Protein AF-0000000083903491 (afdb_homodimer)

Organism: NCBI:txid48701

Secondary structure (DSSP, 8-state):
----------------------PEEEEEETTS-EEEE---SSEEEEEE-GGG-EEEEEEEETTEEEES-GGGTTTEEE-SSEEEESS--GGG-EEEEEEETTT--EEEEEEEEEPEEEEEEETTS-EEE--B----TT--PPPEEEETTEEPPSTTEEE-TTHHHH-B--EEESS--GGG-EEEEEEETTTTEEEEEEEEEEEEEPP--------------HHHHHHHHHHHHHHHHHHHHHHHHHHHHHHT-/----------------------PEEEEEETTS-EEEE---SSEEEEEE-GGG-EEEEEEEETTEEEES-GGGTTTEEE-SSEEEESS--GGG-EEEEEEETTT--EEEEEEEEEPEEEEEEETTS-EEE--B----TT--PPEEEEETTEEPPSTTEEE-TTHHHH-B--EEESS--GGG-EEEEEEETTTTEEEEEEEEEEEEEPP--------------HHHHHHHHHHHHHHHHHHHHHHHHHHHHHTT-

Nearest PDB structures (foldseek):
  8vse-assembly1_C  TM=4.431E-01  e=8.894E-12  Human adenovirus 19a
  7rth-assembly5_O  TM=3.997E-01  e=4.711E-07  Homo sapiens
  7rth-assembly1_A  TM=3.868E-01  e=8.302E-07  Homo sapiens
  3bp6-assembly1_B  TM=3.502E-01  e=1.190E-05  unclassified
  7ox4-assembly1_B  TM=3.483E-01  e=2.784E-05  Mus musculus

Structure (mmCIF, N/CA/C/O backbone):
data_AF-0000000083903491-model_v1
#
loop_
_entity.id
_entity.type
_entity.pdbx_description
1 polymer 'Ig-like domain-containing protein'
#
loop_
_atom_site.group_PDB
_atom_site.id
_atom_site.type_symbol
_atom_site.label_atom_id
_atom_site.label_alt_id
_atom_site.label_comp_id
_atom_site.label_asym_id
_atom_site.label_entity_id
_atom_site.label_seq_id
_atom_site.pdbx_PDB_ins_code
_atom_site.Cartn_x
_atom_site.Cartn_y
_atom_site.Cartn_z
_atom_site.occupancy
_atom_site.B_iso_or_equiv
_atom_site.auth_seq_id
_atom_site.auth_comp_id
_atom_site.auth_asym_id
_atom_site.auth_atom_id
_atom_site.pdbx_PDB_model_num
ATOM 1 N N . MET A 1 1 ? -17.844 -4.402 82.438 1 34.44 1 MET A N 1
ATOM 2 C CA . MET A 1 1 ? -17.391 -4.93 81.188 1 34.44 1 MET A CA 1
ATOM 3 C C . MET A 1 1 ? -17.578 -3.9 80.062 1 34.44 1 MET A C 1
ATOM 5 O O . MET A 1 1 ? -18.719 -3.582 79.688 1 34.44 1 MET A O 1
ATOM 9 N N . GLU A 1 2 ? -16.688 -2.914 80 1 43.22 2 GLU A N 1
ATOM 10 C CA . GLU A 1 2 ? -16.719 -1.762 79.125 1 43.22 2 GLU A CA 1
ATOM 11 C C . GLU A 1 2 ? -16.562 -2.189 77.688 1 43.22 2 GLU A C 1
ATOM 13 O O . GLU A 1 2 ? -15.773 -3.084 77.375 1 43.22 2 GLU A O 1
ATOM 18 N N . PRO A 1 3 ? -17.594 -1.935 76.812 1 47.09 3 PRO A N 1
ATOM 19 C CA . PRO A 1 3 ? -17.562 -2.295 75.375 1 47.09 3 PRO A CA 1
ATOM 20 C C . PRO A 1 3 ? -16.406 -1.651 74.625 1 47.09 3 PRO A C 1
ATOM 22 O O . PRO A 1 3 ? -16.078 -0.487 74.875 1 47.09 3 PRO A O 1
ATOM 25 N N . VAL A 1 4 ? -15.328 -2.408 74.312 1 47.47 4 VAL A N 1
ATOM 26 C CA . VAL A 1 4 ? -14.211 -2.055 73.438 1 47.47 4 VAL A CA 1
ATOM 27 C C . VAL A 1 4 ? -14.734 -1.629 72.062 1 47.47 4 VAL A C 1
ATOM 29 O O . VAL A 1 4 ? -15.406 -2.404 71.375 1 47.47 4 VAL A O 1
ATOM 32 N N . ARG A 1 5 ? -14.977 -0.307 71.812 1 41.97 5 ARG A N 1
ATOM 33 C CA . ARG A 1 5 ? -15.297 0.315 70.562 1 41.97 5 ARG A CA 1
ATOM 34 C C . ARG A 1 5 ? -14.211 0.028 69.5 1 41.97 5 ARG A C 1
ATOM 36 O O . ARG A 1 5 ? -13.062 0.42 69.688 1 41.97 5 ARG A O 1
ATOM 43 N N . SER A 1 6 ? -14.133 -1.204 69 1 42.25 6 SER A N 1
ATOM 44 C CA . SER A 1 6 ? -13.234 -1.449 67.875 1 42.25 6 SER A CA 1
ATOM 45 C C . SER A 1 6 ? -13.477 -0.455 66.688 1 42.25 6 SER A C 1
ATOM 47 O O . SER A 1 6 ? -14.578 -0.385 66.188 1 42.25 6 SER A O 1
ATOM 49 N N . GLY A 1 7 ? -12.914 0.759 66.75 1 38.91 7 GLY A N 1
ATOM 50 C CA . GLY A 1 7 ? -12.922 1.666 65.625 1 38.91 7 GLY A CA 1
ATOM 51 C C . GLY A 1 7 ? -12.406 1.028 64.312 1 38.91 7 GLY A C 1
ATOM 52 O O . GLY A 1 7 ? -11.328 0.441 64.312 1 38.91 7 GLY A O 1
ATOM 53 N N . CYS A 1 8 ? -13.266 0.485 63.438 1 37.66 8 CYS A N 1
ATOM 54 C CA . CYS A 1 8 ? -12.961 0.068 62.062 1 37.66 8 CYS A CA 1
ATOM 55 C C . CYS A 1 8 ? -12.227 1.167 61.312 1 37.66 8 CYS A C 1
ATOM 57 O O . CYS A 1 8 ? -12.758 2.268 61.156 1 37.66 8 CYS A O 1
ATOM 59 N N . PHE A 1 9 ? -10.875 1.273 61.469 1 42.84 9 PHE A N 1
ATOM 60 C CA . PHE A 1 9 ? -10.086 2.086 60.531 1 42.84 9 PHE A CA 1
ATOM 61 C C . PHE A 1 9 ? -10.391 1.71 59.094 1 42.84 9 PHE A C 1
ATOM 63 O O . PHE A 1 9 ? -10.039 0.617 58.625 1 42.84 9 PHE A O 1
ATOM 70 N N . CYS A 1 10 ? -11.484 2.193 58.469 1 37.06 10 CYS A N 1
ATOM 71 C CA . CYS A 1 10 ? -11.609 2.162 57 1 37.06 10 CYS A CA 1
ATOM 72 C C . CYS A 1 10 ? -10.406 2.82 56.344 1 37.06 10 CYS A C 1
ATOM 74 O O . CYS A 1 10 ? -10.203 4.027 56.469 1 37.06 10 CYS A O 1
ATOM 76 N N . ALA A 1 11 ? -9.297 2.125 56.156 1 41.25 11 ALA A N 1
ATOM 77 C CA . ALA A 1 11 ? -8.273 2.566 55.219 1 41.25 11 ALA A CA 1
ATOM 78 C C . ALA A 1 11 ? -8.891 2.912 53.875 1 41.25 11 ALA A C 1
ATOM 80 O O . ALA A 1 11 ? -9.484 2.053 53.219 1 41.25 11 ALA A O 1
ATOM 81 N N . PHE A 1 12 ? -9.273 4.164 53.625 1 43.59 12 PHE A N 1
ATOM 82 C CA . PHE A 1 12 ? -9.547 4.68 52.281 1 43.59 12 PHE A CA 1
ATOM 83 C C . PHE A 1 12 ? -8.422 4.312 51.344 1 43.59 12 PHE A C 1
ATOM 85 O O . PHE A 1 12 ? -7.293 4.793 51.469 1 43.59 12 PHE A O 1
ATOM 92 N N . ILE A 1 13 ? -8.391 3.135 50.75 1 42.91 13 ILE A N 1
ATOM 93 C CA . ILE A 1 13 ? -7.547 2.891 49.594 1 42.91 13 ILE A CA 1
ATOM 94 C C . ILE A 1 13 ? -7.809 3.957 48.531 1 42.91 13 ILE A C 1
ATOM 96 O O . ILE A 1 13 ? -8.906 4.031 47.969 1 42.91 13 ILE A O 1
ATOM 100 N N . LEU A 1 14 ? -7.156 5.09 48.531 1 41.16 14 LEU A N 1
ATOM 101 C CA . LEU A 1 14 ? -7.059 5.98 47.406 1 41.16 14 LEU A CA 1
ATOM 102 C C . LEU A 1 14 ? -6.695 5.207 46.125 1 41.16 14 LEU A C 1
ATOM 104 O O . LEU A 1 14 ? -5.574 4.711 46 1 41.16 14 LEU A O 1
ATOM 108 N N . PHE A 1 15 ? -7.629 4.559 45.5 1 42.28 15 PHE A N 1
ATOM 109 C CA . PHE A 1 15 ? -7.422 4.125 44.125 1 42.28 15 PHE A CA 1
ATOM 110 C C . PHE A 1 15 ? -6.93 5.281 43.25 1 42.28 15 PHE A C 1
ATOM 112 O O . PHE A 1 15 ? -7.684 6.215 42.969 1 42.28 15 PHE A O 1
ATOM 119 N N . LEU A 1 16 ? -5.676 5.641 43.344 1 42.69 16 LEU A N 1
ATOM 120 C CA . LEU A 1 16 ? -5.113 6.426 42.25 1 42.69 16 LEU A CA 1
ATOM 121 C C . LEU A 1 16 ? -5.574 5.883 40.906 1 42.69 16 LEU A C 1
ATOM 123 O O . LEU A 1 16 ? -5.121 4.82 40.469 1 42.69 16 LEU A O 1
ATOM 127 N N . ALA A 1 17 ? -6.758 6.09 40.531 1 40.75 17 ALA A N 1
ATOM 128 C CA . ALA A 1 17 ? -7.164 5.883 39.125 1 40.75 17 ALA A CA 1
ATOM 129 C C . ALA A 1 17 ? -6.145 6.48 38.156 1 40.75 17 ALA A C 1
ATOM 131 O O . ALA A 1 17 ? -6.137 7.691 37.938 1 40.75 17 ALA A O 1
ATOM 132 N N . VAL A 1 18 ? -4.938 5.992 38.125 1 44.56 18 VAL A N 1
ATOM 133 C CA . VAL A 1 18 ? -4.145 6.266 36.938 1 44.56 18 VAL A CA 1
ATOM 134 C C . VAL A 1 18 ? -5.02 6.109 35.688 1 44.56 18 VAL A C 1
ATOM 136 O O . VAL A 1 18 ? -5.453 5 35.375 1 44.56 18 VAL A O 1
ATOM 139 N N . ARG A 1 19 ? -5.883 7.004 35.406 1 44.03 19 ARG A N 1
ATOM 140 C CA . ARG A 1 19 ? -6.492 7.066 34.094 1 44.03 19 ARG A CA 1
ATOM 141 C C . ARG A 1 19 ? -5.457 6.82 33 1 44.03 19 ARG A C 1
ATOM 143 O O . ARG A 1 19 ? -4.652 7.699 32.688 1 44.03 19 ARG A O 1
ATOM 150 N N . LEU A 1 20 ? -4.93 5.715 32.906 1 47.94 20 LEU A N 1
ATOM 151 C CA . LEU A 1 20 ? -4.207 5.355 31.688 1 47.94 20 LEU A CA 1
ATOM 152 C C . LEU A 1 20 ? -4.992 5.758 30.438 1 47.94 20 LEU A C 1
ATOM 154 O O . LEU A 1 20 ? -6.004 5.137 30.109 1 47.94 20 LEU A O 1
ATOM 158 N N . ARG A 1 21 ? -5.082 7.117 30.266 1 56.31 21 ARG A N 1
ATOM 159 C CA . ARG A 1 21 ? -5.723 7.578 29.047 1 56.31 21 ARG A CA 1
ATOM 160 C C . ARG A 1 21 ? -5.191 6.824 27.828 1 56.31 21 ARG A C 1
ATOM 162 O O . ARG A 1 21 ? -3.979 6.688 27.656 1 56.31 21 ARG A O 1
ATOM 169 N N . ALA A 1 22 ? -5.902 5.93 27.281 1 69.75 22 ALA A N 1
ATOM 170 C CA . ALA A 1 22 ? -5.656 5.211 26.031 1 69.75 22 ALA A CA 1
ATOM 171 C C . ALA A 1 22 ? -5.133 6.148 24.953 1 69.75 22 ALA A C 1
ATOM 173 O O . ALA A 1 22 ? -5.508 7.324 24.906 1 69.75 22 ALA A O 1
ATOM 174 N N . ALA A 1 23 ? -4.008 5.855 24.266 1 77.19 23 ALA A N 1
ATOM 175 C CA . ALA A 1 23 ? -3.412 6.613 23.172 1 77.19 23 ALA A CA 1
ATOM 176 C C . ALA A 1 23 ? -4.434 6.887 22.078 1 77.19 23 ALA A C 1
ATOM 178 O O . ALA A 1 23 ? -5.262 6.027 21.766 1 77.19 23 ALA A O 1
ATOM 179 N N . ASP A 1 24 ? -4.617 8.25 21.812 1 87.75 24 ASP A N 1
ATOM 180 C CA . ASP A 1 24 ? -5.398 8.594 20.625 1 87.75 24 ASP A CA 1
ATOM 181 C C . ASP A 1 24 ? -4.707 8.125 19.344 1 87.75 24 ASP A C 1
ATOM 183 O O . ASP A 1 24 ? -3.484 8.219 19.234 1 87.75 24 ASP A O 1
ATOM 187 N N . CYS A 1 25 ? -5.473 7.43 18.531 1 90 25 CYS A N 1
ATOM 188 C CA . CYS A 1 25 ? -4.926 7.004 17.234 1 90 25 CYS A CA 1
ATOM 189 C C . CYS A 1 25 ? -5.305 7.984 16.141 1 90 25 CYS A C 1
ATOM 191 O O . CYS A 1 25 ? -6.434 8.477 16.094 1 90 25 CYS A O 1
ATOM 193 N N . ALA A 1 26 ? -4.305 8.344 15.422 1 92.56 26 ALA A N 1
ATOM 194 C CA . ALA A 1 26 ? -4.543 9.219 14.273 1 92.56 26 ALA A CA 1
ATOM 195 C C . ALA A 1 26 ? -3.922 8.641 13.008 1 92.56 26 ALA A C 1
ATOM 197 O O . ALA A 1 26 ? -2.885 7.98 13.062 1 92.56 26 ALA A O 1
ATOM 198 N N . LYS A 1 27 ? -4.621 8.891 11.898 1 93.25 27 LYS A N 1
ATOM 199 C CA . LYS A 1 27 ? -4.145 8.453 10.586 1 93.25 27 LYS A CA 1
ATOM 200 C C . LYS A 1 27 ? -4.016 9.633 9.625 1 93.25 27 LYS A C 1
ATOM 202 O O . LYS A 1 27 ? -4.887 10.508 9.586 1 93.25 27 LYS A O 1
ATOM 207 N N . VAL A 1 28 ? -2.9 9.633 8.953 1 96.56 28 VAL A N 1
ATOM 208 C CA . VAL A 1 28 ? -2.68 10.719 8.008 1 96.56 28 VAL A CA 1
ATOM 209 C C . VAL A 1 28 ? -2.016 10.18 6.738 1 96.56 28 VAL A C 1
ATOM 211 O O . VAL A 1 28 ? -1.212 9.25 6.801 1 96.56 28 VAL A O 1
ATOM 214 N N . ILE A 1 29 ? -2.416 10.688 5.586 1 97.5 29 ILE A N 1
ATOM 215 C CA . ILE A 1 29 ? -1.786 10.312 4.324 1 97.5 29 ILE A CA 1
ATOM 216 C C . ILE A 1 29 ? -0.447 11.031 4.184 1 97.5 29 ILE A C 1
ATOM 218 O O . ILE A 1 29 ? -0.341 12.227 4.48 1 97.5 29 ILE A O 1
ATOM 222 N N . VAL A 1 30 ? 0.548 10.289 3.793 1 97.75 30 VAL A N 1
ATOM 223 C CA . VAL A 1 30 ? 1.88 10.859 3.602 1 97.75 30 VAL A CA 1
ATOM 224 C C . VAL A 1 30 ? 1.786 12.125 2.75 1 97.75 30 VAL A C 1
ATOM 226 O O . VAL A 1 30 ? 1.054 12.156 1.758 1 97.75 30 VAL A O 1
ATOM 229 N N . GLY A 1 31 ? 2.549 13.148 3.143 1 96.81 31 GLY A N 1
ATOM 230 C CA . GLY A 1 31 ? 2.549 14.414 2.424 1 96.81 31 GLY A CA 1
ATOM 231 C C . GLY A 1 31 ? 1.502 15.391 2.93 1 96.81 31 GLY A C 1
ATOM 232 O O . GLY A 1 31 ? 1.604 16.594 2.693 1 96.81 31 GLY A O 1
ATOM 233 N N . ASP A 1 32 ? 0.424 14.914 3.539 1 97.5 32 ASP A N 1
ATOM 234 C CA . ASP A 1 32 ? -0.644 15.773 4.043 1 97.5 32 ASP A CA 1
ATOM 235 C C . ASP A 1 32 ? -0.276 16.375 5.402 1 97.5 32 ASP A C 1
ATOM 237 O O . ASP A 1 32 ? 0.573 15.828 6.113 1 97.5 32 ASP A O 1
ATOM 241 N N . PRO A 1 33 ? -0.851 17.484 5.719 1 97.81 33 PRO A N 1
ATOM 242 C CA . PRO A 1 33 ? -0.575 18.047 7.035 1 97.81 33 PRO A CA 1
ATOM 243 C C . PRO A 1 33 ? -1.211 17.25 8.172 1 97.81 33 PRO A C 1
ATOM 245 O O . PRO A 1 33 ? -2.229 16.594 7.965 1 97.81 33 PRO A O 1
ATOM 248 N N . PHE A 1 34 ? -0.596 17.312 9.312 1 97.69 34 PHE A N 1
ATOM 249 C CA . PHE A 1 34 ? -1.069 16.672 10.531 1 97.69 34 PHE A CA 1
ATOM 250 C C . PHE A 1 34 ? -0.917 17.609 11.727 1 97.69 34 PHE A C 1
ATOM 252 O O . PHE A 1 34 ? 0.124 18.25 11.898 1 97.69 34 PHE A O 1
ATOM 259 N N . LYS A 1 35 ? -1.953 17.641 12.531 1 97.19 35 LYS A N 1
ATOM 260 C CA . LYS A 1 35 ? -1.962 18.578 13.656 1 97.19 35 LYS A CA 1
ATOM 261 C C . LYS A 1 35 ? -2.025 17.844 14.992 1 97.19 35 LYS A C 1
ATOM 263 O O . LYS A 1 35 ? -2.781 16.875 15.133 1 97.19 35 LYS A O 1
ATOM 268 N N . ILE A 1 36 ? -1.243 18.281 15.898 1 96.56 36 ILE A N 1
ATOM 269 C CA . ILE A 1 36 ? -1.318 17.859 17.281 1 96.56 36 ILE A CA 1
ATOM 270 C C . ILE A 1 36 ? -1.755 19.031 18.172 1 96.56 36 ILE A C 1
ATOM 272 O O . ILE A 1 36 ? -1.02 20.016 18.312 1 96.56 36 ILE A O 1
ATOM 276 N N . PRO A 1 37 ? -2.885 18.938 18.734 1 95.19 37 PRO A N 1
ATOM 277 C CA . PRO A 1 37 ? -3.365 20.047 19.562 1 95.19 37 PRO A CA 1
ATOM 278 C C . PRO A 1 37 ? -2.523 20.25 20.812 1 95.19 37 PRO A C 1
ATOM 280 O O . PRO A 1 37 ? -2.068 19.281 21.422 1 95.19 37 PRO A O 1
ATOM 283 N N . ILE A 1 38 ? -2.338 21.516 21.078 1 93.69 38 ILE A N 1
ATOM 284 C CA . ILE A 1 38 ? -1.653 21.891 22.312 1 93.69 38 ILE A CA 1
ATOM 285 C C . ILE A 1 38 ? -2.67 22.047 23.438 1 93.69 38 ILE A C 1
ATOM 287 O O . ILE A 1 38 ? -3.541 22.922 23.391 1 93.69 38 ILE A O 1
ATOM 291 N N . SER A 1 39 ? -2.527 21.266 24.438 1 89.44 39 SER A N 1
ATOM 292 C CA . SER A 1 39 ? -3.531 21.266 25.5 1 89.44 39 SER A CA 1
ATOM 293 C C . SER A 1 39 ? -3.025 22 26.734 1 89.44 39 SER A C 1
ATOM 295 O O . SER A 1 39 ? -3.797 22.281 27.656 1 89.44 39 SER A O 1
ATOM 297 N N . CYS A 1 40 ? -1.764 22.344 26.781 1 88.19 40 CYS A N 1
ATOM 298 C CA . CYS A 1 40 ? -1.244 22.984 27.984 1 88.19 40 CYS A CA 1
ATOM 299 C C . CYS A 1 40 ? -0.006 23.812 27.672 1 88.19 40 CYS A C 1
ATOM 301 O O . CYS A 1 40 ? 0.566 23.703 26.594 1 88.19 40 CYS A O 1
ATOM 303 N N . GLU A 1 41 ? 0.355 24.688 28.656 1 84.81 41 GLU A N 1
ATOM 304 C CA . GLU A 1 41 ? 1.601 25.453 28.719 1 84.81 41 GLU A CA 1
ATOM 305 C C . GLU A 1 41 ? 1.977 25.75 30.172 1 84.81 41 GLU A C 1
ATOM 307 O O . GLU A 1 41 ? 1.123 26.141 30.969 1 84.81 41 GLU A O 1
ATOM 312 N N . PRO A 1 42 ? 3.197 25.594 30.562 1 94.44 42 PRO A N 1
ATOM 313 C CA . PRO A 1 42 ? 4.363 25.047 29.859 1 94.44 42 PRO A CA 1
ATOM 314 C C . PRO A 1 42 ? 4.254 23.547 29.625 1 94.44 42 PRO A C 1
ATOM 316 O O . PRO A 1 42 ? 3.537 22.859 30.359 1 94.44 42 PRO A O 1
ATOM 319 N N . GLY A 1 43 ? 4.961 23 28.516 1 95.69 43 GLY A N 1
ATOM 320 C CA . GLY A 1 43 ? 4.934 21.594 28.172 1 95.69 43 GLY A CA 1
ATOM 321 C C . GLY A 1 43 ? 5.953 21.203 27.125 1 95.69 43 GLY A C 1
ATOM 322 O O . GLY A 1 43 ? 6.777 22.031 26.719 1 95.69 43 GLY A O 1
ATOM 323 N N . ARG A 1 44 ? 5.926 19.891 26.859 1 96.88 44 ARG A N 1
ATOM 324 C CA . ARG A 1 44 ? 6.824 19.375 25.844 1 96.88 44 ARG A CA 1
ATOM 325 C C . ARG A 1 44 ? 6.152 18.266 25.031 1 96.88 44 ARG A C 1
ATOM 327 O O . ARG A 1 44 ? 5.359 17.5 25.562 1 96.88 44 ARG A O 1
ATOM 334 N N . LEU A 1 45 ? 6.422 18.297 23.719 1 97.38 45 LEU A N 1
ATOM 335 C CA . LEU A 1 45 ? 6.031 17.188 22.859 1 97.38 45 LEU A CA 1
ATOM 336 C C . LEU A 1 45 ? 7.219 16.266 22.594 1 97.38 45 LEU A C 1
ATOM 338 O O . LEU A 1 45 ? 8.227 16.703 22.031 1 97.38 45 LEU A O 1
ATOM 342 N N . LEU A 1 46 ? 7.027 15.055 22.969 1 97.06 46 LEU A N 1
ATOM 343 C CA . LEU A 1 46 ? 8.086 14.062 22.828 1 97.06 46 LEU A CA 1
ATOM 344 C C . LEU A 1 46 ? 7.68 12.961 21.859 1 97.06 46 LEU A C 1
ATOM 346 O O . LEU A 1 46 ? 6.52 12.539 21.844 1 97.06 46 LEU A O 1
ATOM 350 N N . ARG A 1 47 ? 8.609 12.508 21.109 1 96.44 47 ARG A N 1
ATOM 351 C CA . ARG A 1 47 ? 8.422 11.328 20.266 1 96.44 47 ARG A CA 1
ATOM 352 C C . ARG A 1 47 ? 9.156 10.125 20.859 1 96.44 47 ARG A C 1
ATOM 354 O O . ARG A 1 47 ? 10.328 10.227 21.219 1 96.44 47 ARG A O 1
ATOM 361 N N . ASP A 1 48 ? 8.453 9.062 20.891 1 94.38 48 ASP A N 1
ATOM 362 C CA . ASP A 1 48 ? 9.047 7.82 21.359 1 94.38 48 ASP A CA 1
ATOM 363 C C . ASP A 1 48 ? 9.836 7.133 20.25 1 94.38 48 ASP A C 1
ATOM 365 O O . ASP A 1 48 ? 9.266 6.785 19.203 1 94.38 48 ASP A O 1
ATOM 369 N N . LEU A 1 49 ? 11.125 6.895 20.469 1 89.25 49 LEU A N 1
ATOM 370 C CA . LEU A 1 49 ? 11.984 6.258 19.484 1 89.25 49 LEU A CA 1
ATOM 371 C C . LEU A 1 49 ? 12.305 4.82 19.875 1 89.25 49 LEU A C 1
ATOM 373 O O . LEU A 1 49 ? 13.281 4.242 19.406 1 89.25 49 LEU A O 1
ATOM 377 N N . GLY A 1 50 ? 11.484 4.332 20.828 1 88.25 50 GLY A N 1
ATOM 378 C CA . GLY A 1 50 ? 11.711 2.977 21.312 1 88.25 50 GLY A CA 1
ATOM 379 C C . GLY A 1 50 ? 13.023 2.818 22.062 1 88.25 50 GLY A C 1
ATOM 380 O O . GLY A 1 50 ? 13.289 3.553 23.016 1 88.25 50 GLY A O 1
ATOM 381 N N . ASP A 1 51 ? 13.922 1.938 21.453 1 85.56 51 ASP A N 1
ATOM 382 C CA . ASP A 1 51 ? 15.18 1.618 22.125 1 85.56 51 ASP A CA 1
ATOM 383 C C . ASP A 1 51 ? 16.125 2.818 22.109 1 85.56 51 ASP A C 1
ATOM 385 O O . ASP A 1 51 ? 17.047 2.895 22.922 1 85.56 51 ASP A O 1
ATOM 389 N N . ASP A 1 52 ? 15.891 3.742 21.203 1 85.31 52 ASP A N 1
ATOM 390 C CA . ASP A 1 52 ? 16.766 4.906 21.078 1 85.31 52 ASP A CA 1
ATOM 391 C C . ASP A 1 52 ? 16.312 6.035 22 1 85.31 52 ASP A C 1
ATOM 393 O O . ASP A 1 52 ? 16.797 7.16 21.891 1 85.31 52 ASP A O 1
ATOM 397 N N . GLY A 1 53 ? 15.312 5.723 22.781 1 89.75 53 GLY A N 1
ATOM 398 C CA . GLY A 1 53 ? 14.852 6.703 23.75 1 89.75 53 GLY A CA 1
ATOM 399 C C . GLY A 1 53 ? 13.766 7.613 23.219 1 89.75 53 GLY A C 1
ATOM 400 O O . GLY A 1 53 ? 12.836 7.148 22.562 1 89.75 53 GLY A O 1
ATOM 401 N N . THR A 1 54 ? 13.836 8.875 23.703 1 93.56 54 THR A N 1
ATOM 402 C CA . THR A 1 54 ? 12.828 9.859 23.312 1 93.56 54 THR A CA 1
ATOM 403 C C . THR A 1 54 ? 13.477 11.078 22.672 1 93.56 54 THR A C 1
ATOM 405 O O . THR A 1 54 ? 14.625 11.398 22.969 1 93.56 54 THR A O 1
ATOM 408 N N . ARG A 1 55 ? 12.766 11.664 21.75 1 95.12 55 ARG A N 1
ATOM 409 C CA . ARG A 1 55 ? 13.211 12.898 21.109 1 95.12 55 ARG A CA 1
ATOM 410 C C . ARG A 1 55 ? 12.195 14.023 21.328 1 95.12 55 ARG A C 1
ATOM 412 O O . ARG A 1 55 ? 11 13.828 21.125 1 95.12 55 ARG A O 1
ATOM 419 N N . GLU A 1 56 ? 12.711 15.164 21.672 1 97 56 GLU A N 1
ATOM 420 C CA . GLU A 1 56 ? 11.844 16.328 21.828 1 97 56 GLU A CA 1
ATOM 421 C C . GLU A 1 56 ? 11.57 16.984 20.484 1 97 56 GLU A C 1
ATOM 423 O O . GLU A 1 56 ? 12.5 17.344 19.766 1 97 56 GLU A O 1
ATOM 428 N N . ILE A 1 57 ? 10.352 17.125 20.219 1 97.69 57 ILE A N 1
ATOM 429 C CA . ILE A 1 57 ? 9.938 17.719 18.953 1 97.69 57 ILE A CA 1
ATOM 430 C C . ILE A 1 57 ? 9.688 19.219 19.156 1 97.69 57 ILE A C 1
ATOM 432 O O . ILE A 1 57 ? 10.078 20.031 18.312 1 97.69 57 ILE A O 1
ATOM 436 N N . ALA A 1 58 ? 9.047 19.531 20.234 1 97.56 58 ALA A N 1
ATOM 437 C CA . ALA A 1 58 ? 8.711 20.922 20.562 1 97.56 58 ALA A CA 1
ATOM 438 C C . ALA A 1 58 ? 8.609 21.141 22.062 1 97.56 58 ALA A C 1
ATOM 440 O O . ALA A 1 58 ? 8.383 20.188 22.812 1 97.56 58 ALA A O 1
ATOM 441 N N . THR A 1 59 ? 8.789 22.375 22.453 1 96.81 59 THR A N 1
ATOM 442 C CA . THR A 1 59 ? 8.695 22.75 23.859 1 96.81 59 THR A CA 1
ATOM 443 C C . THR A 1 59 ? 7.969 24.094 24.031 1 96.81 59 THR A C 1
ATOM 445 O O . THR A 1 59 ? 8.164 25 23.219 1 96.81 59 THR A O 1
ATOM 448 N N . GLY A 1 60 ? 7.086 24.109 24.922 1 95 60 GLY A N 1
ATOM 449 C CA . GLY A 1 60 ? 6.367 25.328 25.25 1 95 60 GLY A CA 1
ATOM 450 C C . GLY A 1 60 ? 6.75 25.891 26.609 1 95 60 GLY A C 1
ATOM 451 O O . GLY A 1 60 ? 6.59 25.234 27.625 1 95 60 GLY A O 1
ATOM 452 N N . GLN A 1 61 ? 7.266 27.078 26.594 1 92.19 61 GLN A N 1
ATOM 453 C CA . GLN A 1 61 ? 7.637 27.797 27.812 1 92.19 61 GLN A CA 1
ATOM 454 C C . GLN A 1 61 ? 7.383 29.297 27.656 1 92.19 61 GLN A C 1
ATOM 456 O O . GLN A 1 61 ? 7.547 29.859 26.578 1 92.19 61 GLN A O 1
ATOM 461 N N . SER A 1 62 ? 6.984 29.938 28.828 1 89.12 62 SER A N 1
ATOM 462 C CA . SER A 1 62 ? 6.816 31.391 28.922 1 89.12 62 SER A CA 1
ATOM 463 C C . SER A 1 62 ? 5.875 31.906 27.844 1 89.12 62 SER A C 1
ATOM 465 O O . SER A 1 62 ? 6.168 32.906 27.188 1 89.12 62 SER A O 1
ATOM 467 N N . GLY A 1 63 ? 4.832 31.172 27.516 1 83.56 63 GLY A N 1
ATOM 468 C CA . GLY A 1 63 ? 3.764 31.625 26.641 1 83.56 63 GLY A CA 1
ATOM 469 C C . GLY A 1 63 ? 4.055 31.359 25.172 1 83.56 63 GLY A C 1
ATOM 470 O O . GLY A 1 63 ? 3.279 31.75 24.297 1 83.56 63 GLY A O 1
ATOM 471 N N . GLN A 1 64 ? 5.16 30.703 24.891 1 91.31 64 GLN A N 1
ATOM 472 C CA . GLN A 1 64 ? 5.504 30.469 23.5 1 91.31 64 GLN A CA 1
ATOM 473 C C . GLN A 1 64 ? 6.004 29.047 23.281 1 91.31 64 GLN A C 1
ATOM 475 O O . GLN A 1 64 ? 6.84 28.547 24.031 1 91.31 64 GLN A O 1
ATOM 480 N N . TRP A 1 65 ? 5.398 28.375 22.297 1 94.69 65 TRP A N 1
ATOM 481 C CA . TRP A 1 65 ? 5.895 27.078 21.859 1 94.69 65 TRP A CA 1
ATOM 482 C C . TRP A 1 65 ? 6.93 27.234 20.75 1 94.69 65 TRP A C 1
ATOM 484 O O . TRP A 1 65 ? 6.801 28.094 19.891 1 94.69 65 TRP A O 1
ATOM 494 N N . LYS A 1 66 ? 7.965 26.359 20.812 1 95.25 66 LYS A N 1
ATOM 495 C CA . LYS A 1 66 ? 9.008 26.375 19.797 1 95.25 66 LYS A CA 1
ATOM 496 C C . LYS A 1 66 ? 9.391 24.969 19.375 1 95.25 66 LYS A C 1
ATOM 498 O O . LYS A 1 66 ? 9.406 24.047 20.203 1 95.25 66 LYS A O 1
ATOM 503 N N . VAL A 1 67 ? 9.711 24.812 18.109 1 97.06 67 VAL A N 1
ATOM 504 C CA . VAL A 1 67 ? 10.234 23.547 17.609 1 97.06 67 VAL A CA 1
ATOM 505 C C . VAL A 1 67 ? 11.664 23.344 18.094 1 97.06 67 VAL A C 1
ATOM 507 O O . VAL A 1 67 ? 12.492 24.25 18.016 1 97.06 67 VAL A O 1
ATOM 510 N N . SER A 1 68 ? 11.961 22.203 18.578 1 96.31 68 SER A N 1
ATOM 511 C CA . SER A 1 68 ? 13.203 21.969 19.297 1 96.31 68 SER A CA 1
ATOM 512 C C . SER A 1 68 ? 14.398 21.906 18.359 1 96.31 68 SER A C 1
ATOM 514 O O . SER A 1 68 ? 15.43 22.547 18.609 1 96.31 68 SER A O 1
ATOM 516 N N . ARG A 1 69 ? 14.266 21.156 17.297 1 94.75 69 ARG A N 1
ATOM 517 C CA . ARG A 1 69 ? 15.391 21.016 16.375 1 94.75 69 ARG A CA 1
ATOM 518 C C . ARG A 1 69 ? 15.266 21.969 15.195 1 94.75 69 ARG A C 1
ATOM 520 O O . ARG A 1 69 ? 14.195 22.094 14.602 1 94.75 69 ARG A O 1
ATOM 527 N N . GLU A 1 70 ? 16.344 22.531 14.82 1 93.81 70 GLU A N 1
ATOM 528 C CA . GLU A 1 70 ? 16.359 23.5 13.727 1 93.81 70 GLU A CA 1
ATOM 529 C C . GLU A 1 70 ? 16 22.828 12.398 1 93.81 70 GLU A C 1
ATOM 531 O O . GLU A 1 70 ? 15.305 23.422 11.57 1 93.81 70 GLU A O 1
ATOM 536 N N . GLU A 1 71 ? 16.438 21.625 12.172 1 90.38 71 GLU A N 1
ATOM 537 C CA . GLU A 1 71 ? 16.219 20.922 10.906 1 90.38 71 GLU A CA 1
ATOM 538 C C . GLU A 1 71 ? 14.742 20.625 10.68 1 90.38 71 GLU A C 1
ATOM 540 O O . GLU A 1 71 ? 14.328 20.359 9.547 1 90.38 71 GLU A O 1
ATOM 545 N N . ASP A 1 72 ? 13.977 20.719 11.766 1 93.5 72 ASP A N 1
ATOM 546 C CA . ASP A 1 72 ? 12.555 20.406 11.672 1 93.5 72 ASP A CA 1
ATOM 547 C C . ASP A 1 72 ? 11.727 21.656 11.445 1 93.5 72 ASP A C 1
ATOM 549 O O . ASP A 1 72 ? 10.531 21.578 11.125 1 93.5 72 ASP A O 1
ATOM 553 N N . ARG A 1 73 ? 12.266 22.812 11.547 1 94.69 73 ARG A N 1
ATOM 554 C CA . ARG A 1 73 ? 11.516 24.062 11.586 1 94.69 73 ARG A CA 1
ATOM 555 C C . ARG A 1 73 ? 10.914 24.375 10.219 1 94.69 73 ARG A C 1
ATOM 557 O O . ARG A 1 73 ? 9.977 25.172 10.125 1 94.69 73 ARG A O 1
ATOM 564 N N . ASP A 1 74 ? 11.492 23.812 9.188 1 93.62 74 ASP A N 1
ATOM 565 C CA . ASP A 1 74 ? 10.922 24.047 7.863 1 93.62 74 ASP A CA 1
ATOM 566 C C . ASP A 1 74 ? 9.641 23.25 7.664 1 93.62 74 ASP A C 1
ATOM 568 O O . ASP A 1 74 ? 8.766 23.641 6.887 1 93.62 74 ASP A O 1
ATOM 572 N N . ARG A 1 75 ? 9.484 22.172 8.344 1 95.25 75 ARG A N 1
ATOM 573 C CA . ARG A 1 75 ? 8.375 21.266 8.102 1 95.25 75 ARG A CA 1
ATOM 574 C C . ARG A 1 75 ? 7.371 21.297 9.25 1 95.25 75 ARG A C 1
ATOM 576 O O . ARG A 1 75 ? 6.188 21.016 9.062 1 95.25 75 ARG A O 1
ATOM 583 N N . ILE A 1 76 ? 7.902 21.625 10.453 1 97.12 76 ILE A N 1
ATOM 584 C CA . ILE A 1 76 ? 7.02 21.688 11.609 1 97.12 76 ILE A CA 1
ATOM 585 C C . ILE A 1 76 ? 6.801 23.141 12.023 1 97.12 76 ILE A C 1
ATOM 587 O O . ILE A 1 76 ? 7.762 23.891 12.227 1 97.12 76 ILE A O 1
ATOM 591 N N . LYS A 1 77 ? 5.516 23.453 12.086 1 97.19 77 LYS A N 1
ATOM 592 C CA . LYS A 1 77 ? 5.121 24.812 12.469 1 97.19 77 LYS A CA 1
ATOM 593 C C . LYS A 1 77 ? 4.18 24.781 13.672 1 97.19 77 LYS A C 1
ATOM 595 O O . LYS A 1 77 ? 3.521 23.781 13.93 1 97.19 77 LYS A O 1
ATOM 600 N N . ILE A 1 78 ? 4.258 25.875 14.398 1 95.69 78 ILE A N 1
ATOM 601 C CA . ILE A 1 78 ? 3.373 26 15.555 1 95.69 78 ILE A CA 1
ATOM 602 C C . ILE A 1 78 ? 2.422 27.172 15.352 1 95.69 78 ILE A C 1
ATOM 604 O O . ILE A 1 78 ? 2.857 28.281 15.047 1 95.69 78 ILE A O 1
ATOM 608 N N . ASP A 1 79 ? 1.268 26.719 15.438 1 89.75 79 ASP A N 1
ATOM 609 C CA . ASP A 1 79 ? 0.325 27.828 15.523 1 89.75 79 ASP A CA 1
ATOM 610 C C . ASP A 1 79 ? -0.179 28 16.953 1 89.75 79 ASP A C 1
ATOM 612 O O . ASP A 1 79 ? 0.367 27.422 17.891 1 89.75 79 ASP A O 1
ATOM 616 N N . SER A 1 80 ? -1.018 29 17.422 1 84.19 80 SER A N 1
ATOM 617 C CA . SER A 1 80 ? -1.443 29.312 18.781 1 84.19 80 SER A CA 1
ATOM 618 C C . SER A 1 80 ? -2.047 28.094 19.469 1 84.19 80 SER A C 1
ATOM 620 O O . SER A 1 80 ? -1.952 27.953 20.688 1 84.19 80 SER A O 1
ATOM 622 N N . SER A 1 81 ? -2.506 27.078 18.672 1 92.94 81 SER A N 1
ATOM 623 C CA . SER A 1 81 ? -3.23 26.016 19.328 1 92.94 81 SER A CA 1
ATOM 624 C C . SER A 1 81 ? -2.746 24.641 18.859 1 92.94 81 SER A C 1
ATOM 626 O O . SER A 1 81 ? -3.135 23.609 19.422 1 92.94 81 SER A O 1
ATOM 628 N N . ASN A 1 82 ? -1.833 24.594 17.828 1 96.38 82 ASN A N 1
ATOM 629 C CA . ASN A 1 82 ? -1.436 23.312 17.281 1 96.38 82 ASN A CA 1
ATOM 630 C C . ASN A 1 82 ? 0.048 23.281 16.922 1 96.38 82 ASN A C 1
ATOM 632 O O . ASN A 1 82 ? 0.612 24.312 16.531 1 96.38 82 ASN A O 1
ATOM 636 N N . ILE A 1 83 ? 0.589 22.109 17.109 1 97.38 83 ILE A N 1
ATOM 637 C CA . ILE A 1 83 ? 1.832 21.781 16.422 1 97.38 83 ILE A CA 1
ATOM 638 C C . ILE A 1 83 ? 1.519 21.109 15.078 1 97.38 83 ILE A C 1
ATOM 640 O O . ILE A 1 83 ? 0.905 20.047 15.039 1 97.38 83 ILE A O 1
ATOM 644 N N . VAL A 1 84 ? 1.952 21.719 14.047 1 98.06 84 VAL A N 1
ATOM 645 C CA . VAL A 1 84 ? 1.501 21.297 12.727 1 98.06 84 VAL A CA 1
ATOM 646 C C . VAL A 1 84 ? 2.678 20.734 11.93 1 98.06 84 VAL A C 1
ATOM 648 O O . VAL A 1 84 ? 3.652 21.438 11.664 1 98.06 84 VAL A O 1
ATOM 651 N N . PHE A 1 85 ? 2.598 19.406 11.617 1 97.88 85 PHE A N 1
ATOM 652 C CA . PHE A 1 85 ? 3.455 18.859 10.57 1 97.88 85 PHE A CA 1
ATOM 653 C C . PHE A 1 85 ? 2.938 19.266 9.195 1 97.88 85 PHE A C 1
ATOM 655 O O . PHE A 1 85 ? 1.954 18.703 8.711 1 97.88 85 PHE A O 1
ATOM 662 N N . THR A 1 86 ? 3.52 20.172 8.562 1 97.44 86 THR A N 1
ATOM 663 C CA . THR A 1 86 ? 2.984 20.766 7.344 1 97.44 86 THR A CA 1
ATOM 664 C C . THR A 1 86 ? 3.018 19.766 6.195 1 97.44 86 THR A C 1
ATOM 666 O O . THR A 1 86 ? 2.189 19.828 5.285 1 97.44 86 THR A O 1
ATOM 669 N N . HIS A 1 87 ? 3.967 18.859 6.215 1 95.88 87 HIS A N 1
ATOM 670 C CA . HIS A 1 87 ? 4.152 17.766 5.27 1 95.88 87 HIS A CA 1
ATOM 671 C C . HIS A 1 87 ? 4.652 16.5 5.973 1 95.88 87 HIS A C 1
ATOM 673 O O . HIS A 1 87 ? 5.852 16.359 6.223 1 95.88 87 HIS A O 1
ATOM 679 N N . THR A 1 88 ? 3.717 15.711 6.176 1 96.75 88 THR A N 1
ATOM 680 C CA . THR A 1 88 ? 4.043 14.531 6.973 1 96.75 88 THR A CA 1
ATOM 681 C C . THR A 1 88 ? 4.953 13.586 6.195 1 96.75 88 THR A C 1
ATOM 683 O O . THR A 1 88 ? 4.688 13.273 5.035 1 96.75 88 THR A O 1
ATOM 686 N N . LEU A 1 89 ? 6.047 13.227 6.828 1 95.44 89 LEU A N 1
ATOM 687 C CA . LEU A 1 89 ? 6.934 12.211 6.273 1 95.44 89 LEU A CA 1
ATOM 688 C C . LEU A 1 89 ? 6.473 10.812 6.66 1 95.44 89 LEU A C 1
ATOM 690 O O . LEU A 1 89 ? 5.84 10.625 7.703 1 95.44 89 LEU A O 1
ATOM 694 N N . TYR A 1 90 ? 6.789 9.875 5.773 1 95.94 90 TYR A N 1
ATOM 695 C CA . TYR A 1 90 ? 6.418 8.5 6.09 1 95.94 90 TYR A CA 1
ATOM 696 C C . TYR A 1 90 ? 7.035 8.055 7.41 1 95.94 90 TYR A C 1
ATOM 698 O O . TYR A 1 90 ? 6.426 7.293 8.156 1 95.94 90 TYR A O 1
ATOM 706 N N . THR A 1 91 ? 8.211 8.602 7.785 1 92.81 91 THR A N 1
ATOM 707 C CA . THR A 1 91 ? 8.953 8.219 8.984 1 92.81 91 THR A CA 1
ATOM 708 C C . THR A 1 91 ? 8.422 8.961 10.203 1 92.81 91 THR A C 1
ATOM 710 O O . THR A 1 91 ? 8.883 8.734 11.328 1 92.81 91 THR A O 1
ATOM 713 N N . ASP A 1 92 ? 7.469 9.852 9.969 1 94.81 92 ASP A N 1
ATOM 714 C CA . ASP A 1 92 ? 6.902 10.578 11.102 1 94.81 92 ASP A CA 1
ATOM 715 C C . ASP A 1 92 ? 6.012 9.672 11.945 1 94.81 92 ASP A C 1
ATOM 717 O O . ASP A 1 92 ? 5.66 10.023 13.078 1 94.81 92 ASP A O 1
ATOM 721 N N . GLY A 1 93 ? 5.621 8.539 11.445 1 95.25 93 GLY A N 1
ATOM 722 C CA . GLY A 1 93 ? 4.762 7.641 12.195 1 95.25 93 GLY A CA 1
ATOM 723 C C . GLY A 1 93 ? 5.379 7.172 13.5 1 95.25 93 GLY A C 1
ATOM 724 O O . GLY A 1 93 ? 6.582 6.918 13.57 1 95.25 93 GLY A O 1
ATOM 725 N N . GLY A 1 94 ? 4.465 7.078 14.477 1 94.44 94 GLY A N 1
ATOM 726 C CA . GLY A 1 94 ? 4.941 6.641 15.781 1 94.44 94 GLY A CA 1
ATOM 727 C C . GLY A 1 94 ? 4.133 7.211 16.938 1 94.44 94 GLY A C 1
ATOM 728 O O . GLY A 1 94 ? 3.025 7.715 16.734 1 94.44 94 GLY A O 1
ATOM 729 N N . ILE A 1 95 ? 4.754 7.121 18.109 1 95.94 95 ILE A N 1
ATOM 730 C CA . ILE A 1 95 ? 4.062 7.539 19.312 1 95.94 95 ILE A CA 1
ATOM 731 C C . ILE A 1 95 ? 4.594 8.898 19.766 1 95.94 95 ILE A C 1
ATOM 733 O O . ILE A 1 95 ? 5.805 9.094 19.891 1 95.94 95 ILE A O 1
ATOM 737 N N . TYR A 1 96 ? 3.662 9.805 19.984 1 96.88 96 TYR A N 1
ATOM 738 C CA . TYR A 1 96 ? 3.965 11.133 20.516 1 96.88 96 TYR A CA 1
ATOM 739 C C . TYR A 1 96 ? 3.297 11.352 21.859 1 96.88 96 TYR A C 1
ATOM 741 O O . TYR A 1 96 ? 2.172 10.898 22.078 1 96.88 96 TYR A O 1
ATOM 749 N N . GLU A 1 97 ? 4.02 12.039 22.688 1 96.38 97 GLU A N 1
ATOM 750 C CA . GLU A 1 97 ? 3.484 12.32 24.016 1 96.38 97 GLU A CA 1
ATOM 751 C C . GLU A 1 97 ? 3.613 13.805 24.359 1 96.38 97 GLU A C 1
ATOM 753 O O . GLU A 1 97 ? 4.719 14.352 24.359 1 96.38 97 GLU A O 1
ATOM 758 N N . LEU A 1 98 ? 2.516 14.406 24.578 1 95.94 98 LEU A N 1
ATOM 759 C CA . LEU A 1 98 ? 2.51 15.766 25.094 1 95.94 98 LEU A CA 1
ATOM 760 C C . LEU A 1 98 ? 2.453 15.773 26.625 1 95.94 98 LEU A C 1
ATOM 762 O O . LEU A 1 98 ? 1.486 15.281 27.203 1 95.94 98 LEU A O 1
ATOM 766 N N . THR A 1 99 ? 3.451 16.312 27.188 1 94.75 99 THR A N 1
ATOM 767 C CA . THR A 1 99 ? 3.557 16.344 28.641 1 94.75 99 THR A CA 1
ATOM 768 C C . THR A 1 99 ? 3.395 17.781 29.156 1 94.75 99 THR A C 1
ATOM 770 O O . THR A 1 99 ? 4.109 18.688 28.734 1 94.75 99 THR A O 1
ATOM 773 N N . CYS A 1 100 ? 2.525 17.922 30.109 1 93.94 100 CYS A N 1
ATOM 774 C CA . CYS A 1 100 ? 2.297 19.219 30.734 1 93.94 100 CYS A CA 1
ATOM 775 C C . CYS A 1 100 ? 3.121 19.359 32 1 93.94 100 CYS A C 1
ATOM 777 O O . CYS A 1 100 ? 2.979 18.562 32.938 1 93.94 100 CYS A O 1
ATOM 779 N N . SER A 1 101 ? 3.863 20.391 32.094 1 91.75 101 SER A N 1
ATOM 780 C CA . SER A 1 101 ? 4.797 20.547 33.219 1 91.75 101 SER A CA 1
ATOM 781 C C . SER A 1 101 ? 4.066 20.875 34.5 1 91.75 101 SER A C 1
ATOM 783 O O . SER A 1 101 ? 4.457 20.422 35.594 1 91.75 101 SER A O 1
ATOM 785 N N . THR A 1 102 ? 3.027 21.688 34.469 1 90.94 102 THR A N 1
ATOM 786 C CA . THR A 1 102 ? 2.334 22.156 35.656 1 90.94 102 THR A CA 1
ATOM 787 C C . THR A 1 102 ? 1.413 21.078 36.219 1 90.94 102 THR A C 1
ATOM 789 O O . THR A 1 102 ? 1.452 20.781 37.406 1 90.94 102 THR A O 1
ATOM 792 N N . SER A 1 103 ? 0.592 20.5 35.406 1 89.06 103 SER A N 1
ATOM 793 C CA . SER A 1 103 ? -0.405 19.531 35.844 1 89.06 103 SER A CA 1
ATOM 794 C C . SER A 1 103 ? 0.188 18.125 35.938 1 89.06 103 SER A C 1
ATOM 796 O O . SER A 1 103 ? -0.338 17.266 36.656 1 89.06 103 SER A O 1
ATOM 798 N N . GLY A 1 104 ? 1.239 17.891 35.188 1 89.75 104 GLY A N 1
ATOM 799 C CA . GLY A 1 104 ? 1.8 16.547 35.094 1 89.75 104 GLY A CA 1
ATOM 800 C C . GLY A 1 104 ? 1.01 15.625 34.188 1 89.75 104 GLY A C 1
ATOM 801 O O . GLY A 1 104 ? 1.33 14.438 34.094 1 89.75 104 GLY A O 1
ATOM 802 N N . THR A 1 105 ? 0.021 16.172 33.562 1 90.62 105 THR A N 1
ATOM 803 C CA . THR A 1 105 ? -0.82 15.383 32.688 1 90.62 105 THR A CA 1
ATOM 804 C C . THR A 1 105 ? -0.07 15.023 31.406 1 90.62 105 THR A C 1
ATOM 806 O O . THR A 1 105 ? 0.749 15.812 30.922 1 90.62 105 THR A O 1
ATOM 809 N N . LYS A 1 106 ? -0.343 13.773 30.906 1 93.06 106 LYS A N 1
ATOM 810 C CA . LYS A 1 106 ? 0.253 13.273 29.672 1 93.06 106 LYS A CA 1
ATOM 811 C C . LYS A 1 106 ? -0.822 12.875 28.672 1 93.06 106 LYS A C 1
ATOM 813 O O . LYS A 1 106 ? -1.833 12.273 29.031 1 93.06 106 LYS A O 1
ATOM 818 N N . GLU A 1 107 ? -0.64 13.383 27.469 1 93.69 107 GLU A N 1
ATOM 819 C CA . GLU A 1 107 ? -1.486 12.961 26.359 1 93.69 107 GLU A CA 1
ATOM 820 C C . GLU A 1 107 ? -0.671 12.25 25.281 1 93.69 107 GLU A C 1
ATOM 822 O O . GLU A 1 107 ? 0.33 12.781 24.797 1 93.69 107 GLU A O 1
ATOM 827 N N . THR A 1 108 ? -1.09 11.008 24.922 1 95.56 108 THR A N 1
ATOM 828 C CA . THR A 1 108 ? -0.353 10.195 23.953 1 95.56 108 THR A CA 1
ATOM 829 C C . THR A 1 108 ? -1.128 10.07 22.656 1 95.56 108 THR A C 1
ATOM 831 O O . THR A 1 108 ? -2.346 9.875 22.656 1 95.56 108 THR A O 1
ATOM 834 N N . ILE A 1 109 ? -0.431 10.211 21.547 1 95.56 109 ILE A N 1
ATOM 835 C CA . ILE A 1 109 ? -0.996 10.047 20.219 1 95.56 109 ILE A CA 1
ATOM 836 C C . ILE A 1 109 ? -0.174 9.023 19.438 1 95.56 109 ILE A C 1
ATOM 838 O O . ILE A 1 109 ? 1.055 9.117 19.391 1 95.56 109 ILE A O 1
ATOM 842 N N . GLN A 1 110 ? -0.809 8.016 18.953 1 95.25 110 GLN A N 1
ATOM 843 C CA . GLN A 1 110 ? -0.197 7.098 18 1 95.25 110 GLN A CA 1
ATOM 844 C C . GLN A 1 110 ? -0.53 7.492 16.562 1 95.25 110 GLN A C 1
ATOM 846 O O . GLN A 1 110 ? -1.684 7.398 16.125 1 95.25 110 GLN A O 1
ATOM 851 N N . LEU A 1 111 ? 0.447 7.902 15.867 1 96.06 111 LEU A N 1
ATOM 852 C CA . LEU A 1 111 ? 0.253 8.375 14.5 1 96.06 111 LEU A CA 1
ATOM 853 C C . LEU A 1 111 ? 0.626 7.297 13.492 1 96.06 111 LEU A C 1
ATOM 855 O O . LEU A 1 111 ? 1.747 6.781 13.516 1 96.06 111 LEU A O 1
ATOM 859 N N . GLU A 1 112 ? -0.277 6.945 12.641 1 95.31 112 GLU A N 1
ATOM 860 C CA . GLU A 1 112 ? -0.014 6.086 11.492 1 95.31 112 GLU A CA 1
ATOM 861 C C . GLU A 1 112 ? 0.002 6.887 10.195 1 95.31 112 GLU A C 1
ATOM 863 O O . GLU A 1 112 ? -0.993 7.523 9.836 1 95.31 112 GLU A O 1
ATOM 868 N N . VAL A 1 113 ? 1.153 6.867 9.586 1 96.69 113 VAL A N 1
ATOM 869 C CA . VAL A 1 113 ? 1.241 7.512 8.281 1 96.69 113 VAL A CA 1
ATOM 870 C C . VAL A 1 113 ? 1.017 6.477 7.18 1 96.69 113 VAL A C 1
ATOM 872 O O . VAL A 1 113 ? 1.704 5.453 7.129 1 96.69 113 VAL A O 1
ATOM 875 N N . VAL A 1 114 ? 0.074 6.734 6.301 1 96.69 114 VAL A N 1
ATOM 876 C CA . VAL A 1 114 ? -0.284 5.75 5.285 1 96.69 114 VAL A CA 1
ATOM 877 C C . VAL A 1 114 ? -0.059 6.344 3.895 1 96.69 114 VAL A C 1
ATOM 879 O O . VAL A 1 114 ? 0.102 7.555 3.746 1 96.69 114 VAL A O 1
ATOM 882 N N . VAL A 1 115 ? 0.068 5.469 2.916 1 97.19 115 VAL A N 1
ATOM 883 C CA . VAL A 1 115 ? 0.2 5.855 1.515 1 97.19 115 VAL A CA 1
ATOM 884 C C . VAL A 1 115 ? -1.14 5.684 0.802 1 97.19 115 VAL A C 1
ATOM 886 O O . VAL A 1 115 ? -1.814 4.664 0.974 1 97.19 115 VAL A O 1
ATOM 889 N N . ALA A 1 116 ? -1.508 6.684 0.075 1 97.19 116 ALA A N 1
ATOM 890 C CA . ALA A 1 116 ? -2.77 6.613 -0.656 1 97.19 116 ALA A CA 1
ATOM 891 C C . ALA A 1 116 ? -2.529 6.352 -2.141 1 97.19 116 ALA A C 1
ATOM 893 O O . ALA A 1 116 ? -1.605 6.914 -2.734 1 97.19 116 ALA A O 1
ATOM 894 N N . SER A 1 117 ? -3.309 5.434 -2.676 1 96.38 117 SER A N 1
ATOM 895 C CA . SER A 1 117 ? -3.375 5.344 -4.129 1 96.38 117 SER A CA 1
ATOM 896 C C . SER A 1 117 ? -4.285 6.422 -4.711 1 96.38 117 SER A C 1
ATOM 898 O O . SER A 1 117 ? -5.219 6.879 -4.043 1 96.38 117 SER A O 1
ATOM 900 N N . GLU A 1 118 ? -3.898 6.875 -5.898 1 95.38 118 GLU A N 1
ATOM 901 C CA . GLU A 1 118 ? -4.715 7.895 -6.551 1 95.38 118 GLU A CA 1
ATOM 902 C C . GLU A 1 118 ? -5.555 7.289 -7.672 1 95.38 118 GLU A C 1
ATOM 904 O O . GLU A 1 118 ? -5.07 6.457 -8.438 1 95.38 118 GLU A O 1
ATOM 909 N N . LYS A 1 119 ? -6.859 7.711 -7.648 1 96 119 LYS A N 1
ATOM 910 C CA . LYS A 1 119 ? -7.77 7.285 -8.711 1 96 119 LYS A CA 1
ATOM 911 C C . LYS A 1 119 ? -8.562 8.469 -9.258 1 96 119 LYS A C 1
ATOM 913 O O . LYS A 1 119 ? -8.961 9.359 -8.508 1 96 119 LYS A O 1
ATOM 918 N N . SER A 1 120 ? -8.672 8.492 -10.5 1 95 120 SER A N 1
ATOM 919 C CA . SER A 1 120 ? -9.508 9.492 -11.156 1 95 120 SER A CA 1
ATOM 920 C C . SER A 1 120 ? -10.594 8.836 -12.008 1 95 120 SER A C 1
ATOM 922 O O . SER A 1 120 ? -10.367 7.805 -12.633 1 95 120 SER A O 1
ATOM 924 N N . VAL A 1 121 ? -11.797 9.484 -11.953 1 96.69 121 VAL A N 1
ATOM 925 C CA . VAL A 1 121 ? -12.914 8.953 -12.727 1 96.69 121 VAL A CA 1
ATOM 926 C C . VAL A 1 121 ? -13.797 10.094 -13.219 1 96.69 121 VAL A C 1
ATOM 928 O O . VAL A 1 121 ? -13.828 11.164 -12.609 1 96.69 121 VAL A O 1
ATOM 931 N N . THR A 1 122 ? -14.344 9.867 -14.367 1 96.75 122 THR A N 1
ATOM 932 C CA . THR A 1 122 ? -15.281 10.852 -14.891 1 96.75 122 THR A CA 1
ATOM 933 C C . THR A 1 122 ? -16.672 10.648 -14.297 1 96.75 122 THR A C 1
ATOM 935 O O . THR A 1 122 ? -17.094 9.516 -14.07 1 96.75 122 THR A O 1
ATOM 938 N N . GLN A 1 123 ? -17.328 11.734 -14.109 1 96.62 123 GLN A N 1
ATOM 939 C CA . GLN A 1 123 ? -18.688 11.688 -13.57 1 96.62 123 GLN A CA 1
ATOM 940 C C . GLN A 1 123 ? -19.562 10.711 -14.359 1 96.62 123 GLN A C 1
ATOM 942 O O . GLN A 1 123 ? -19.547 10.719 -15.594 1 96.62 123 GLN A O 1
ATOM 947 N N . GLY A 1 124 ? -20.281 9.938 -13.562 1 94.94 124 GLY A N 1
ATOM 948 C CA . GLY A 1 124 ? -21.203 9.008 -14.188 1 94.94 124 GLY A CA 1
ATOM 949 C C . GLY A 1 124 ? -20.609 7.629 -14.398 1 94.94 124 GLY A C 1
ATOM 950 O O . GLY A 1 124 ? -21.328 6.652 -14.586 1 94.94 124 GLY A O 1
ATOM 951 N N . ASP A 1 125 ? -19.344 7.48 -14.398 1 96.62 125 ASP A N 1
ATOM 952 C CA . ASP A 1 125 ? -18.672 6.211 -14.664 1 96.62 125 ASP A CA 1
ATOM 953 C C . ASP A 1 125 ? -18.5 5.406 -13.375 1 96.62 125 ASP A C 1
ATOM 955 O O . ASP A 1 125 ? -18.594 5.957 -12.273 1 96.62 125 ASP A O 1
ATOM 959 N N . LYS A 1 126 ? -18.344 4.152 -13.594 1 96.56 126 LYS A N 1
ATOM 960 C CA . LYS A 1 126 ? -18.078 3.24 -12.484 1 96.56 126 LYS A CA 1
ATOM 961 C C . LYS A 1 126 ? -16.594 3.287 -12.086 1 96.56 126 LYS A C 1
ATOM 963 O O . LYS A 1 126 ? -15.719 3.389 -12.938 1 96.56 126 LYS A O 1
ATOM 968 N N . VAL A 1 127 ? -16.375 3.264 -10.773 1 95.81 127 VAL A N 1
ATOM 969 C CA . VAL A 1 127 ? -14.992 3.234 -10.305 1 95.81 127 VAL A CA 1
ATOM 970 C C . VAL A 1 127 ? -14.859 2.256 -9.141 1 95.81 127 VAL A C 1
ATOM 972 O O . VAL A 1 127 ? -15.773 2.137 -8.32 1 95.81 127 VAL A O 1
ATOM 975 N N . THR A 1 128 ? -13.758 1.543 -9.125 1 95.75 128 THR A N 1
ATOM 976 C CA . THR A 1 128 ? -13.469 0.623 -8.031 1 95.75 128 THR A CA 1
ATOM 977 C C . THR A 1 128 ? -12.219 1.063 -7.266 1 95.75 128 THR A C 1
ATOM 979 O O . THR A 1 128 ? -11.164 1.292 -7.867 1 95.75 128 THR A O 1
ATOM 982 N N . LEU A 1 129 ? -12.32 1.241 -5.973 1 95.75 129 LEU A N 1
ATOM 983 C CA . LEU A 1 129 ? -11.219 1.576 -5.082 1 95.75 129 LEU A CA 1
ATOM 984 C C . LEU A 1 129 ? -10.641 0.322 -4.434 1 95.75 129 LEU A C 1
ATOM 986 O O . LEU A 1 129 ? -11.32 -0.343 -3.648 1 95.75 129 LEU A O 1
ATOM 990 N N . PRO A 1 130 ? -9.438 0.023 -4.734 1 96.06 130 PRO A N 1
ATOM 991 C CA . PRO A 1 130 ? -8.883 -1.247 -4.258 1 96.06 130 PRO A CA 1
ATOM 992 C C . PRO A 1 130 ? -8.547 -1.228 -2.77 1 96.06 130 PRO A C 1
ATOM 994 O O . PRO A 1 130 ? -8.109 -0.202 -2.244 1 96.06 130 PRO A O 1
ATOM 997 N N . CYS A 1 131 ? -8.742 -2.34 -2.115 1 95.19 131 CYS A N 1
ATOM 998 C CA . CYS A 1 131 ? -8.352 -2.582 -0.731 1 95.19 131 CYS A CA 1
ATOM 999 C C . CYS A 1 131 ? -8.297 -4.074 -0.433 1 95.19 131 CYS A C 1
ATOM 1001 O O . CYS A 1 131 ? -9.281 -4.789 -0.646 1 95.19 131 CYS A O 1
ATOM 1003 N N . TYR A 1 132 ? -7.129 -4.496 0.145 1 94.31 132 TYR A N 1
ATOM 1004 C CA . TYR A 1 132 ? -6.922 -5.926 0.351 1 94.31 132 TYR A CA 1
ATOM 1005 C C . TYR A 1 132 ? -6.449 -6.207 1.772 1 94.31 132 TYR A C 1
ATOM 1007 O O . TYR A 1 132 ? -5.773 -5.379 2.385 1 94.31 132 TYR A O 1
ATOM 1015 N N . PHE A 1 133 ? -6.844 -7.391 2.268 1 91.25 133 PHE A N 1
ATOM 1016 C CA . PHE A 1 133 ? -6.414 -7.891 3.568 1 91.25 133 PHE A CA 1
ATOM 1017 C C . PHE A 1 133 ? -5.996 -9.352 3.475 1 91.25 133 PHE A C 1
ATOM 1019 O O . PHE A 1 133 ? -6.625 -10.141 2.766 1 91.25 133 PHE A O 1
ATOM 1026 N N . LYS A 1 134 ? -4.93 -9.609 4.152 1 86.38 134 LYS A N 1
ATOM 1027 C CA . LYS A 1 134 ? -4.645 -11.031 4.348 1 86.38 134 LYS A CA 1
ATOM 1028 C C . LYS A 1 134 ? -5.586 -11.641 5.379 1 86.38 134 LYS A C 1
ATOM 1030 O O . LYS A 1 134 ? -5.418 -11.43 6.582 1 86.38 134 LYS A O 1
ATOM 1035 N N . THR A 1 135 ? -6.668 -12.227 4.934 1 81.38 135 THR A N 1
ATOM 1036 C CA . THR A 1 135 ? -7.688 -12.766 5.828 1 81.38 135 THR A CA 1
ATOM 1037 C C . THR A 1 135 ? -7.32 -14.172 6.277 1 81.38 135 THR A C 1
ATOM 1039 O O . THR A 1 135 ? -6.898 -15 5.465 1 81.38 135 THR A O 1
ATOM 1042 N N . ILE A 1 136 ? -6.59 -14.211 7.309 1 61.72 136 ILE A N 1
ATOM 1043 C CA . ILE A 1 136 ? -6.293 -15.539 7.832 1 61.72 136 ILE A CA 1
ATOM 1044 C C . ILE A 1 136 ? -7.555 -16.141 8.445 1 61.72 136 ILE A C 1
ATOM 1046 O O . ILE A 1 136 ? -8.227 -15.508 9.258 1 61.72 136 ILE A O 1
ATOM 1050 N N . ARG A 1 137 ? -7.836 -17.328 8.227 1 57.03 137 ARG A N 1
ATOM 1051 C CA . ARG A 1 137 ? -8.82 -18.203 8.844 1 57.03 137 ARG A CA 1
ATOM 1052 C C . ARG A 1 137 ? -10.227 -17.641 8.719 1 57.03 137 ARG A C 1
ATOM 1054 O O . ARG A 1 137 ? -11.086 -17.875 9.57 1 57.03 137 ARG A O 1
ATOM 1061 N N . GLY A 1 138 ? -10.336 -16.781 7.715 1 57.66 138 GLY A N 1
ATOM 1062 C CA . GLY A 1 138 ? -11.727 -16.406 7.527 1 57.66 138 GLY A CA 1
ATOM 1063 C C . GLY A 1 138 ? -12.281 -15.594 8.688 1 57.66 138 GLY A C 1
ATOM 1064 O O . GLY A 1 138 ? -13.461 -15.703 9.023 1 57.66 138 GLY A O 1
ATOM 1065 N N . THR A 1 139 ? -11.359 -14.992 9.414 1 57 139 THR A N 1
ATOM 1066 C CA . THR A 1 139 ? -12.047 -14.328 10.516 1 57 139 THR A CA 1
ATOM 1067 C C . THR A 1 139 ? -13.039 -13.297 10 1 57 139 THR A C 1
ATOM 1069 O O . THR A 1 139 ? -12.781 -12.625 8.992 1 57 139 THR A O 1
ATOM 1072 N N . GLY A 1 140 ? -14.219 -13.773 9.797 1 62.03 140 GLY A N 1
ATOM 1073 C CA . GLY A 1 140 ? -15.477 -13.062 9.602 1 62.03 140 GLY A CA 1
ATOM 1074 C C . GLY A 1 140 ? -15.43 -11.625 10.07 1 62.03 140 GLY A C 1
ATOM 1075 O O . GLY A 1 140 ? -16.453 -11.047 10.438 1 62.03 140 GLY A O 1
ATOM 1076 N N . LEU A 1 141 ? -14.203 -11.078 10.156 1 68.69 141 LEU A N 1
ATOM 1077 C CA . LEU A 1 141 ? -14.281 -9.727 10.711 1 68.69 141 LEU A CA 1
ATOM 1078 C C . LEU A 1 141 ? -14.781 -8.734 9.664 1 68.69 141 LEU A C 1
ATOM 1080 O O . LEU A 1 141 ? -14.422 -8.836 8.484 1 68.69 141 LEU A O 1
ATOM 1084 N N . PRO A 1 142 ? -15.602 -7.898 10.156 1 76.25 142 PRO A N 1
ATOM 1085 C CA . PRO A 1 142 ? -16.203 -6.945 9.219 1 76.25 142 PRO A CA 1
ATOM 1086 C C . PRO A 1 142 ? -15.195 -5.938 8.672 1 76.25 142 PRO A C 1
ATOM 1088 O O . PRO A 1 142 ? -14.266 -5.547 9.375 1 76.25 142 PRO A O 1
ATOM 1091 N N . GLY A 1 143 ? -15.172 -5.77 7.418 1 81.69 143 GLY A N 1
ATOM 1092 C CA . GLY A 1 143 ? -14.461 -4.688 6.758 1 81.69 143 GLY A CA 1
ATOM 1093 C C . GLY A 1 143 ? -15.352 -3.502 6.426 1 81.69 143 GLY A C 1
ATOM 1094 O O . GLY A 1 143 ? -16.547 -3.666 6.176 1 81.69 143 GLY A O 1
ATOM 1095 N N . TRP A 1 144 ? -14.797 -2.246 6.598 1 85.69 144 TRP A N 1
ATOM 1096 C CA . TRP A 1 144 ? -15.617 -1.091 6.234 1 85.69 144 TRP A CA 1
ATOM 1097 C C . TRP A 1 144 ? -14.75 0.03 5.672 1 85.69 144 TRP A C 1
ATOM 1099 O O . TRP A 1 144 ? -13.516 -0.031 5.742 1 85.69 144 TRP A O 1
ATOM 1109 N N . TRP A 1 145 ? -15.438 0.918 5.07 1 90 145 TRP A N 1
ATOM 1110 C CA . TRP A 1 145 ? -14.82 2.09 4.461 1 90 145 TRP A CA 1
ATOM 1111 C C . TRP A 1 145 ? -15.25 3.367 5.176 1 90 145 TRP A C 1
ATOM 1113 O O . TRP A 1 145 ? -16.375 3.459 5.676 1 90 145 TRP A O 1
ATOM 1123 N N . GLU A 1 146 ? -14.289 4.281 5.195 1 89.81 146 GLU A N 1
ATOM 1124 C CA . GLU A 1 146 ? -14.562 5.637 5.668 1 89.81 146 GLU A CA 1
ATOM 1125 C C . GLU A 1 146 ? -14.125 6.676 4.633 1 89.81 146 GLU A C 1
ATOM 1127 O O . GLU A 1 146 ? -13.078 6.527 4 1 89.81 146 GLU A O 1
ATOM 1132 N N . ARG A 1 147 ? -15 7.621 4.539 1 89.31 147 ARG A N 1
ATOM 1133 C CA . ARG A 1 147 ? -14.641 8.773 3.721 1 89.31 147 ARG A CA 1
ATOM 1134 C C . ARG A 1 147 ? -14.562 10.039 4.566 1 89.31 147 ARG A C 1
ATOM 1136 O O . ARG A 1 147 ? -15.523 10.406 5.238 1 89.31 147 ARG A O 1
ATOM 1143 N N . ASN A 1 148 ? -13.469 10.641 4.406 1 77.31 148 ASN A N 1
ATOM 1144 C CA . ASN A 1 148 ? -13.258 11.898 5.129 1 77.31 148 ASN A CA 1
ATOM 1145 C C . ASN A 1 148 ? -13.68 11.773 6.59 1 77.31 148 ASN A C 1
ATOM 1147 O O . ASN A 1 148 ? -14.383 12.641 7.113 1 77.31 148 ASN A O 1
ATOM 1151 N N . GLY A 1 149 ? -13.406 10.602 7.145 1 69 149 GLY A N 1
ATOM 1152 C CA . GLY A 1 149 ? -13.656 10.398 8.562 1 69 149 GLY A CA 1
ATOM 1153 C C . GLY A 1 149 ? -15.047 9.859 8.852 1 69 149 GLY A C 1
ATOM 1154 O O . GLY A 1 149 ? -15.375 9.547 10 1 69 149 GLY A O 1
ATOM 1155 N N . ASN A 1 150 ? -15.844 9.758 7.77 1 72.31 150 ASN A N 1
ATOM 1156 C CA . ASN A 1 150 ? -17.203 9.258 7.938 1 72.31 150 ASN A CA 1
ATOM 1157 C C . ASN A 1 150 ? -17.406 7.914 7.238 1 72.31 150 ASN A C 1
ATOM 1159 O O . ASN A 1 150 ? -16.812 7.66 6.195 1 72.31 150 ASN A O 1
ATOM 1163 N N . GLU A 1 151 ? -18.219 7.176 7.949 1 70.12 151 GLU A N 1
ATOM 1164 C CA . GLU A 1 151 ? -18.531 5.902 7.305 1 70.12 151 GLU A CA 1
ATOM 1165 C C . GLU A 1 151 ? -19.266 6.117 5.988 1 70.12 151 GLU A C 1
ATOM 1167 O O . GLU A 1 151 ? -20.109 7.016 5.883 1 70.12 151 GLU A O 1
ATOM 1172 N N . THR A 1 152 ? -18.875 5.527 4.91 1 67.12 152 THR A N 1
ATOM 1173 C CA . THR A 1 152 ? -19.453 5.734 3.59 1 67.12 152 THR A CA 1
ATOM 1174 C C . THR A 1 152 ? -20.828 5.066 3.486 1 67.12 152 THR A C 1
ATOM 1176 O O . THR A 1 152 ? -20.984 3.895 3.842 1 67.12 152 THR A O 1
ATOM 1179 N N . PRO A 1 153 ? -21.906 5.93 3.17 1 62.62 153 PRO A N 1
ATOM 1180 C CA . PRO A 1 153 ? -23.25 5.359 3.051 1 62.62 153 PRO A CA 1
ATOM 1181 C C . PRO A 1 153 ? -23.359 4.344 1.913 1 62.62 153 PRO A C 1
ATOM 1183 O O . PRO A 1 153 ? -22.547 4.367 0.982 1 62.62 153 PRO A O 1
ATOM 1186 N N . ALA A 1 154 ? -24.234 3.312 1.926 1 61.94 154 ALA A N 1
ATOM 1187 C CA . ALA A 1 154 ? -24.438 2.008 1.297 1 61.94 154 ALA A CA 1
ATOM 1188 C C . ALA A 1 154 ? -25.156 2.148 -0.04 1 61.94 154 ALA A C 1
ATOM 1190 O O . ALA A 1 154 ? -24.922 1.364 -0.963 1 61.94 154 ALA A O 1
ATOM 1191 N N . ASP A 1 155 ? -25.828 3.213 -0.401 1 67.5 155 ASP A N 1
ATOM 1192 C CA . ASP A 1 155 ? -26.719 2.896 -1.519 1 67.5 155 ASP A CA 1
ATOM 1193 C C . ASP A 1 155 ? -25.922 2.676 -2.803 1 67.5 155 ASP A C 1
ATOM 1195 O O . ASP A 1 155 ? -26.203 1.741 -3.559 1 67.5 155 ASP A O 1
ATOM 1199 N N . ARG A 1 156 ? -24.844 3.523 -3.15 1 80.94 156 ARG A N 1
ATOM 1200 C CA . ARG A 1 156 ? -24.109 3.371 -4.41 1 80.94 156 ARG A CA 1
ATOM 1201 C C . ARG A 1 156 ? -22.75 2.729 -4.188 1 80.94 156 ARG A C 1
ATOM 1203 O O . ARG A 1 156 ? -21.984 2.549 -5.133 1 80.94 156 ARG A O 1
ATOM 1210 N N . LEU A 1 157 ? -22.672 2.408 -3.031 1 81.44 157 LEU A N 1
ATOM 1211 C CA . LEU A 1 157 ? -21.375 1.838 -2.684 1 81.44 157 LEU A CA 1
ATOM 1212 C C . LEU A 1 157 ? -21.5 0.353 -2.361 1 81.44 157 LEU A C 1
ATOM 1214 O O . LEU A 1 157 ? -22.344 -0.041 -1.551 1 81.44 157 LEU A O 1
ATOM 1218 N N . THR A 1 158 ? -20.812 -0.418 -3.195 1 87 158 THR A N 1
ATOM 1219 C CA . THR A 1 158 ? -20.859 -1.859 -2.973 1 87 158 THR A CA 1
ATOM 1220 C C . THR A 1 158 ? -19.469 -2.406 -2.672 1 87 158 THR A C 1
ATOM 1222 O O . THR A 1 158 ? -18.484 -1.973 -3.273 1 87 158 THR A O 1
ATOM 1225 N N . VAL A 1 159 ? -19.391 -3.246 -1.694 1 86.62 159 VAL A N 1
ATOM 1226 C CA . VAL A 1 159 ? -18.156 -3.928 -1.349 1 86.62 159 VAL A CA 1
ATOM 1227 C C . VAL A 1 159 ? -18.25 -5.402 -1.74 1 86.62 159 VAL A C 1
ATOM 1229 O O . VAL A 1 159 ? -19.328 -5.988 -1.725 1 86.62 159 VAL A O 1
ATOM 1232 N N . SER A 1 160 ? -17.094 -5.918 -2.141 1 78.69 160 SER A N 1
ATOM 1233 C CA . SER A 1 160 ? -17.062 -7.328 -2.518 1 78.69 160 SER A CA 1
ATOM 1234 C C . SER A 1 160 ? -17.531 -8.219 -1.374 1 78.69 160 SER A C 1
ATOM 1236 O O . SER A 1 160 ? -17.156 -8.008 -0.219 1 78.69 160 SER A O 1
ATOM 1238 N N . THR A 1 161 ? -18.453 -9.219 -1.612 1 79.88 161 THR A N 1
ATOM 1239 C CA . THR A 1 161 ? -19.047 -10.078 -0.595 1 79.88 161 THR A CA 1
ATOM 1240 C C . THR A 1 161 ? -18.125 -11.242 -0.264 1 79.88 161 THR A C 1
ATOM 1242 O O . THR A 1 161 ? -18.266 -11.875 0.783 1 79.88 161 THR A O 1
ATOM 1245 N N . ASP A 1 162 ? -17.219 -11.531 -1.095 1 83.44 162 ASP A N 1
ATOM 1246 C CA . ASP A 1 162 ? -16.359 -12.695 -0.867 1 83.44 162 ASP A CA 1
ATOM 1247 C C . ASP A 1 162 ? -14.977 -12.266 -0.382 1 83.44 162 ASP A C 1
ATOM 1249 O O . ASP A 1 162 ? -13.992 -12.977 -0.604 1 83.44 162 ASP A O 1
ATOM 1253 N N . TRP A 1 163 ? -14.883 -11.18 0.324 1 86.62 163 TRP A N 1
ATOM 1254 C CA . TRP A 1 163 ? -13.578 -10.617 0.654 1 86.62 163 TRP A CA 1
ATOM 1255 C C . TRP A 1 163 ? -12.875 -11.469 1.709 1 86.62 163 TRP A C 1
ATOM 1257 O O . TRP A 1 163 ? -11.648 -11.461 1.802 1 86.62 163 TRP A O 1
ATOM 1267 N N . ILE A 1 164 ? -13.633 -12.281 2.426 1 83.88 164 ILE A N 1
ATOM 1268 C CA . ILE A 1 164 ? -13.023 -13.109 3.461 1 83.88 164 ILE A CA 1
ATOM 1269 C C . ILE A 1 164 ? -12.172 -14.203 2.816 1 83.88 164 ILE A C 1
ATOM 1271 O O . ILE A 1 164 ? -11.109 -14.562 3.336 1 83.88 164 ILE A O 1
ATOM 1275 N N . THR A 1 165 ? -12.648 -14.648 1.658 1 85.06 165 THR A N 1
ATOM 1276 C CA . THR A 1 165 ? -11.93 -15.711 0.963 1 85.06 165 THR A CA 1
ATOM 1277 C C . THR A 1 165 ? -10.852 -15.133 0.047 1 85.06 165 THR A C 1
ATOM 1279 O O . THR A 1 165 ? -9.758 -15.68 -0.049 1 85.06 165 THR A O 1
ATOM 1282 N N . THR A 1 166 ? -11.07 -14.031 -0.535 1 90.62 166 THR A N 1
ATOM 1283 C CA . THR A 1 166 ? -10.188 -13.516 -1.576 1 90.62 166 THR A CA 1
ATOM 1284 C C . THR A 1 166 ? -9.234 -12.469 -1.008 1 90.62 166 THR A C 1
ATOM 1286 O O . THR A 1 166 ? -8.188 -12.188 -1.594 1 90.62 166 THR A O 1
ATOM 1289 N N . GLY A 1 167 ? -9.648 -11.812 0.071 1 91.38 167 GLY A N 1
ATOM 1290 C CA . GLY A 1 167 ? -8.914 -10.695 0.635 1 91.38 167 GLY A CA 1
ATOM 1291 C C . GLY A 1 167 ? -9.234 -9.375 -0.037 1 91.38 167 GLY A C 1
ATOM 1292 O O . GLY A 1 167 ? -8.633 -8.344 0.286 1 91.38 167 GLY A O 1
ATOM 1293 N N . ASP A 1 168 ? -10.188 -9.406 -0.981 1 93.44 168 ASP A N 1
ATOM 1294 C CA . ASP A 1 168 ? -10.516 -8.227 -1.771 1 93.44 168 ASP A CA 1
ATOM 1295 C C . ASP A 1 168 ? -11.703 -7.477 -1.18 1 93.44 168 ASP A C 1
ATOM 1297 O O . ASP A 1 168 ? -12.859 -7.836 -1.438 1 93.44 168 ASP A O 1
ATOM 1301 N N . LEU A 1 169 ? -11.492 -6.422 -0.468 1 92 169 LEU A N 1
ATOM 1302 C CA . LEU A 1 169 ? -12.531 -5.594 0.138 1 92 169 LEU A CA 1
ATOM 1303 C C . LEU A 1 169 ? -12.719 -4.301 -0.647 1 92 169 LEU A C 1
ATOM 1305 O O . LEU A 1 169 ? -13.07 -3.266 -0.072 1 92 169 LEU A O 1
ATOM 1309 N N . SER A 1 170 ? -12.5 -4.301 -1.884 1 94 170 SER A N 1
ATOM 1310 C CA . SER A 1 170 ? -12.562 -3.104 -2.713 1 94 170 SER A CA 1
ATOM 1311 C C . SER A 1 170 ? -13.969 -2.516 -2.73 1 94 170 SER A C 1
ATOM 1313 O O . SER A 1 170 ? -14.953 -3.244 -2.6 1 94 170 SER A O 1
ATOM 1315 N N . LEU A 1 171 ? -14.023 -1.242 -2.857 1 93.62 171 LEU A N 1
ATOM 1316 C CA . LEU A 1 171 ? -15.266 -0.486 -2.906 1 93.62 171 LEU A CA 1
ATOM 1317 C C . LEU A 1 171 ? -15.586 -0.044 -4.332 1 93.62 171 LEU A C 1
ATOM 1319 O O . LEU A 1 171 ? -14.75 0.59 -4.984 1 93.62 171 LEU A O 1
ATOM 1323 N N . THR A 1 172 ? -16.781 -0.383 -4.754 1 94.5 172 THR A N 1
ATOM 1324 C CA . THR A 1 172 ? -17.219 0.032 -6.086 1 94.5 172 THR A CA 1
ATOM 1325 C C . THR A 1 172 ? -18.281 1.112 -5.996 1 94.5 172 THR A C 1
ATOM 1327 O O . THR A 1 172 ? -19.266 0.963 -5.262 1 94.5 172 THR A O 1
ATOM 1330 N N . ILE A 1 173 ? -18 2.141 -6.715 1 93.5 173 ILE A N 1
ATOM 1331 C CA . ILE A 1 173 ? -18.969 3.23 -6.812 1 93.5 173 ILE A CA 1
ATOM 1332 C C . ILE A 1 173 ? -19.578 3.26 -8.211 1 93.5 173 ILE A C 1
ATOM 1334 O O . ILE A 1 173 ? -18.859 3.453 -9.203 1 93.5 173 ILE A O 1
ATOM 1338 N N . ASP A 1 174 ? -20.828 3.084 -8.172 1 93.56 174 ASP A N 1
ATOM 1339 C CA . ASP A 1 174 ? -21.531 3.195 -9.445 1 93.56 174 ASP A CA 1
ATOM 1340 C C . ASP A 1 174 ? -22 4.629 -9.688 1 93.56 174 ASP A C 1
ATOM 1342 O O . ASP A 1 174 ? -22.562 5.27 -8.789 1 93.56 174 ASP A O 1
ATOM 1346 N N . GLY A 1 175 ? -21.688 5.098 -10.875 1 92.75 175 GLY A N 1
ATOM 1347 C CA . GLY A 1 175 ? -22.109 6.457 -11.164 1 92.75 175 GLY A CA 1
ATOM 1348 C C . GLY A 1 175 ? -21.453 7.496 -10.281 1 92.75 175 GLY A C 1
ATOM 1349 O O . GLY A 1 175 ? -22.125 8.227 -9.555 1 92.75 175 GLY A O 1
ATOM 1350 N N . ALA A 1 176 ? -20.203 7.57 -10.414 1 93.81 176 ALA A N 1
ATOM 1351 C CA . ALA A 1 176 ? -19.406 8.484 -9.594 1 93.81 176 ALA A CA 1
ATOM 1352 C C . ALA A 1 176 ? -19.891 9.922 -9.742 1 93.81 176 ALA A C 1
ATOM 1354 O O . ALA A 1 176 ? -20.234 10.352 -10.844 1 93.81 176 ALA A O 1
ATOM 1355 N N . GLN A 1 177 ? -20.047 10.641 -8.625 1 93.06 177 GLN A N 1
ATOM 1356 C CA . GLN A 1 177 ? -20.422 12.047 -8.57 1 93.06 177 GLN A CA 1
ATOM 1357 C C . GLN A 1 177 ? -19.297 12.891 -7.98 1 93.06 177 GLN A C 1
ATOM 1359 O O . GLN A 1 177 ? -18.484 12.391 -7.203 1 93.06 177 GLN A O 1
ATOM 1364 N N . PRO A 1 178 ? -19.25 14.195 -8.391 1 94.25 178 PRO A N 1
ATOM 1365 C CA . PRO A 1 178 ? -18.203 15.07 -7.84 1 94.25 178 PRO A CA 1
ATOM 1366 C C . PRO A 1 178 ? -18.156 15.047 -6.316 1 94.25 178 PRO A C 1
ATOM 1368 O O . PRO A 1 178 ? -17.094 15.18 -5.723 1 94.25 178 PRO A O 1
ATOM 1371 N N . GLU A 1 179 ? -19.312 14.797 -5.695 1 91.56 179 GLU A N 1
ATOM 1372 C CA . GLU A 1 179 ? -19.391 14.758 -4.234 1 91.56 179 GLU A CA 1
ATOM 1373 C C . GLU A 1 179 ? -18.672 13.531 -3.678 1 91.56 179 GLU A C 1
ATOM 1375 O O . GLU A 1 179 ? -18.375 13.477 -2.482 1 91.56 179 GLU A O 1
ATOM 1380 N N . ASP A 1 180 ? -18.422 12.562 -4.555 1 92.25 180 ASP A N 1
ATOM 1381 C CA . ASP A 1 180 ? -17.75 11.344 -4.117 1 92.25 180 ASP A CA 1
ATOM 1382 C C . ASP A 1 180 ? -16.25 11.578 -3.973 1 92.25 180 ASP A C 1
ATOM 1384 O O . ASP A 1 180 ? -15.531 10.75 -3.4 1 92.25 180 ASP A O 1
ATOM 1388 N N . SER A 1 181 ? -15.734 12.703 -4.449 1 94.5 181 SER A N 1
ATOM 1389 C CA . SER A 1 181 ? -14.312 12.984 -4.312 1 94.5 181 SER A CA 1
ATOM 1390 C C . SER A 1 181 ? -13.898 13.047 -2.844 1 94.5 181 SER A C 1
ATOM 1392 O O . SER A 1 181 ? -14.672 13.492 -1.994 1 94.5 181 SER A O 1
ATOM 1394 N N . GLY A 1 182 ? -12.734 12.57 -2.65 1 94.69 182 GLY A N 1
ATOM 1395 C CA . GLY A 1 182 ? -12.227 12.609 -1.288 1 94.69 182 GLY A CA 1
ATOM 1396 C C . GLY A 1 182 ? -11.266 11.477 -0.974 1 94.69 182 GLY A C 1
ATOM 1397 O O . GLY A 1 182 ? -10.805 10.773 -1.878 1 94.69 182 GLY A O 1
ATOM 1398 N N . ASP A 1 183 ? -10.898 11.43 0.267 1 95.62 183 ASP A N 1
ATOM 1399 C CA . ASP A 1 183 ? -10 10.391 0.756 1 95.62 183 ASP A CA 1
ATOM 1400 C C . ASP A 1 183 ? -10.789 9.242 1.39 1 95.62 183 ASP A C 1
ATOM 1402 O O . ASP A 1 183 ? -11.555 9.453 2.334 1 95.62 183 ASP A O 1
ATOM 1406 N N . TYR A 1 184 ? -10.578 8.086 0.853 1 94.62 184 TYR A N 1
ATOM 1407 C CA . TYR A 1 184 ? -11.242 6.883 1.342 1 94.62 184 TYR A CA 1
ATOM 1408 C C . TYR A 1 184 ? -10.266 5.98 2.092 1 94.62 184 TYR A C 1
ATOM 1410 O O . TYR A 1 184 ? -9.188 5.668 1.585 1 94.62 184 TYR A O 1
ATOM 1418 N N . PHE A 1 185 ? -10.68 5.562 3.314 1 94.5 185 PHE A N 1
ATOM 1419 C CA . PHE A 1 185 ? -9.883 4.652 4.125 1 94.5 185 PHE A CA 1
ATOM 1420 C C . PHE A 1 185 ? -10.625 3.338 4.352 1 94.5 185 PHE A C 1
ATOM 1422 O O . PHE A 1 185 ? -11.844 3.33 4.527 1 94.5 185 PHE A O 1
ATOM 1429 N N . CYS A 1 186 ? -9.898 2.244 4.309 1 92.31 186 CYS A N 1
ATOM 1430 C CA . CYS A 1 186 ? -10.539 0.962 4.574 1 92.31 186 CYS A CA 1
ATOM 1431 C C . CYS A 1 186 ? -9.906 0.272 5.777 1 92.31 186 CYS A C 1
ATOM 1433 O O . CYS A 1 186 ? -8.695 0.36 5.98 1 92.31 186 CYS A O 1
ATOM 1435 N N . TYR A 1 187 ? -10.781 -0.433 6.535 1 88.94 187 TYR A N 1
ATOM 1436 C CA . TYR A 1 187 ? -10.375 -1.005 7.812 1 88.94 187 TYR A CA 1
ATOM 1437 C C . TYR A 1 187 ? -10.992 -2.383 8.016 1 88.94 187 TYR A C 1
ATOM 1439 O O . TYR A 1 187 ? -12.023 -2.699 7.426 1 88.94 187 TYR A O 1
ATOM 1447 N N . THR A 1 188 ? -10.195 -3.111 8.781 1 85.12 188 THR A N 1
ATOM 1448 C CA . THR A 1 188 ? -10.797 -4.293 9.391 1 85.12 188 THR A CA 1
ATOM 1449 C C . THR A 1 188 ? -10.516 -4.336 10.891 1 85.12 188 THR A C 1
ATOM 1451 O O . THR A 1 188 ? -9.875 -3.432 11.43 1 85.12 188 THR A O 1
ATOM 1454 N N . GLN A 1 189 ? -11.023 -5.367 11.57 1 76.38 189 GLN A N 1
ATOM 1455 C CA . GLN A 1 189 ? -10.781 -5.602 12.992 1 76.38 189 GLN A CA 1
ATOM 1456 C C . GLN A 1 189 ? -11.039 -4.34 13.812 1 76.38 189 GLN A C 1
ATOM 1458 O O . GLN A 1 189 ? -10.172 -3.893 14.562 1 76.38 189 GLN A O 1
ATOM 1463 N N . ASP A 1 190 ? -12.211 -3.865 13.695 1 66.25 190 ASP A N 1
ATOM 1464 C CA . ASP A 1 190 ? -12.695 -2.717 14.453 1 66.25 190 ASP A CA 1
ATOM 1465 C C . ASP A 1 190 ? -11.836 -1.481 14.195 1 66.25 190 ASP A C 1
ATOM 1467 O O . ASP A 1 190 ? -11.523 -0.73 15.117 1 66.25 190 ASP A O 1
ATOM 1471 N N . GLY A 1 191 ? -11.305 -1.483 12.992 1 65.56 191 GLY A N 1
ATOM 1472 C CA . GLY A 1 191 ? -10.602 -0.274 12.586 1 65.56 191 GLY A CA 1
ATOM 1473 C C . GLY A 1 191 ? -9.125 -0.301 12.914 1 65.56 191 GLY A C 1
ATOM 1474 O O . GLY A 1 191 ? -8.398 0.647 12.602 1 65.56 191 GLY A O 1
ATOM 1475 N N . LYS A 1 192 ? -8.625 -1.359 13.359 1 75.38 192 LYS A N 1
ATOM 1476 C CA . LYS A 1 192 ? -7.25 -1.414 13.852 1 75.38 192 LYS A CA 1
ATOM 1477 C C . LYS A 1 192 ? -6.281 -1.784 12.734 1 75.38 192 LYS A C 1
ATOM 1479 O O . LYS A 1 192 ? -5.09 -1.477 12.805 1 75.38 192 LYS A O 1
ATOM 1484 N N . ARG A 1 193 ? -6.926 -2.309 11.758 1 86.25 193 ARG A N 1
ATOM 1485 C CA . ARG A 1 193 ? -6.031 -2.748 10.695 1 86.25 193 ARG A CA 1
ATOM 1486 C C . ARG A 1 193 ? -6.383 -2.076 9.367 1 86.25 193 ARG A C 1
ATOM 1488 O O . ARG A 1 193 ? -7.512 -2.186 8.891 1 86.25 193 ARG A O 1
ATOM 1495 N N . SER A 1 194 ? -5.359 -1.373 8.898 1 91.81 194 SER A N 1
ATOM 1496 C CA . SER A 1 194 ? -5.523 -0.752 7.586 1 91.81 194 SER A CA 1
ATOM 1497 C C . SER A 1 194 ? -5.332 -1.768 6.465 1 91.81 194 SER A C 1
ATOM 1499 O O . SER A 1 194 ? -4.551 -2.711 6.605 1 91.81 194 SER A O 1
ATOM 1501 N N . GLY A 1 195 ? -6.035 -1.531 5.426 1 93.31 195 GLY A N 1
ATOM 1502 C CA . GLY A 1 195 ? -5.859 -2.375 4.258 1 93.31 195 GLY A CA 1
ATOM 1503 C C . GLY A 1 195 ? -4.668 -1.98 3.408 1 93.31 195 GLY A C 1
ATOM 1504 O O . GLY A 1 195 ? -3.85 -1.155 3.824 1 93.31 195 GLY A O 1
ATOM 1505 N N . ASN A 1 196 ? -4.559 -2.686 2.254 1 95.19 196 ASN A N 1
ATOM 1506 C CA . ASN A 1 196 ? -3.537 -2.387 1.257 1 95.19 196 ASN A CA 1
ATOM 1507 C C . ASN A 1 196 ? -4.152 -2.121 -0.115 1 95.19 196 ASN A C 1
ATOM 1509 O O . ASN A 1 196 ? -4.676 -3.037 -0.751 1 95.19 196 ASN A O 1
ATOM 1513 N N . PRO A 1 197 ? -4.07 -0.962 -0.588 1 97 197 PRO A N 1
ATOM 1514 C CA . PRO A 1 197 ? -3.588 0.241 0.093 1 97 197 PRO A CA 1
ATOM 1515 C C . PRO A 1 197 ? -4.488 0.664 1.253 1 97 197 PRO A C 1
ATOM 1517 O O . PRO A 1 197 ? -5.668 0.307 1.284 1 97 197 PRO A O 1
ATOM 1520 N N . ALA A 1 198 ? -3.908 1.396 2.131 1 96.12 198 ALA A N 1
ATOM 1521 C CA . ALA A 1 198 ? -4.645 1.853 3.307 1 96.12 198 ALA A CA 1
ATOM 1522 C C . ALA A 1 198 ? -5.648 2.941 2.938 1 96.12 198 ALA A C 1
ATOM 1524 O O . ALA A 1 198 ? -6.664 3.111 3.613 1 96.12 198 ALA A O 1
ATOM 1525 N N . ALA A 1 199 ? -5.344 3.67 1.88 1 96.62 199 ALA A N 1
ATOM 1526 C CA . ALA A 1 199 ? -6.18 4.797 1.471 1 96.62 199 ALA A CA 1
ATOM 1527 C C . ALA A 1 199 ? -6.203 4.941 -0.048 1 96.62 199 ALA A C 1
ATOM 1529 O O . ALA A 1 199 ? -5.25 4.555 -0.729 1 96.62 199 ALA A O 1
ATOM 1530 N N . VAL A 1 200 ? -7.309 5.441 -0.527 1 97 200 VAL A N 1
ATOM 1531 C CA . VAL A 1 200 ? -7.441 5.816 -1.931 1 97 200 VAL A CA 1
ATOM 1532 C C . VAL A 1 200 ? -7.98 7.242 -2.035 1 97 200 VAL A C 1
ATOM 1534 O O . VAL A 1 200 ? -9.008 7.57 -1.435 1 97 200 VAL A O 1
ATOM 1537 N N . ARG A 1 201 ? -7.262 8.109 -2.672 1 97.19 201 ARG A N 1
ATOM 1538 C CA . ARG A 1 201 ? -7.734 9.453 -2.969 1 97.19 201 ARG A CA 1
ATOM 1539 C C . ARG A 1 201 ? -8.438 9.5 -4.32 1 97.19 201 ARG A C 1
ATOM 1541 O O . ARG A 1 201 ? -7.809 9.328 -5.363 1 97.19 201 ARG A O 1
ATOM 1548 N N . LEU A 1 202 ? -9.766 9.75 -4.273 1 96.81 202 LEU A N 1
ATOM 1549 C CA . LEU A 1 202 ? -10.594 9.719 -5.477 1 96.81 202 LEU A CA 1
ATOM 1550 C C 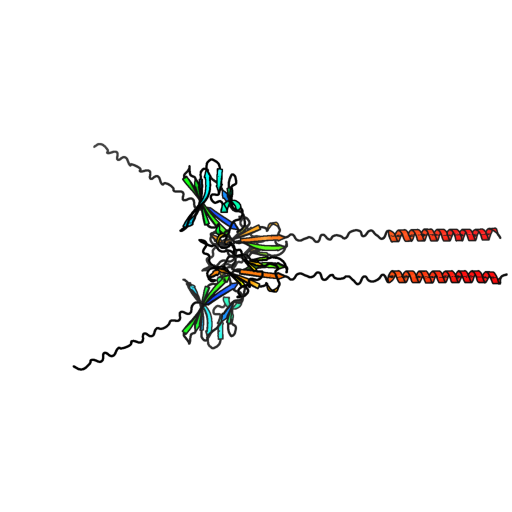. LEU A 1 202 ? -10.891 11.133 -5.969 1 96.81 202 LEU A C 1
ATOM 1552 O O . LEU A 1 202 ? -11.289 12 -5.188 1 96.81 202 LEU A O 1
ATOM 1556 N N . THR A 1 203 ? -10.609 11.359 -7.219 1 97.06 203 THR A N 1
ATOM 1557 C CA . THR A 1 203 ? -11 12.602 -7.883 1 97.06 203 THR A CA 1
ATOM 1558 C C . THR A 1 203 ? -12.031 12.328 -8.977 1 97.06 203 THR A C 1
ATOM 1560 O O . THR A 1 203 ? -11.789 11.539 -9.891 1 97.06 203 THR A O 1
ATOM 1563 N N . VAL A 1 204 ? -13.172 12.969 -8.836 1 96.81 204 VAL A N 1
ATOM 1564 C CA . VAL A 1 204 ? -14.211 12.82 -9.844 1 96.81 204 VAL A CA 1
ATOM 1565 C C . VAL A 1 204 ? -14.281 14.078 -10.703 1 96.81 204 VAL A C 1
ATOM 1567 O O . VAL A 1 204 ? -14.555 15.172 -10.188 1 96.81 204 VAL A O 1
ATOM 1570 N N . THR A 1 205 ? -14.016 13.898 -11.938 1 96.12 205 THR A N 1
ATOM 1571 C CA . THR A 1 205 ? -14.062 15.031 -12.852 1 96.12 205 THR A CA 1
ATOM 1572 C C . THR A 1 205 ? -15.453 15.164 -13.477 1 96.12 205 THR A C 1
ATOM 1574 O O . THR A 1 205 ? -16.047 14.164 -13.883 1 96.12 205 THR A O 1
ATOM 1577 N N . GLU A 1 206 ? -15.945 16.375 -13.57 1 94.81 206 GLU A N 1
ATOM 1578 C CA . GLU A 1 206 ? -17.266 16.625 -14.148 1 94.81 206 GLU A CA 1
ATOM 1579 C C . GLU A 1 206 ? -17.266 16.375 -15.656 1 94.81 206 GLU A C 1
ATOM 1581 O O . GLU A 1 206 ? -16.281 16.688 -16.344 1 94.81 206 GLU A O 1
ATOM 1586 N N . LYS A 1 207 ? -18.328 15.742 -16.047 1 88.31 207 LYS A N 1
ATOM 1587 C CA . LYS A 1 207 ? -18.453 15.539 -17.484 1 88.31 207 LYS A CA 1
ATOM 1588 C C . LYS A 1 207 ? -18.656 16.859 -18.219 1 88.31 207 LYS A C 1
ATOM 1590 O O . LYS A 1 207 ? -19.469 17.688 -17.797 1 88.31 207 LYS A O 1
ATOM 1595 N N . LYS A 1 208 ? -17.734 17.312 -19.109 1 74.62 208 LYS A N 1
ATOM 1596 C CA . LYS A 1 208 ? -17.906 18.531 -19.891 1 74.62 208 LYS A CA 1
ATOM 1597 C C . LYS A 1 208 ? -19.141 18.453 -20.781 1 74.62 208 LYS A C 1
ATOM 1599 O O . LYS A 1 208 ? -19.359 17.438 -21.453 1 74.62 208 LYS A O 1
ATOM 1604 N N . SER A 1 209 ? -20.172 18.828 -20.266 1 63.16 209 SER A N 1
ATOM 1605 C CA . SER A 1 209 ? -21.297 18.969 -21.188 1 63.16 209 SER A CA 1
ATOM 1606 C C . SER A 1 209 ? -20.844 19.562 -22.516 1 63.16 209 SER A C 1
ATOM 1608 O O . SER A 1 209 ? -20.047 20.5 -22.547 1 63.16 209 SER A O 1
ATOM 1610 N N . HIS A 1 210 ? -20.578 18.766 -23.453 1 51.16 210 HIS A N 1
ATOM 1611 C CA . HIS A 1 210 ? -20.531 19.469 -24.719 1 51.16 210 HIS A CA 1
ATOM 1612 C C . HIS A 1 210 ? -21.438 20.688 -24.719 1 51.16 210 HIS A C 1
ATOM 1614 O O . HIS A 1 210 ? -22.672 20.547 -24.641 1 51.16 210 HIS A O 1
ATOM 1620 N N . GLN A 1 211 ? -21.156 21.672 -24.062 1 43.22 211 GLN A N 1
ATOM 1621 C CA . GLN A 1 211 ? -21.938 22.812 -24.562 1 43.22 211 GLN A CA 1
ATOM 1622 C C . GLN A 1 211 ? -22.031 22.797 -26.078 1 43.22 211 GLN A C 1
ATOM 1624 O O . GLN A 1 211 ? -21 22.812 -26.766 1 43.22 211 GLN A O 1
ATOM 1629 N N . ILE A 1 212 ? -22.938 22.094 -26.734 1 40.88 212 ILE A N 1
ATOM 1630 C CA . ILE A 1 212 ? -23.297 22.469 -28.094 1 40.88 212 ILE A CA 1
ATOM 1631 C C . ILE A 1 212 ? -22.984 23.953 -28.312 1 40.88 212 ILE A C 1
ATOM 1633 O O . ILE A 1 212 ? -23.641 24.812 -27.719 1 40.88 212 ILE A O 1
ATOM 1637 N N . ILE A 1 213 ? -21.719 24.297 -28.297 1 39.78 213 ILE A N 1
ATOM 1638 C CA . ILE A 1 213 ? -21.594 25.562 -28.984 1 39.78 213 ILE A CA 1
ATOM 1639 C C . ILE A 1 213 ? -22.609 25.625 -30.141 1 39.78 213 ILE A C 1
ATOM 1641 O O . ILE A 1 213 ? -22.5 24.875 -31.109 1 39.78 213 ILE A O 1
ATOM 1645 N N . SER A 1 214 ? -23.844 25.641 -29.844 1 38.16 214 SER A N 1
ATOM 1646 C CA . SER A 1 214 ? -24.703 26.141 -30.922 1 38.16 214 SER A CA 1
ATOM 1647 C C . SER A 1 214 ? -23.984 27.188 -31.766 1 38.16 214 SER A C 1
ATOM 1649 O O . SER A 1 214 ? -23.641 28.266 -31.281 1 38.16 214 SER A O 1
ATOM 1651 N N . SER A 1 215 ? -22.953 26.688 -32.5 1 43.03 215 SER A N 1
ATOM 1652 C CA . SER A 1 215 ? -22.594 27.562 -33.625 1 43.03 215 SER A CA 1
ATOM 1653 C C . SER A 1 215 ? -23.781 28.391 -34.062 1 43.03 215 SER A C 1
ATOM 1655 O O . SER A 1 215 ? -24.703 27.875 -34.719 1 43.03 215 SER A O 1
ATOM 1657 N N . THR A 1 216 ? -24.328 29.141 -33.219 1 39.91 216 THR A N 1
ATOM 1658 C CA . THR A 1 216 ? -25.328 30.125 -33.625 1 39.91 216 THR A CA 1
ATOM 1659 C C . THR A 1 216 ? -25.047 30.594 -35.031 1 39.91 216 THR A C 1
ATOM 1661 O O . THR A 1 216 ? -23.953 30.406 -35.562 1 39.91 216 THR A O 1
ATOM 1664 N N . ALA A 1 217 ? -25.609 31.969 -35.406 1 38 217 ALA A N 1
ATOM 1665 C CA . ALA A 1 217 ? -26.219 32.656 -36.562 1 38 217 ALA A CA 1
ATOM 1666 C C . ALA A 1 217 ? -25.141 33.062 -37.562 1 38 217 ALA A C 1
ATOM 1668 O O . ALA A 1 217 ? -24.266 33.875 -37.281 1 38 217 ALA A O 1
ATOM 1669 N N . ALA A 1 218 ? -24.625 32.094 -38.25 1 40.38 218 ALA A N 1
ATOM 1670 C CA . ALA A 1 218 ? -23.906 32.625 -39.406 1 40.38 218 ALA A CA 1
ATOM 1671 C C . ALA A 1 218 ? -24.609 33.844 -39.969 1 40.38 218 ALA A C 1
ATOM 1673 O O . ALA A 1 218 ? -25.828 33.844 -40.156 1 40.38 218 ALA A O 1
ATOM 1674 N N . PRO A 1 219 ? -24.031 35 -39.781 1 44.16 219 PRO A N 1
ATOM 1675 C CA . PRO A 1 219 ? -24.656 36.156 -40.406 1 44.16 219 PRO A CA 1
ATOM 1676 C C . PRO A 1 219 ? -25.109 35.875 -41.844 1 44.16 219 PRO A C 1
ATOM 1678 O O . PRO A 1 219 ? -24.375 35.25 -42.625 1 44.16 219 PRO A O 1
ATOM 1681 N N . GLY A 1 220 ? -26.469 35.438 -42.031 1 41 220 GLY A N 1
ATOM 1682 C CA . GLY A 1 220 ? -27.125 35.312 -43.312 1 41 220 GLY A CA 1
ATOM 1683 C C . GLY A 1 220 ? -26.578 36.25 -44.375 1 41 220 GLY A C 1
ATOM 1684 O O . GLY A 1 220 ? -25.953 37.281 -44.031 1 41 220 GLY A O 1
ATOM 1685 N N . ASN A 1 221 ? -26.359 35.688 -45.469 1 45.53 221 ASN A N 1
ATOM 1686 C CA . ASN A 1 221 ? -25.859 36.219 -46.75 1 45.53 221 ASN A CA 1
ATOM 1687 C C . ASN A 1 221 ? -26.531 37.562 -47.094 1 45.53 221 ASN A C 1
ATOM 1689 O O . ASN A 1 221 ? -27.562 37.562 -47.781 1 45.53 221 ASN A O 1
ATOM 1693 N N . ILE A 1 222 ? -26.469 38.562 -46.188 1 50.97 222 ILE A N 1
ATOM 1694 C CA . ILE A 1 222 ? -26.922 39.906 -46.531 1 50.97 222 ILE A CA 1
ATOM 1695 C C . ILE A 1 222 ? -26.281 40.344 -47.844 1 50.97 222 ILE A C 1
ATOM 1697 O O . ILE A 1 222 ? -26.906 41.062 -48.625 1 50.97 222 ILE A O 1
ATOM 1701 N N . PHE A 1 223 ? -25.156 39.688 -48.156 1 54.94 223 PHE A N 1
ATOM 1702 C CA . PHE A 1 223 ? -24.469 40.125 -49.375 1 54.94 223 PHE A CA 1
ATOM 1703 C C . PHE A 1 223 ? -25.25 39.719 -50.625 1 54.94 223 PHE A C 1
ATOM 1705 O O . PHE A 1 223 ? -25.297 40.469 -51.594 1 54.94 223 PHE A O 1
ATOM 1712 N N . THR A 1 224 ? -25.969 38.594 -50.531 1 57.75 224 THR A N 1
ATOM 1713 C CA . THR A 1 224 ? -26.719 38.156 -51.688 1 57.75 224 THR A CA 1
ATOM 1714 C C . THR A 1 224 ? -27.938 39.031 -51.906 1 57.75 224 THR A C 1
ATOM 1716 O O . THR A 1 224 ? -28.312 39.281 -53.062 1 57.75 224 THR A O 1
ATOM 1719 N N . TRP A 1 225 ? -28.406 39.719 -50.844 1 61.03 225 TRP A N 1
ATOM 1720 C CA . TRP A 1 225 ? -29.594 40.562 -50.969 1 61.03 225 TRP A CA 1
ATOM 1721 C C . TRP A 1 225 ? -29.219 41.938 -51.531 1 61.03 225 TRP A C 1
ATOM 1723 O O . TRP A 1 225 ? -29.969 42.531 -52.281 1 61.03 225 TRP A O 1
ATOM 1733 N N . VAL A 1 226 ? -28.031 42.406 -51.312 1 67.25 226 VAL A N 1
ATOM 1734 C CA . VAL A 1 226 ? -27.578 43.719 -51.812 1 67.25 226 VAL A CA 1
ATOM 1735 C C . VAL A 1 226 ? -27.312 43.594 -53.312 1 67.25 226 VAL A C 1
ATOM 1737 O O . VAL A 1 226 ? -27.703 44.469 -54.094 1 67.25 226 VAL A O 1
ATOM 1740 N N . LEU A 1 227 ? -26.891 42.438 -53.812 1 65.56 227 LEU A N 1
ATOM 1741 C CA . LEU A 1 227 ? -26.62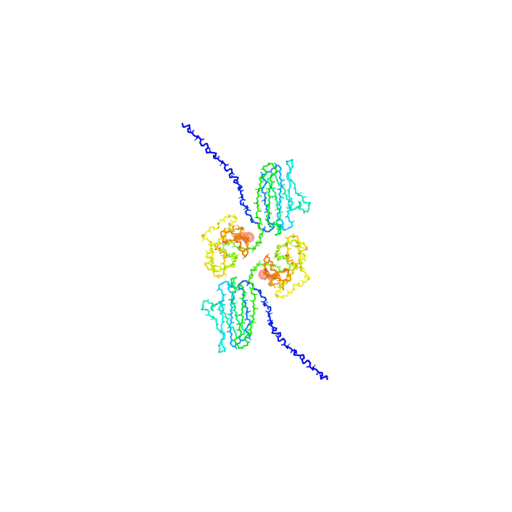5 42.25 -55.25 1 65.56 227 LEU A CA 1
ATOM 1742 C C . LEU A 1 227 ? -27.938 42.125 -56.031 1 65.56 227 LEU A C 1
ATOM 1744 O O . LEU A 1 227 ? -28.062 42.688 -57.125 1 65.56 227 LEU A O 1
ATOM 1748 N N . ALA A 1 228 ? -28.969 41.594 -55.438 1 72.5 228 ALA A N 1
ATOM 1749 C CA . ALA A 1 228 ? -30.281 41.5 -56.062 1 72.5 228 ALA A CA 1
ATOM 1750 C C . ALA A 1 228 ? -30.953 42.875 -56.156 1 72.5 228 ALA A C 1
ATOM 1752 O O . ALA A 1 228 ? -31.594 43.188 -57.188 1 72.5 228 ALA A O 1
ATOM 1753 N N . ALA A 1 229 ? -30.672 43.719 -55.219 1 75.5 229 ALA A N 1
ATOM 1754 C CA . ALA A 1 229 ? -31.234 45.062 -55.25 1 75.5 229 ALA A CA 1
ATOM 1755 C C . ALA A 1 229 ? -30.547 45.938 -56.281 1 75.5 229 ALA A C 1
ATOM 1757 O O . ALA A 1 229 ? -31.219 46.688 -57.031 1 75.5 229 ALA A O 1
ATOM 1758 N N . ILE A 1 230 ? -29.266 45.75 -56.531 1 75 230 ILE A N 1
ATOM 1759 C CA . ILE A 1 230 ? -28.531 46.5 -57.531 1 75 230 ILE A CA 1
ATOM 1760 C C . ILE A 1 230 ? -28.938 46.062 -58.938 1 75 230 ILE A C 1
ATOM 1762 O O . ILE A 1 230 ? -29.156 46.906 -59.812 1 75 230 ILE A O 1
ATOM 1766 N N . LEU A 1 231 ? -29.266 44.75 -59.094 1 73.94 231 LEU A N 1
ATOM 1767 C CA . LEU A 1 231 ? -29.719 44.25 -60.375 1 73.94 231 LEU A CA 1
ATOM 1768 C C . LEU A 1 231 ? -31.109 44.719 -60.719 1 73.94 231 LEU A C 1
ATOM 1770 O O . LEU A 1 231 ? -31.406 45.094 -61.844 1 73.94 231 LEU A O 1
ATOM 1774 N N . LEU A 1 232 ? -31.938 44.969 -59.656 1 74.88 232 LEU A N 1
ATOM 1775 C CA . LEU A 1 232 ? -33.281 45.469 -59.875 1 74.88 232 LEU A CA 1
ATOM 1776 C C . LEU A 1 232 ? -33.25 46.938 -60.281 1 74.88 232 LEU A C 1
ATOM 1778 O O . LEU A 1 232 ? -33.969 47.375 -61.188 1 74.88 232 LEU A O 1
ATOM 1782 N N . VAL A 1 233 ? -32.344 47.719 -59.719 1 76.81 233 VAL A N 1
ATOM 1783 C CA . VAL A 1 233 ? -32.219 49.125 -60.031 1 76.81 233 VAL A CA 1
ATOM 1784 C C . VAL A 1 233 ? -31.688 49.281 -61.469 1 76.81 233 VAL A C 1
ATOM 1786 O O . VAL A 1 233 ? -32.156 50.125 -62.219 1 76.81 233 VAL A O 1
ATOM 1789 N N . LEU A 1 234 ? -30.891 48.375 -61.938 1 75.5 234 LEU A N 1
ATOM 1790 C CA . LEU A 1 234 ? -30.328 48.406 -63.281 1 75.5 234 LEU A CA 1
ATOM 1791 C C . LEU A 1 234 ? -31.375 48.031 -64.312 1 75.5 234 LEU A C 1
ATOM 1793 O O . LEU A 1 234 ? -31.469 48.656 -65.375 1 75.5 234 LEU A O 1
ATOM 1797 N N . ILE A 1 235 ? -32.25 47.094 -63.969 1 75.88 235 ILE A N 1
ATOM 1798 C CA . ILE A 1 235 ? -33.312 46.688 -64.875 1 75.88 235 ILE A CA 1
ATOM 1799 C C . ILE A 1 235 ? -34.344 47.844 -65 1 75.88 235 ILE A C 1
ATOM 1801 O O . ILE A 1 235 ? -34.781 48.125 -66.125 1 75.88 235 ILE A O 1
ATOM 1805 N N . VAL A 1 236 ? -34.625 48.562 -63.906 1 76.56 236 VAL A N 1
ATOM 1806 C CA . VAL A 1 236 ? -35.594 49.625 -63.969 1 76.56 236 VAL A CA 1
ATOM 1807 C C . VAL A 1 236 ? -35.031 50.812 -64.75 1 76.56 236 VAL A C 1
ATOM 1809 O O . VAL A 1 236 ? -35.719 51.406 -65.562 1 76.56 236 VAL A O 1
ATOM 1812 N N . ALA A 1 237 ? -33.719 51 -64.688 1 77.38 237 ALA A N 1
ATOM 1813 C CA . ALA A 1 237 ? -33.062 52.062 -65.438 1 77.38 237 ALA A CA 1
ATOM 1814 C C . ALA A 1 237 ? -33.062 51.75 -66.938 1 77.38 237 ALA A C 1
ATOM 1816 O O . ALA A 1 237 ? -33.344 52.594 -67.812 1 77.38 237 ALA A O 1
ATOM 1817 N N . LEU A 1 238 ? -32.938 50.469 -67.25 1 75.88 238 LEU A N 1
ATOM 1818 C CA . LEU A 1 238 ? -32.906 50.031 -68.688 1 75.88 238 LEU A CA 1
ATOM 1819 C C . LEU A 1 238 ? -34.312 50.094 -69.25 1 75.88 238 LEU A C 1
ATOM 1821 O O . LEU A 1 238 ? -34.5 50.531 -70.438 1 75.88 238 LEU A O 1
ATOM 1825 N N . LEU A 1 239 ? -35.312 49.812 -68.438 1 74.94 239 LEU A N 1
ATOM 1826 C CA . LEU A 1 239 ? -36.688 49.906 -68.938 1 74.94 239 LEU A CA 1
ATOM 1827 C C . LEU A 1 239 ? -37.094 51.375 -69.125 1 74.94 239 LEU A C 1
ATOM 1829 O O . LEU A 1 239 ? -37.781 51.688 -70.125 1 74.94 239 LEU A O 1
ATOM 1833 N N . TYR A 1 240 ? -36.594 52.281 -68.25 1 74 240 TYR A N 1
ATOM 1834 C CA . TYR A 1 240 ? -36.844 53.719 -68.438 1 74 240 TYR A CA 1
ATOM 1835 C C . TYR A 1 240 ? -36.219 54.25 -69.688 1 74 240 TYR A C 1
ATOM 1837 O O . TYR A 1 240 ? -36.875 55 -70.438 1 74 240 TYR A O 1
ATOM 1845 N N . LEU A 1 241 ? -35.062 53.844 -70.062 1 72.94 241 LEU A N 1
ATOM 1846 C CA . LEU A 1 241 ? -34.406 54.312 -71.25 1 72.94 241 LEU A CA 1
ATOM 1847 C C . LEU A 1 241 ? -35.062 53.75 -72.5 1 72.94 241 LEU A C 1
ATOM 1849 O O . LEU A 1 241 ? -35.188 54.469 -73.5 1 72.94 241 LEU A O 1
ATOM 1853 N N . TRP A 1 242 ? -35.656 52.531 -72.375 1 70.69 242 TRP A N 1
ATOM 1854 C CA . TRP A 1 242 ? -36.406 51.938 -73.438 1 70.69 242 TRP A CA 1
ATOM 1855 C C . TRP A 1 242 ? -37.719 52.656 -73.688 1 70.69 242 TRP A C 1
ATOM 1857 O O . TRP A 1 242 ? -38.094 52.906 -74.875 1 70.69 242 TRP A O 1
ATOM 1867 N N . CYS A 1 243 ? -38.312 53.031 -72.625 1 69.5 243 CYS A N 1
ATOM 1868 C CA . CYS A 1 243 ? -39.562 53.75 -72.75 1 69.5 243 CYS A CA 1
ATOM 1869 C C . CYS A 1 243 ? -39.344 55.156 -73.312 1 69.5 243 CYS A C 1
ATOM 1871 O O . CYS A 1 243 ? -40.125 55.625 -74.125 1 69.5 243 CYS A O 1
ATOM 1873 N N . CYS A 1 244 ? -38.25 55.875 -72.875 1 64.5 244 CYS A N 1
ATOM 1874 C CA . CYS A 1 244 ? -37.969 57.188 -73.438 1 64.5 244 CYS A CA 1
ATOM 1875 C C . CYS A 1 244 ? -37.625 57.125 -74.938 1 64.5 244 CYS A C 1
ATOM 1877 O O . CYS A 1 244 ? -38 58.031 -75.688 1 64.5 244 CYS A O 1
ATOM 1879 N N . LYS A 1 245 ? -37.062 56.031 -75.375 1 68.81 245 LYS A N 1
ATOM 1880 C CA . LYS A 1 245 ? -36.719 55.906 -76.75 1 68.81 245 LYS A CA 1
ATOM 1881 C C . LYS A 1 245 ? -37.938 55.625 -77.625 1 68.81 245 LYS A C 1
ATOM 1883 O O . LYS A 1 245 ? -38.094 56.156 -78.75 1 68.81 245 LYS A O 1
ATOM 1888 N N . LEU A 1 246 ? -39 54.938 -77.125 1 63.88 246 LEU A N 1
ATOM 1889 C CA . LEU A 1 246 ? -40.219 54.688 -77.812 1 63.88 246 LEU A CA 1
ATOM 1890 C C . LEU A 1 246 ? -41.062 55.938 -77.938 1 63.88 246 LEU A C 1
ATOM 1892 O O . LEU A 1 246 ? -41.75 56.156 -78.938 1 63.88 246 LEU A O 1
ATOM 1896 N N . ARG A 1 247 ? -41 56.812 -76.938 1 60.5 247 ARG A N 1
ATOM 1897 C CA . ARG A 1 247 ? -41.781 58.062 -77 1 60.5 247 ARG A CA 1
ATOM 1898 C C . ARG A 1 247 ? -41.219 59.031 -78 1 60.5 247 ARG A C 1
ATOM 1900 O O . ARG A 1 247 ? -41.938 59.75 -78.688 1 60.5 247 ARG A O 1
ATOM 1907 N N . ASN A 1 248 ? -39.969 59.094 -78.125 1 63.31 248 ASN A N 1
ATOM 1908 C CA . ASN A 1 248 ? -39.375 60.031 -79.062 1 63.31 248 ASN A CA 1
ATOM 1909 C C . ASN A 1 248 ? -39.625 59.625 -80.5 1 63.31 248 ASN A C 1
ATOM 1911 O O . ASN A 1 248 ? -39.75 60.469 -81.438 1 63.31 248 ASN A O 1
ATOM 1915 N N . ASP A 1 249 ? -39.875 58.375 -80.75 1 62.38 249 ASP A N 1
ATOM 1916 C CA . ASP A 1 249 ? -40.188 57.938 -82.125 1 62.38 249 ASP A CA 1
ATOM 1917 C C . ASP A 1 249 ? -41.656 58.219 -82.5 1 62.38 249 ASP A C 1
ATOM 1919 O O . ASP A 1 249 ? -42 58.25 -83.625 1 62.38 249 ASP A O 1
ATOM 1923 N N . ARG A 1 250 ? -42.469 58.281 -81.438 1 55.5 250 ARG A N 1
ATOM 1924 C CA . ARG A 1 250 ? -43.875 58.562 -81.812 1 55.5 250 ARG A CA 1
ATOM 1925 C C . ARG A 1 250 ? -44.062 60.062 -82.062 1 55.5 250 ARG A C 1
ATOM 1927 O O . ARG A 1 250 ? -45.062 60.438 -82.688 1 55.5 250 ARG A O 1
ATOM 1934 N N . VAL A 1 251 ? -43.312 61 -81.562 1 53.5 251 VAL A N 1
ATOM 1935 C CA . VAL A 1 251 ? -43.562 62.406 -81.875 1 53.5 251 VAL A CA 1
ATOM 1936 C C . VAL A 1 251 ? -43.094 62.719 -83.312 1 53.5 251 VAL A C 1
ATOM 1938 O O . VAL A 1 251 ? -43.5 63.75 -83.875 1 53.5 251 VAL A O 1
ATOM 1941 N N . LYS A 1 252 ? -42.219 62 -83.875 1 51.31 252 LYS A N 1
ATOM 1942 C CA . LYS A 1 252 ? -41.875 62.406 -85.188 1 51.31 252 LYS A CA 1
ATOM 1943 C C . LYS A 1 252 ? -42.812 61.781 -86.25 1 51.31 252 LYS A C 1
ATOM 1945 O O . LYS A 1 252 ? -42.656 62 -87.438 1 51.31 252 LYS A O 1
ATOM 1950 N N . LEU A 1 253 ? -43.781 61.031 -85.938 1 42.12 253 LEU A N 1
ATOM 1951 C CA . LEU A 1 253 ? -44.781 60.781 -87 1 42.12 253 LEU A CA 1
ATOM 1952 C C . LEU A 1 253 ? -45.938 61.75 -86.875 1 42.12 253 LEU A C 1
ATOM 1954 O O . LEU A 1 253 ? -46.438 62 -85.75 1 42.12 253 LEU A O 1
ATOM 1958 N N . MET B 1 1 ? 57.188 -57.938 22.234 1 33.81 1 MET B N 1
ATOM 1959 C CA . MET B 1 1 ? 56.438 -56.719 22.328 1 33.81 1 MET B CA 1
ATOM 1960 C C . MET B 1 1 ? 55.812 -56.344 21 1 33.81 1 MET B C 1
ATOM 1962 O O . MET B 1 1 ? 56.5 -55.938 20.062 1 33.81 1 MET B O 1
ATOM 1966 N N . GLU B 1 2 ? 54.812 -57.156 20.609 1 42.94 2 GLU B N 1
ATOM 1967 C CA . GLU B 1 2 ? 54.125 -57.062 19.312 1 42.94 2 GLU B CA 1
ATOM 1968 C C . GLU B 1 2 ? 53.375 -55.75 19.188 1 42.94 2 GLU B C 1
ATOM 1970 O O . GLU B 1 2 ? 52.781 -55.25 20.156 1 42.94 2 GLU B O 1
ATOM 1975 N N . PRO B 1 3 ? 53.688 -54.906 18.156 1 46.41 3 PRO B N 1
ATOM 1976 C CA . PRO B 1 3 ? 53.031 -53.625 17.906 1 46.41 3 PRO B CA 1
ATOM 1977 C C . PRO B 1 3 ? 51.531 -53.75 17.656 1 46.41 3 PRO B C 1
ATOM 1979 O O . PRO B 1 3 ? 51.094 -54.656 16.969 1 46.41 3 PRO B O 1
ATOM 1982 N N . VAL B 1 4 ? 50.656 -53.438 18.641 1 47.47 4 VAL B N 1
ATOM 1983 C CA . VAL B 1 4 ? 49.188 -53.312 18.562 1 47.47 4 VAL B CA 1
ATOM 1984 C C . VAL B 1 4 ? 48.812 -52.281 17.484 1 47.47 4 VAL B C 1
ATOM 1986 O O . VAL B 1 4 ? 49.188 -51.094 17.578 1 47.47 4 VAL B O 1
ATOM 1989 N N . ARG B 1 5 ? 48.656 -52.719 16.203 1 41.47 5 ARG B N 1
ATOM 1990 C CA . ARG B 1 5 ? 48.125 -51.906 15.117 1 41.47 5 ARG B CA 1
ATOM 1991 C C . ARG B 1 5 ? 46.75 -51.312 15.477 1 41.47 5 ARG B C 1
ATOM 1993 O O . ARG B 1 5 ? 45.812 -52.094 15.766 1 41.47 5 ARG B O 1
ATOM 2000 N N . SER B 1 6 ? 46.688 -50.25 16.266 1 42.28 6 SER B N 1
ATOM 2001 C CA . SER B 1 6 ? 45.438 -49.5 16.484 1 42.28 6 SER B CA 1
ATOM 2002 C C . SER B 1 6 ? 44.75 -49.156 15.164 1 42.28 6 SER B C 1
ATOM 2004 O O . SER B 1 6 ? 45.344 -48.438 14.352 1 42.28 6 SER B O 1
ATOM 2006 N N . GLY B 1 7 ? 44 -50.031 14.531 1 38.88 7 GLY B N 1
ATOM 2007 C CA . GLY B 1 7 ? 43.188 -49.688 13.383 1 38.88 7 GLY B CA 1
ATOM 2008 C C . GLY B 1 7 ? 42.25 -48.5 13.664 1 38.88 7 GLY B C 1
ATOM 2009 O O . GLY B 1 7 ? 41.531 -48.5 14.656 1 38.88 7 GLY B O 1
ATOM 2010 N N . CYS B 1 8 ? 42.625 -47.25 13.32 1 37.56 8 CYS B N 1
ATOM 2011 C CA . CYS B 1 8 ? 41.781 -46.062 13.297 1 37.56 8 CYS B CA 1
ATOM 2012 C C . CYS B 1 8 ? 40.5 -46.312 12.516 1 37.56 8 CYS B C 1
ATOM 2014 O O . CYS B 1 8 ? 40.562 -46.594 11.32 1 37.56 8 CYS B O 1
ATOM 2016 N N . PHE B 1 9 ? 39.469 -46.906 13.133 1 43.25 9 PHE B N 1
ATOM 2017 C CA . PHE B 1 9 ? 38.125 -46.875 12.539 1 43.25 9 PHE B CA 1
ATOM 2018 C C . PHE B 1 9 ? 37.719 -45.469 12.188 1 43.25 9 PHE B C 1
ATOM 2020 O O . PHE B 1 9 ? 37.469 -44.625 13.07 1 43.25 9 PHE B O 1
ATOM 2027 N N . CYS B 1 10 ? 38.125 -44.906 11.023 1 37.25 10 CYS B N 1
ATOM 2028 C CA . CYS B 1 10 ? 37.469 -43.688 10.484 1 37.25 10 CYS B CA 1
ATOM 2029 C C . CYS B 1 10 ? 35.969 -43.906 10.328 1 37.25 10 CYS B C 1
ATOM 2031 O O . CYS B 1 10 ? 35.531 -44.719 9.516 1 37.25 10 CYS B O 1
ATOM 2033 N N . ALA B 1 11 ? 35.188 -43.781 11.367 1 41.88 11 ALA B N 1
ATOM 2034 C CA . ALA B 1 11 ? 33.75 -43.594 11.211 1 41.88 11 ALA B CA 1
ATOM 2035 C C . ALA B 1 11 ? 33.438 -42.531 10.156 1 41.88 11 ALA B C 1
ATOM 2037 O O . ALA B 1 11 ? 33.844 -41.375 10.297 1 41.88 11 ALA B O 1
ATOM 2038 N N . PHE B 1 12 ? 33.25 -42.906 8.891 1 44.59 12 PHE B N 1
ATOM 2039 C CA . PHE B 1 12 ? 32.625 -42.031 7.887 1 44.59 12 PHE B CA 1
ATOM 2040 C C . PHE B 1 12 ? 31.328 -41.438 8.414 1 44.59 12 PHE B C 1
ATOM 2042 O O . PHE B 1 12 ? 30.359 -42.125 8.648 1 44.59 12 PHE B O 1
ATOM 2049 N N . ILE B 1 13 ? 31.359 -40.344 9.148 1 43.38 13 ILE B N 1
ATOM 2050 C CA . ILE B 1 13 ? 30.156 -39.531 9.367 1 43.38 13 ILE B CA 1
ATOM 2051 C C . ILE B 1 13 ? 29.531 -39.188 8.023 1 43.38 13 ILE B C 1
ATOM 2053 O O . ILE B 1 13 ? 30.125 -38.438 7.23 1 43.38 13 ILE B O 1
ATOM 2057 N N . LEU B 1 14 ? 28.672 -39.969 7.445 1 42.12 14 LEU B N 1
ATOM 2058 C CA . LEU B 1 14 ? 27.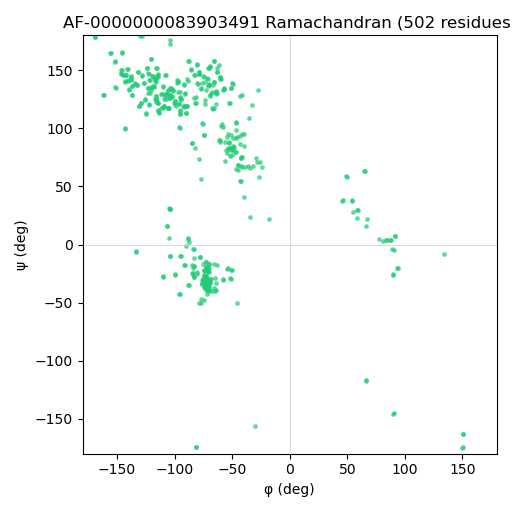75 -39.562 6.391 1 42.12 14 LEU B CA 1
ATOM 2059 C C . LEU B 1 14 ? 27.062 -38.25 6.762 1 42.12 14 LEU B C 1
ATOM 2061 O O . LEU B 1 14 ? 26.219 -38.219 7.664 1 42.12 14 LEU B O 1
ATOM 2065 N N . PHE B 1 15 ? 27.703 -37.125 6.59 1 43.69 15 PHE B N 1
ATOM 2066 C CA . PHE B 1 15 ? 26.984 -35.875 6.582 1 43.69 15 PHE B CA 1
ATOM 2067 C C . PHE B 1 15 ? 25.812 -35.906 5.602 1 43.69 15 PHE B C 1
ATOM 2069 O O . PHE B 1 15 ? 26.016 -35.906 4.387 1 43.69 15 PHE B O 1
ATOM 2076 N N . LEU B 1 16 ? 24.719 -36.562 5.961 1 43.09 16 LEU B N 1
ATOM 2077 C CA . LEU B 1 16 ? 23.5 -36.25 5.246 1 43.09 16 LEU B CA 1
ATOM 2078 C C . LEU B 1 16 ? 23.359 -34.719 5.031 1 43.09 16 LEU B C 1
ATOM 2080 O O . LEU B 1 16 ? 23.078 -34 5.973 1 43.09 16 LEU B O 1
ATOM 2084 N N . ALA B 1 17 ? 24.078 -34.188 4.145 1 41.75 17 ALA B N 1
ATOM 2085 C CA . ALA B 1 17 ? 23.797 -32.812 3.672 1 41.75 17 ALA B CA 1
ATOM 2086 C C . ALA B 1 17 ? 22.297 -32.656 3.383 1 41.75 17 ALA B C 1
ATOM 2088 O O . ALA B 1 17 ? 21.812 -33.062 2.326 1 41.75 17 ALA B O 1
ATOM 2089 N N . VAL B 1 18 ? 21.453 -32.75 4.363 1 45.19 18 VAL B N 1
ATOM 2090 C CA . VAL B 1 18 ? 20.125 -32.156 4.145 1 45.19 18 VAL B CA 1
ATOM 2091 C C . VAL B 1 18 ? 20.281 -30.812 3.418 1 45.19 18 VAL B C 1
ATOM 2093 O O . VAL B 1 18 ? 20.828 -29.859 3.973 1 45.19 18 VAL B O 1
ATOM 2096 N N . ARG B 1 19 ? 20.562 -30.828 2.158 1 44.59 19 ARG B N 1
ATOM 2097 C CA . ARG B 1 19 ? 20.406 -29.609 1.37 1 44.59 19 ARG B CA 1
ATOM 2098 C C . ARG B 1 19 ? 19.109 -28.891 1.737 1 44.59 19 ARG B C 1
ATOM 2100 O O . ARG B 1 19 ? 18.016 -29.312 1.317 1 44.59 19 ARG B O 1
ATOM 2107 N N . LEU B 1 20 ? 18.984 -28.391 2.854 1 48.84 20 LEU B N 1
ATOM 2108 C CA . LEU B 1 20 ? 17.922 -27.438 3.115 1 48.84 20 LEU B CA 1
ATOM 2109 C C . LEU B 1 20 ? 17.828 -26.406 1.992 1 48.84 20 LEU B C 1
ATOM 2111 O O . LEU B 1 20 ? 18.688 -25.516 1.879 1 48.84 20 LEU B O 1
ATOM 2115 N N . ARG B 1 21 ? 17.391 -26.938 0.795 1 56.94 21 ARG B N 1
ATOM 2116 C CA . ARG B 1 21 ? 17.156 -25.984 -0.287 1 56.94 21 ARG B CA 1
ATOM 2117 C C . ARG B 1 21 ? 16.359 -24.781 0.201 1 56.94 21 ARG B C 1
ATOM 2119 O O . ARG B 1 21 ? 15.336 -24.938 0.863 1 56.94 21 ARG B O 1
ATOM 2126 N N . ALA B 1 22 ? 16.938 -23.688 0.368 1 70.75 22 ALA B N 1
ATOM 2127 C CA . ALA B 1 22 ? 16.344 -22.391 0.675 1 70.75 22 ALA B CA 1
ATOM 2128 C C . ALA B 1 22 ? 15.102 -22.141 -0.174 1 70.75 22 ALA B C 1
ATOM 2130 O O . ALA B 1 22 ? 15.031 -22.578 -1.324 1 70.75 22 ALA B O 1
ATOM 2131 N N . ALA B 1 23 ? 13.945 -21.797 0.4 1 77.31 23 ALA B N 1
ATOM 2132 C CA . ALA B 1 23 ? 12.688 -21.469 -0.265 1 77.31 23 ALA B CA 1
ATOM 2133 C C . ALA B 1 23 ? 12.891 -20.406 -1.335 1 77.31 23 ALA B C 1
ATOM 2135 O O . ALA B 1 23 ? 13.664 -19.469 -1.141 1 77.31 23 ALA B O 1
ATOM 2136 N N . ASP B 1 24 ? 12.492 -20.812 -2.609 1 87.88 24 ASP B N 1
ATOM 2137 C CA . ASP B 1 24 ? 12.438 -19.781 -3.643 1 87.88 24 ASP B CA 1
ATOM 2138 C C . ASP B 1 24 ? 11.383 -18.734 -3.309 1 87.88 24 ASP B C 1
ATOM 2140 O O . ASP B 1 24 ? 10.297 -19.062 -2.816 1 87.88 24 ASP B O 1
ATOM 2144 N N . CYS B 1 25 ? 11.797 -17.484 -3.4 1 90 25 CYS B N 1
ATOM 2145 C CA . CYS B 1 25 ? 10.836 -16.406 -3.182 1 90 25 CYS B CA 1
ATOM 2146 C C . CYS B 1 25 ? 10.297 -15.883 -4.508 1 90 25 CYS B C 1
ATOM 2148 O O . CYS B 1 25 ? 11.039 -15.758 -5.48 1 90 25 CYS B O 1
ATOM 2150 N N . ALA B 1 26 ? 9.016 -15.789 -4.531 1 92.62 26 ALA B N 1
ATOM 2151 C CA . ALA B 1 26 ? 8.367 -15.227 -5.715 1 92.62 26 ALA B CA 1
ATOM 2152 C C . ALA B 1 26 ? 7.406 -14.102 -5.332 1 92.62 26 ALA B C 1
ATOM 2154 O O . ALA B 1 26 ? 6.805 -14.133 -4.258 1 92.62 26 ALA B O 1
ATOM 2155 N N . LYS B 1 27 ? 7.344 -13.109 -6.227 1 93.5 27 LYS B N 1
ATOM 2156 C CA . LYS B 1 27 ? 6.438 -11.984 -6.047 1 93.5 27 LYS B CA 1
ATOM 2157 C C . LYS B 1 27 ? 5.492 -11.836 -7.234 1 93.5 27 LYS B C 1
ATOM 2159 O O . LYS B 1 27 ? 5.914 -11.961 -8.383 1 93.5 27 LYS B O 1
ATOM 2164 N N . VAL B 1 28 ? 4.246 -11.633 -6.891 1 96.56 28 VAL B N 1
ATOM 2165 C CA . VAL B 1 28 ? 3.26 -11.484 -7.957 1 96.56 28 VAL B CA 1
ATOM 2166 C C . VAL B 1 28 ? 2.256 -10.391 -7.582 1 96.56 28 VAL B C 1
ATOM 2168 O O . VAL B 1 28 ? 1.927 -10.219 -6.406 1 96.56 28 VAL B O 1
ATOM 2171 N N . ILE B 1 29 ? 1.846 -9.594 -8.547 1 97.5 29 ILE B N 1
ATOM 2172 C CA . ILE B 1 29 ? 0.82 -8.586 -8.32 1 97.5 29 ILE B CA 1
ATOM 2173 C C . ILE B 1 29 ? -0.557 -9.242 -8.281 1 97.5 29 ILE B C 1
ATOM 2175 O O . ILE B 1 29 ? -0.861 -10.109 -9.102 1 97.5 29 ILE B O 1
ATOM 2179 N N . VAL B 1 30 ? -1.334 -8.859 -7.305 1 97.75 30 VAL B N 1
ATOM 2180 C CA . VAL B 1 30 ? -2.682 -9.406 -7.164 1 97.75 30 VAL B CA 1
ATOM 2181 C C . VAL B 1 30 ? -3.42 -9.312 -8.5 1 97.75 30 VAL B C 1
ATOM 2183 O O . VAL B 1 30 ? -3.328 -8.305 -9.195 1 97.75 30 VAL B O 1
ATOM 2186 N N . GLY B 1 31 ? -4.16 -10.383 -8.82 1 96.81 31 GLY B N 1
ATOM 2187 C CA . GLY B 1 31 ? -4.906 -10.43 -10.07 1 96.81 31 GLY B CA 1
ATOM 2188 C C . GLY B 1 31 ? -4.105 -11.008 -11.227 1 96.81 31 GLY B C 1
ATOM 2189 O O . GLY B 1 31 ? -4.672 -11.445 -12.227 1 96.81 31 GLY B O 1
ATOM 2190 N N . ASP B 1 32 ? -2.783 -10.922 -11.195 1 97.56 32 ASP B N 1
ATOM 2191 C CA . ASP B 1 32 ? -1.928 -11.43 -12.266 1 97.56 32 ASP B CA 1
ATOM 2192 C C . ASP B 1 32 ? -1.729 -12.938 -12.141 1 97.56 32 ASP B C 1
ATOM 2194 O O . ASP B 1 32 ? -1.895 -13.5 -11.055 1 97.56 32 ASP B O 1
ATOM 2198 N N . PRO B 1 33 ? -1.454 -13.578 -13.227 1 97.81 33 PRO B N 1
ATOM 2199 C CA . PRO B 1 33 ? -1.193 -15.016 -13.141 1 97.81 33 PRO B CA 1
ATOM 2200 C C . PRO B 1 33 ? 0.136 -15.336 -12.461 1 97.81 33 PRO B C 1
ATOM 2202 O O . PRO B 1 33 ? 1.062 -14.523 -12.492 1 97.81 33 PRO B O 1
ATOM 2205 N N . PHE B 1 34 ? 0.197 -16.469 -11.852 1 97.69 34 PHE B N 1
ATOM 2206 C CA . PHE B 1 34 ? 1.388 -17 -11.195 1 97.69 34 PHE B CA 1
ATOM 2207 C C . PHE B 1 34 ? 1.569 -18.484 -11.508 1 97.69 34 PHE B C 1
ATOM 2209 O O . PHE B 1 34 ? 0.609 -19.25 -11.461 1 97.69 34 PHE B O 1
ATOM 2216 N N . LYS B 1 35 ? 2.805 -18.828 -11.789 1 97.19 35 LYS B N 1
ATOM 2217 C CA . LYS B 1 35 ? 3.082 -20.203 -12.203 1 97.19 35 LYS B CA 1
ATOM 2218 C C . LYS B 1 35 ? 4.031 -20.891 -11.227 1 97.19 35 LYS B C 1
ATOM 2220 O O . LYS B 1 35 ? 5.016 -20.297 -10.789 1 97.19 35 LYS B O 1
ATOM 2225 N N . ILE B 1 36 ? 3.703 -22.094 -10.914 1 96.56 36 ILE B N 1
ATOM 2226 C CA . ILE B 1 36 ? 4.59 -22.984 -10.172 1 96.56 36 ILE B CA 1
ATOM 2227 C C . ILE B 1 36 ? 5.023 -24.141 -11.062 1 96.56 36 ILE B C 1
ATOM 2229 O O . ILE B 1 36 ? 4.203 -24.984 -11.445 1 96.56 36 ILE B O 1
ATOM 2233 N N . PRO B 1 37 ? 6.273 -24.203 -11.383 1 95.25 37 PRO B N 1
ATOM 2234 C CA . PRO B 1 37 ? 6.738 -25.281 -12.258 1 95.25 37 PRO B CA 1
ATOM 2235 C C . PRO B 1 37 ? 6.617 -26.656 -11.617 1 95.25 37 PRO B C 1
ATOM 2237 O O . PRO B 1 37 ? 6.852 -26.812 -10.414 1 95.25 37 PRO B O 1
ATOM 2240 N N . ILE B 1 38 ? 6.199 -27.578 -12.469 1 93.75 38 ILE B N 1
ATOM 2241 C CA . ILE B 1 38 ? 6.145 -28.969 -12.047 1 93.75 38 ILE B CA 1
ATOM 2242 C C . ILE B 1 38 ? 7.484 -29.641 -12.328 1 93.75 38 ILE B C 1
ATOM 2244 O O . ILE B 1 38 ? 7.898 -29.766 -13.484 1 93.75 38 ILE B O 1
ATOM 2248 N N . SER B 1 39 ? 8.117 -30.109 -11.312 1 89.75 39 SER B N 1
ATOM 2249 C CA . SER B 1 39 ? 9.453 -30.656 -11.484 1 89.75 39 SER B CA 1
ATOM 2250 C C . SER B 1 39 ? 9.438 -32.188 -11.445 1 89.75 39 SER B C 1
ATOM 2252 O O . SER B 1 39 ? 10.438 -32.812 -11.781 1 89.75 39 SER B O 1
ATOM 2254 N N . CYS B 1 40 ? 8.328 -32.781 -11.07 1 88.31 40 CYS B N 1
ATOM 2255 C CA . CYS B 1 40 ? 8.312 -34.219 -10.961 1 88.31 40 CYS B CA 1
ATOM 2256 C C . CYS B 1 40 ? 6.898 -34.781 -11.109 1 88.31 40 CYS B C 1
ATOM 2258 O O . CYS B 1 40 ? 5.93 -34 -11.062 1 88.31 40 CYS B O 1
ATOM 2260 N N . GLU B 1 41 ? 6.816 -36.094 -11.344 1 84.88 41 GLU B N 1
ATOM 2261 C CA . GLU B 1 41 ? 5.609 -36.938 -11.312 1 84.88 41 GLU B CA 1
ATOM 2262 C C . GLU B 1 41 ? 5.938 -38.375 -10.93 1 84.88 41 GLU B C 1
ATOM 2264 O O . GLU B 1 41 ? 6.902 -38.938 -11.438 1 84.88 41 GLU B O 1
ATOM 2269 N N . PRO B 1 42 ? 5.215 -39 -10.07 1 94.44 42 PRO B N 1
ATOM 2270 C CA . PRO B 1 42 ? 4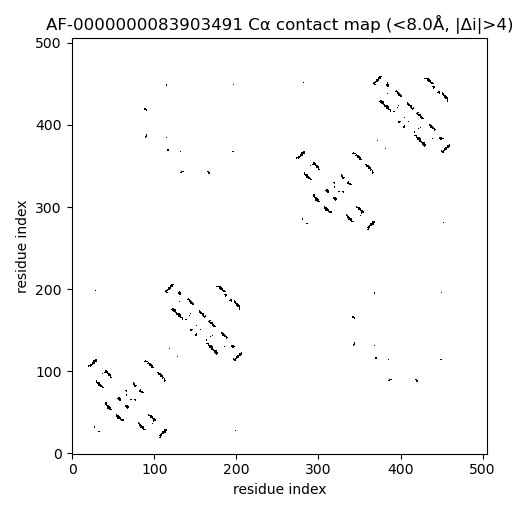.09 -38.531 -9.258 1 94.44 42 PRO B CA 1
ATOM 2271 C C . PRO B 1 42 ? 4.523 -37.531 -8.172 1 94.44 42 PRO B C 1
ATOM 2273 O O . PRO B 1 42 ? 5.684 -37.562 -7.75 1 94.44 42 PRO B O 1
ATOM 2276 N N . GLY B 1 43 ? 3.553 -36.594 -7.746 1 95.75 43 GLY B N 1
ATOM 2277 C CA . GLY B 1 43 ? 3.844 -35.594 -6.723 1 95.75 43 GLY B CA 1
ATOM 2278 C C . GLY B 1 43 ? 2.609 -34.875 -6.227 1 95.75 43 GLY B C 1
ATOM 2279 O O . GLY B 1 43 ? 1.486 -35.219 -6.605 1 95.75 43 GLY B O 1
ATOM 2280 N N . ARG B 1 44 ? 2.916 -33.969 -5.25 1 96.94 44 ARG B N 1
ATOM 2281 C CA . ARG B 1 44 ? 1.834 -33.188 -4.695 1 96.94 44 ARG B CA 1
ATOM 2282 C C . ARG B 1 44 ? 2.311 -31.75 -4.391 1 96.94 44 ARG B C 1
ATOM 2284 O O . ARG B 1 44 ? 3.459 -31.547 -3.992 1 96.94 44 ARG B O 1
ATOM 2291 N N . LEU B 1 45 ? 1.428 -30.797 -4.684 1 97.38 45 LEU B N 1
ATOM 2292 C CA . LEU B 1 45 ? 1.651 -29.422 -4.25 1 97.38 45 LEU B CA 1
ATOM 2293 C C . LEU B 1 45 ? 0.835 -29.109 -3.002 1 97.38 45 LEU B C 1
ATOM 2295 O O . LEU B 1 45 ? -0.395 -29.188 -3.02 1 97.38 45 LEU B O 1
ATOM 2299 N N . LEU B 1 46 ? 1.555 -28.734 -1.987 1 97.12 46 LEU B N 1
ATOM 2300 C CA . LEU B 1 46 ? 0.931 -28.453 -0.699 1 97.12 46 LEU B CA 1
ATOM 2301 C C . LEU B 1 46 ? 1.114 -27 -0.317 1 97.12 46 LEU B C 1
ATOM 2303 O O . LEU B 1 46 ? 2.17 -26.406 -0.567 1 97.12 46 LEU B O 1
ATOM 2307 N N . ARG B 1 47 ? 0.12 -26.453 0.279 1 96.44 47 ARG B N 1
ATOM 2308 C CA . ARG B 1 47 ? 0.218 -25.125 0.882 1 96.44 47 ARG B CA 1
ATOM 2309 C C . ARG B 1 47 ? 0.284 -25.219 2.402 1 96.44 47 ARG B C 1
ATOM 2311 O O . ARG B 1 47 ? -0.512 -25.938 3.021 1 96.44 47 ARG B O 1
ATOM 2318 N N . ASP B 1 48 ? 1.211 -24.516 2.918 1 94.56 48 ASP B N 1
ATOM 2319 C CA . ASP B 1 48 ? 1.346 -24.453 4.371 1 94.56 48 ASP B CA 1
ATOM 2320 C C . ASP B 1 48 ? 0.368 -23.453 4.973 1 94.56 48 ASP B C 1
ATOM 2322 O O . ASP B 1 48 ? 0.421 -22.266 4.656 1 94.56 48 ASP B O 1
ATOM 2326 N N . LEU B 1 49 ? -0.502 -23.891 5.875 1 89.31 49 LEU B N 1
ATOM 2327 C CA . LEU B 1 49 ? -1.496 -23.031 6.508 1 89.31 49 LEU B CA 1
ATOM 2328 C C . LEU B 1 49 ? -1.111 -22.734 7.953 1 89.31 49 LEU B C 1
ATOM 2330 O O . LEU B 1 49 ? -1.964 -22.359 8.758 1 89.31 49 LEU B O 1
ATOM 2334 N N . GLY B 1 50 ? 0.169 -23.016 8.242 1 88.31 50 GLY B N 1
ATOM 2335 C CA . GLY B 1 50 ? 0.643 -22.797 9.602 1 88.31 50 GLY B CA 1
ATOM 2336 C C . GLY B 1 50 ? 0.001 -23.719 10.617 1 88.31 50 GLY B C 1
ATOM 2337 O O . GLY B 1 50 ? 0.02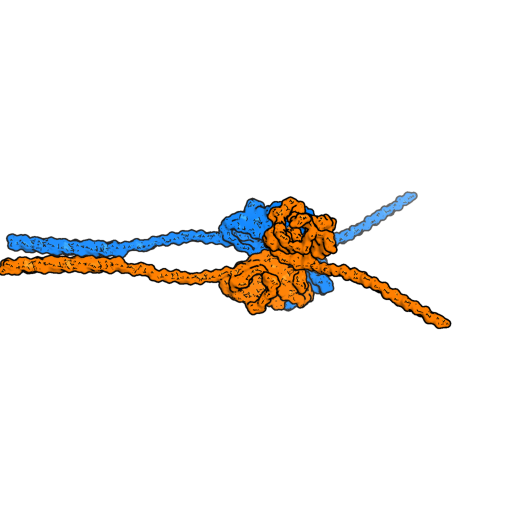8 -24.938 10.453 1 88.31 50 GLY B O 1
ATOM 2338 N N . ASP B 1 51 ? -0.758 -23.062 11.594 1 85.69 51 ASP B N 1
ATOM 2339 C CA . ASP B 1 51 ? -1.353 -23.828 12.688 1 85.69 51 ASP B CA 1
ATOM 2340 C C . ASP B 1 51 ? -2.492 -24.703 12.188 1 85.69 51 ASP B C 1
ATOM 2342 O O . ASP B 1 51 ? -2.859 -25.688 12.836 1 85.69 51 ASP B O 1
ATOM 2346 N N . ASP B 1 52 ? -3.031 -24.359 11.031 1 85.5 52 ASP B N 1
ATOM 2347 C CA . ASP B 1 52 ? -4.16 -25.109 10.492 1 85.5 52 ASP B CA 1
ATOM 2348 C C . ASP B 1 52 ? -3.68 -26.281 9.633 1 85.5 52 ASP B C 1
ATOM 2350 O O . ASP B 1 52 ? -4.477 -26.906 8.938 1 85.5 52 ASP B O 1
ATOM 2354 N N . GLY B 1 53 ? -2.381 -26.453 9.633 1 89.81 53 GLY B N 1
ATOM 2355 C CA . GLY B 1 53 ? -1.827 -27.594 8.914 1 89.81 53 GLY B CA 1
ATOM 2356 C C . GLY B 1 53 ? -1.498 -27.281 7.469 1 89.81 53 GLY B C 1
ATOM 2357 O O . GLY B 1 53 ? -0.924 -26.234 7.168 1 89.81 53 GLY B O 1
ATOM 2358 N N . THR B 1 54 ? -1.69 -28.328 6.633 1 93.69 54 THR B N 1
ATOM 2359 C CA . THR B 1 54 ? -1.368 -28.203 5.219 1 93.69 54 THR B CA 1
ATOM 2360 C C . THR B 1 54 ? -2.592 -28.5 4.355 1 93.69 54 THR B C 1
ATOM 2362 O O . THR B 1 54 ? -3.477 -29.25 4.762 1 93.69 54 THR B O 1
ATOM 2365 N N . ARG B 1 55 ? -2.658 -27.828 3.252 1 95.19 55 ARG B N 1
ATOM 2366 C CA . ARG B 1 55 ? -3.713 -28.062 2.271 1 95.19 55 ARG B CA 1
ATOM 2367 C C . ARG B 1 55 ? -3.129 -28.484 0.929 1 95.19 55 ARG B C 1
ATOM 2369 O O . ARG B 1 55 ? -2.203 -27.859 0.421 1 95.19 55 ARG B O 1
ATOM 2376 N N . GLU B 1 56 ? -3.703 -29.516 0.371 1 97 56 GLU B N 1
ATOM 2377 C CA . GLU B 1 56 ? -3.279 -29.953 -0.955 1 97 56 GLU B CA 1
ATOM 2378 C C . GLU B 1 56 ? -3.938 -29.109 -2.049 1 97 56 GLU B C 1
ATOM 2380 O O . GLU B 1 56 ? -5.164 -29 -2.096 1 97 56 GLU B O 1
ATOM 2385 N N . ILE B 1 57 ? -3.133 -28.609 -2.865 1 97.75 57 ILE B N 1
ATOM 2386 C CA . ILE B 1 57 ? -3.607 -27.75 -3.947 1 97.75 57 ILE B CA 1
ATOM 2387 C C . ILE B 1 57 ? -3.766 -28.578 -5.223 1 97.75 57 ILE B C 1
ATOM 2389 O O . ILE B 1 57 ? -4.754 -28.422 -5.945 1 97.75 57 ILE B O 1
ATOM 2393 N N . ALA B 1 58 ? -2.809 -29.406 -5.457 1 97.56 58 ALA B N 1
ATOM 2394 C CA . ALA B 1 58 ? -2.805 -30.266 -6.648 1 97.56 58 ALA B CA 1
ATOM 2395 C C . ALA B 1 58 ? -2.035 -31.547 -6.398 1 97.56 58 ALA B C 1
ATOM 2397 O O . ALA B 1 58 ? -1.188 -31.609 -5.504 1 97.56 58 ALA B O 1
ATOM 2398 N N . THR B 1 59 ? -2.357 -32.562 -7.211 1 96.81 59 THR B N 1
ATOM 2399 C CA . THR B 1 59 ? -1.697 -33.875 -7.121 1 96.81 59 THR B CA 1
ATOM 2400 C C . THR B 1 59 ? -1.435 -34.438 -8.508 1 96.81 59 THR B C 1
ATOM 2402 O O . THR B 1 59 ? -2.271 -34.312 -9.406 1 96.81 59 THR B O 1
ATOM 2405 N N . GLY B 1 60 ? -0.268 -34.906 -8.672 1 95.06 60 GLY B N 1
ATOM 2406 C CA . GLY B 1 60 ? 0.111 -35.531 -9.914 1 95.06 60 GLY B CA 1
ATOM 2407 C C . GLY B 1 60 ? 0.298 -37.031 -9.773 1 95.06 60 GLY B C 1
ATOM 2408 O O . GLY B 1 60 ? 1.144 -37.5 -9 1 95.06 60 GLY B O 1
ATOM 2409 N N . GLN B 1 61 ? -0.491 -37.812 -10.469 1 92.25 61 GLN B N 1
ATOM 2410 C CA . GLN B 1 61 ? -0.405 -39.25 -10.492 1 92.25 61 GLN B CA 1
ATOM 2411 C C . GLN B 1 61 ? -0.737 -39.812 -11.875 1 92.25 61 GLN B C 1
ATOM 2413 O O . GLN B 1 61 ? -1.593 -39.25 -12.578 1 92.25 61 GLN B O 1
ATOM 2418 N N . SER B 1 62 ? -0.04 -40.938 -12.219 1 89.25 62 SER B N 1
ATOM 2419 C CA . SER B 1 62 ? -0.301 -41.688 -13.445 1 89.25 62 SER B CA 1
ATOM 2420 C C . SER B 1 62 ? -0.243 -40.781 -14.672 1 89.25 62 SER B C 1
ATOM 2422 O O . SER B 1 62 ? -1.118 -40.844 -15.539 1 89.25 62 SER B O 1
ATOM 2424 N N . GLY B 1 63 ? 0.668 -39.844 -14.711 1 83.81 63 GLY B N 1
ATOM 2425 C CA . GLY B 1 63 ? 0.954 -39.031 -15.883 1 83.81 63 GLY B CA 1
ATOM 2426 C C . GLY B 1 63 ? 0.069 -37.781 -15.977 1 83.81 63 GLY B C 1
ATOM 2427 O O . GLY B 1 63 ? 0.138 -37.062 -16.953 1 83.81 63 GLY B O 1
ATOM 2428 N N . GLN B 1 64 ? -0.762 -37.562 -14.984 1 91.25 64 GLN B N 1
ATOM 2429 C CA . GLN B 1 64 ? -1.669 -36.438 -15.07 1 91.25 64 GLN B CA 1
ATOM 2430 C C . GLN B 1 64 ? -1.741 -35.688 -13.734 1 91.25 64 GLN B C 1
ATOM 2432 O O . GLN B 1 64 ? -1.88 -36.312 -12.68 1 91.25 64 GLN B O 1
ATOM 2437 N N . TRP B 1 65 ? -1.544 -34.375 -13.797 1 94.75 65 TRP B N 1
ATOM 2438 C CA . TRP B 1 65 ? -1.763 -33.5 -12.641 1 94.75 65 TRP B CA 1
ATOM 2439 C C . TRP B 1 65 ? -3.205 -33.031 -12.586 1 94.75 65 TRP B C 1
ATOM 2441 O O . TRP B 1 65 ? -3.801 -32.719 -13.625 1 94.75 65 TRP B O 1
ATOM 2451 N N . LYS B 1 66 ? -3.742 -32.969 -11.359 1 95.19 66 LYS B N 1
ATOM 2452 C CA . LYS B 1 66 ? -5.102 -32.469 -11.164 1 95.19 66 LYS B CA 1
ATOM 2453 C C . LYS B 1 66 ? -5.188 -31.547 -9.945 1 95.19 66 LYS B C 1
ATOM 2455 O O . LYS B 1 66 ? -4.5 -31.766 -8.945 1 95.19 66 LYS B O 1
ATOM 2460 N N . VAL B 1 67 ? -6.016 -30.547 -10.07 1 97.06 67 VAL B N 1
ATOM 2461 C CA . VAL B 1 67 ? -6.309 -29.672 -8.938 1 97.06 67 VAL B CA 1
ATOM 2462 C C . VAL B 1 67 ? -7.152 -30.422 -7.914 1 97.06 67 VAL B C 1
ATOM 2464 O O . VAL B 1 67 ? -8.141 -31.078 -8.273 1 97.06 67 VAL B O 1
ATOM 2467 N N . SER B 1 68 ? -6.801 -30.266 -6.664 1 96.31 68 SER B N 1
ATOM 2468 C CA . SER B 1 68 ? -7.383 -31.125 -5.637 1 96.31 68 SER B CA 1
ATOM 2469 C C . SER B 1 68 ? -8.805 -30.703 -5.293 1 96.31 68 SER B C 1
ATOM 2471 O O . SER B 1 68 ? -9.703 -31.531 -5.188 1 96.31 68 SER B O 1
ATOM 2473 N N . ARG B 1 69 ? -9.008 -29.453 -5.098 1 94.38 69 ARG B N 1
ATOM 2474 C CA . ARG B 1 69 ? -10.336 -28.984 -4.703 1 94.38 69 ARG B CA 1
ATOM 2475 C C . ARG B 1 69 ? -11.109 -28.469 -5.91 1 94.38 69 ARG B C 1
ATOM 2477 O O . ARG B 1 69 ? -10.578 -27.703 -6.723 1 94.38 69 ARG B O 1
ATOM 2484 N N . GLU B 1 70 ? -12.312 -28.781 -5.953 1 93.88 70 GLU B N 1
ATOM 2485 C CA . GLU B 1 70 ? -13.18 -28.391 -7.062 1 93.88 70 GLU B CA 1
ATOM 2486 C C . GLU B 1 70 ? -13.344 -26.875 -7.113 1 93.88 70 GLU B C 1
ATOM 2488 O O . GLU B 1 70 ? -13.383 -26.281 -8.195 1 93.88 70 GLU B O 1
ATOM 2493 N N . GLU B 1 71 ? -13.477 -26.234 -6.016 1 90.44 71 GLU B N 1
ATOM 2494 C CA . GLU B 1 71 ? -13.719 -24.797 -5.941 1 90.44 71 GLU B CA 1
ATOM 2495 C C . GLU B 1 71 ? -12.547 -24 -6.516 1 90.44 71 GLU B C 1
ATOM 2497 O O . GLU B 1 71 ? -12.695 -22.828 -6.855 1 90.44 71 GLU B O 1
ATOM 2502 N N . ASP B 1 72 ? -11.422 -24.688 -6.621 1 93.62 72 ASP B N 1
ATOM 2503 C CA . ASP B 1 72 ? -10.219 -24.016 -7.094 1 93.62 72 ASP B CA 1
ATOM 2504 C C . ASP B 1 72 ? -10.039 -24.203 -8.602 1 93.62 72 ASP B C 1
ATOM 2506 O O . ASP B 1 72 ? -9.211 -23.531 -9.219 1 93.62 72 ASP B O 1
ATOM 2510 N N . ARG B 1 73 ? -10.781 -25.016 -9.211 1 94.75 73 ARG B N 1
ATOM 2511 C CA . ARG B 1 73 ? -10.539 -25.438 -10.586 1 94.75 73 ARG B CA 1
ATOM 2512 C C . ARG B 1 73 ? -10.828 -24.312 -11.562 1 94.75 73 ARG B C 1
ATOM 2514 O O . ARG B 1 73 ? -10.344 -24.328 -12.695 1 94.75 73 ARG B O 1
ATOM 2521 N N . ASP B 1 74 ? -11.633 -23.375 -11.141 1 93.75 74 ASP B N 1
ATOM 2522 C CA . ASP B 1 74 ? -11.914 -22.234 -12.016 1 93.75 74 ASP B CA 1
ATOM 2523 C C . ASP B 1 74 ? -10.727 -21.281 -12.07 1 93.75 74 ASP B C 1
ATOM 2525 O O . ASP B 1 74 ? -10.523 -20.578 -13.062 1 93.75 74 ASP B O 1
ATOM 2529 N N . ARG B 1 75 ? -9.938 -21.25 -11.055 1 95.31 75 ARG B N 1
ATOM 2530 C CA . ARG B 1 75 ? -8.883 -20.25 -10.945 1 95.31 75 ARG B CA 1
ATOM 2531 C C . ARG B 1 75 ? -7.504 -20.891 -11.117 1 95.31 75 ARG B C 1
ATOM 2533 O O . ARG B 1 75 ? -6.551 -20.219 -11.523 1 95.31 75 ARG B O 1
ATOM 2540 N N . ILE B 1 76 ? -7.449 -22.203 -10.758 1 97.12 76 ILE B N 1
ATOM 2541 C CA . ILE B 1 76 ? -6.168 -22.891 -10.883 1 97.12 76 ILE B CA 1
ATOM 2542 C C . ILE B 1 76 ? -6.23 -23.891 -12.039 1 97.12 76 ILE B C 1
ATOM 2544 O O . ILE B 1 76 ? -7.137 -24.719 -12.102 1 97.12 76 ILE B O 1
ATOM 2548 N N . LYS B 1 77 ? -5.258 -23.688 -12.914 1 97.19 77 LYS B N 1
ATOM 2549 C CA . LYS B 1 77 ? -5.16 -24.562 -14.086 1 97.19 77 LYS B CA 1
ATOM 2550 C C . LYS B 1 77 ? -3.789 -25.219 -14.164 1 97.19 77 LYS B C 1
ATOM 2552 O O . LYS B 1 77 ? -2.816 -24.719 -13.594 1 97.19 77 LYS B O 1
ATOM 2557 N N . ILE B 1 78 ? -3.811 -26.375 -14.766 1 95.69 78 ILE B N 1
ATOM 2558 C CA . ILE B 1 78 ? -2.555 -27.094 -14.961 1 95.69 78 ILE B CA 1
ATOM 2559 C C . ILE B 1 78 ? -2.25 -27.219 -16.453 1 95.69 78 ILE B C 1
ATOM 2561 O O . ILE B 1 78 ? -3.094 -27.672 -17.234 1 95.69 78 ILE B O 1
ATOM 2565 N N . ASP B 1 79 ? -1.136 -26.688 -16.609 1 89.81 79 ASP B N 1
ATOM 2566 C CA . ASP B 1 79 ? -0.67 -27.016 -17.953 1 89.81 79 ASP B CA 1
ATOM 2567 C C . ASP B 1 79 ? 0.405 -28.094 -17.922 1 89.81 79 ASP B C 1
ATOM 2569 O O . ASP B 1 79 ? 0.63 -28.719 -16.875 1 89.81 79 ASP B O 1
ATOM 2573 N N . SER B 1 80 ? 0.979 -28.75 -18.984 1 84.12 80 SER B N 1
ATOM 2574 C CA . SER B 1 80 ? 1.909 -29.859 -19.031 1 84.12 80 SER B CA 1
ATOM 2575 C C . SER B 1 80 ? 3.117 -29.625 -18.141 1 84.12 80 SER B C 1
ATOM 2577 O O . SER B 1 80 ? 3.689 -30.578 -17.594 1 84.12 80 SER B O 1
ATOM 2579 N N . SER B 1 81 ? 3.41 -28.344 -17.812 1 92.94 81 SER B N 1
ATOM 2580 C CA . SER B 1 81 ? 4.664 -28.125 -17.094 1 92.94 81 SER B CA 1
ATOM 2581 C C . SER B 1 81 ? 4.461 -27.203 -15.891 1 92.94 81 SER B C 1
ATOM 2583 O O . SER B 1 81 ? 5.371 -27.016 -15.086 1 92.94 81 SER B O 1
ATOM 2585 N N . ASN B 1 82 ? 3.221 -26.625 -15.719 1 96.44 82 ASN B N 1
ATOM 2586 C CA . ASN B 1 82 ? 3.018 -25.656 -14.656 1 96.44 82 ASN B CA 1
ATOM 2587 C C . ASN B 1 82 ? 1.645 -25.812 -14.008 1 96.44 82 ASN B C 1
ATOM 2589 O O . ASN B 1 82 ? 0.677 -26.188 -14.672 1 96.44 82 ASN B O 1
ATOM 2593 N N . ILE B 1 83 ? 1.664 -25.547 -12.734 1 97.44 83 ILE B N 1
ATOM 2594 C CA . ILE B 1 83 ? 0.417 -25.219 -12.055 1 97.44 83 ILE B CA 1
ATOM 2595 C C . ILE B 1 83 ? 0.205 -23.703 -12.086 1 97.44 83 ILE B C 1
ATOM 2597 O O . ILE B 1 83 ? 1.007 -22.953 -11.539 1 97.44 83 ILE B O 1
ATOM 2601 N N . VAL B 1 84 ? -0.856 -23.312 -12.688 1 98.06 84 VAL B N 1
ATOM 2602 C CA . VAL B 1 84 ? -1.022 -21.891 -12.984 1 98.06 84 VAL B CA 1
ATOM 2603 C C . VAL B 1 84 ? -2.199 -21.328 -12.188 1 98.06 84 VAL B C 1
ATOM 2605 O O . VAL B 1 84 ? -3.338 -21.766 -12.352 1 98.06 84 VAL B O 1
ATOM 2608 N N . PHE B 1 85 ? -1.886 -20.375 -11.25 1 97.88 85 PHE B N 1
ATOM 2609 C CA . PHE B 1 85 ? -2.943 -19.531 -10.719 1 97.88 85 PHE B CA 1
ATOM 2610 C C . PHE B 1 85 ? -3.336 -18.453 -11.719 1 97.88 85 PHE B C 1
ATOM 2612 O O . PHE B 1 85 ? -2.609 -17.469 -11.914 1 97.88 85 PHE B O 1
ATOM 2619 N N . THR B 1 86 ? -4.402 -18.578 -12.359 1 97.44 86 THR B N 1
ATOM 2620 C CA . THR B 1 86 ? -4.762 -17.734 -13.477 1 97.44 86 THR B CA 1
ATOM 2621 C C . THR B 1 86 ? -5.051 -16.312 -13.008 1 97.44 86 THR B C 1
ATOM 2623 O O . THR B 1 86 ? -4.855 -15.344 -13.75 1 97.44 86 THR B O 1
ATOM 2626 N N . HIS B 1 87 ? -5.527 -16.156 -11.797 1 95.94 87 HIS B N 1
ATOM 2627 C CA . HIS B 1 87 ? -5.812 -14.906 -11.109 1 95.94 87 HIS B CA 1
ATOM 2628 C C . HIS B 1 87 ? -5.48 -15 -9.625 1 95.94 87 HIS B C 1
ATOM 2630 O O . HIS B 1 87 ? -6.285 -15.5 -8.836 1 95.94 87 HIS B O 1
ATOM 2636 N N . THR B 1 88 ? -4.379 -14.477 -9.391 1 96.88 88 THR B N 1
ATOM 2637 C CA . THR B 1 88 ? -3.885 -14.633 -8.023 1 96.88 88 THR B CA 1
ATOM 2638 C C . THR B 1 88 ? -4.723 -13.812 -7.047 1 96.88 88 THR B C 1
ATOM 2640 O O . THR B 1 88 ? -4.992 -12.633 -7.289 1 96.88 88 THR B O 1
ATOM 2643 N N . LEU B 1 89 ? -5.172 -14.484 -6.008 1 95.5 89 LEU B N 1
ATOM 2644 C CA . LEU B 1 89 ? -5.859 -13.805 -4.914 1 95.5 89 LEU B CA 1
ATOM 2645 C C . LEU B 1 89 ? -4.859 -13.273 -3.891 1 95.5 89 LEU B C 1
ATOM 2647 O O . LEU B 1 89 ? -3.771 -13.828 -3.732 1 95.5 89 LEU B O 1
ATOM 2651 N N . TYR B 1 90 ? -5.277 -12.195 -3.266 1 96 90 TYR B N 1
ATOM 2652 C CA . TYR B 1 90 ? -4.398 -11.641 -2.242 1 96 90 TYR B CA 1
ATOM 2653 C C . TYR B 1 90 ? -4.105 -12.68 -1.162 1 96 90 TYR B C 1
ATOM 2655 O O . TYR B 1 90 ? -3 -12.711 -0.614 1 96 90 TYR B O 1
ATOM 2663 N N . THR B 1 91 ? -5.031 -13.609 -0.888 1 92.94 91 THR B N 1
ATOM 2664 C CA . THR B 1 91 ? -4.918 -14.617 0.162 1 92.94 91 THR B CA 1
ATOM 2665 C C . THR B 1 91 ? -4.105 -15.812 -0.323 1 92.94 91 THR B C 1
ATOM 2667 O O . THR B 1 91 ? -3.846 -16.734 0.442 1 92.94 91 THR B O 1
ATOM 2670 N N . ASP B 1 92 ? -3.719 -15.773 -1.589 1 94.94 92 ASP B N 1
ATOM 2671 C CA . ASP B 1 92 ? -2.916 -16.875 -2.109 1 94.94 92 ASP B CA 1
ATOM 2672 C C . ASP B 1 92 ? -1.495 -16.828 -1.552 1 94.94 92 ASP B C 1
ATOM 2674 O O . ASP B 1 92 ? -0.75 -17.812 -1.655 1 94.94 92 ASP B O 1
ATOM 2678 N N . GLY B 1 93 ? -1.087 -15.734 -0.986 1 95.31 93 GLY B N 1
ATOM 2679 C CA . GLY B 1 93 ? 0.259 -15.625 -0.447 1 95.31 93 GLY B CA 1
ATOM 2680 C C . GLY B 1 93 ? 0.555 -16.641 0.639 1 95.31 93 GLY B C 1
ATOM 2681 O O . GLY B 1 93 ? -0.312 -16.953 1.458 1 95.31 93 GLY B O 1
ATOM 2682 N N . GLY B 1 94 ? 1.818 -17.109 0.569 1 94.5 94 GLY B N 1
ATOM 2683 C CA . GLY B 1 94 ? 2.219 -18.094 1.562 1 94.5 94 GLY B CA 1
ATOM 2684 C C . GLY B 1 94 ? 3.273 -19.047 1.054 1 94.5 94 GLY B C 1
ATOM 2685 O O . GLY B 1 94 ? 3.914 -18.797 0.031 1 94.5 94 GLY B O 1
ATOM 2686 N N . ILE B 1 95 ? 3.393 -20.141 1.79 1 96 95 ILE B N 1
ATOM 2687 C CA . ILE B 1 95 ? 4.43 -21.125 1.482 1 96 95 ILE B CA 1
ATOM 2688 C C . ILE B 1 95 ? 3.811 -22.328 0.787 1 96 95 ILE B C 1
ATOM 2690 O O . ILE B 1 95 ? 2.828 -22.906 1.272 1 96 95 ILE B O 1
ATOM 2694 N N . TYR B 1 96 ? 4.398 -22.672 -0.342 1 96.94 96 TYR B N 1
ATOM 2695 C CA . TYR B 1 96 ? 4.008 -23.844 -1.104 1 96.94 96 TYR B CA 1
ATOM 2696 C C . TYR B 1 96 ? 5.156 -24.844 -1.193 1 96.94 96 TYR B C 1
ATOM 2698 O O . TYR B 1 96 ? 6.316 -24.453 -1.317 1 96.94 96 TYR B O 1
ATOM 2706 N N . GLU B 1 97 ? 4.777 -26.078 -1.143 1 96.38 97 GLU B N 1
ATOM 2707 C CA . GLU B 1 97 ? 5.785 -27.141 -1.229 1 96.38 97 GLU B CA 1
ATOM 2708 C C . GLU B 1 97 ? 5.395 -28.188 -2.256 1 96.38 97 GLU B C 1
ATOM 2710 O O . GLU B 1 97 ? 4.336 -28.812 -2.146 1 96.38 97 GLU B O 1
ATOM 2715 N N . LEU B 1 98 ? 6.215 -28.328 -3.213 1 96 98 LEU B N 1
ATOM 2716 C CA . LEU B 1 98 ? 6.062 -29.422 -4.156 1 96 98 LEU B CA 1
ATOM 2717 C C . LEU B 1 98 ? 6.875 -30.641 -3.715 1 96 98 LEU B C 1
ATOM 2719 O O . LEU B 1 98 ? 8.102 -30.562 -3.615 1 96 98 LEU B O 1
ATOM 2723 N N . THR B 1 99 ? 6.18 -31.688 -3.486 1 94.69 99 THR B N 1
ATOM 2724 C CA . THR B 1 99 ? 6.816 -32.906 -3.012 1 94.69 99 THR B CA 1
ATOM 2725 C C . THR B 1 99 ? 6.77 -34 -4.086 1 94.69 99 THR B C 1
ATOM 2727 O O . THR B 1 99 ? 5.699 -34.312 -4.594 1 94.69 99 THR B O 1
ATOM 2730 N N . CYS B 1 100 ? 7.91 -34.562 -4.332 1 94.06 100 CYS B N 1
ATOM 2731 C CA . CYS B 1 100 ? 8.016 -35.656 -5.297 1 94.06 100 CYS B CA 1
ATOM 2732 C C . CYS B 1 100 ? 7.941 -37 -4.605 1 94.06 100 CYS B C 1
ATOM 2734 O O . CYS B 1 100 ? 8.766 -37.312 -3.748 1 94.06 100 CYS B O 1
ATOM 2736 N N . SER B 1 101 ? 7.055 -37.812 -5.035 1 91.94 101 SER B N 1
ATOM 2737 C CA . SER B 1 101 ? 6.801 -39.094 -4.352 1 91.94 101 SER B CA 1
ATOM 2738 C C . SER B 1 101 ? 7.938 -40.062 -4.586 1 91.94 101 SER B C 1
ATOM 2740 O O . SER B 1 101 ? 8.297 -40.844 -3.686 1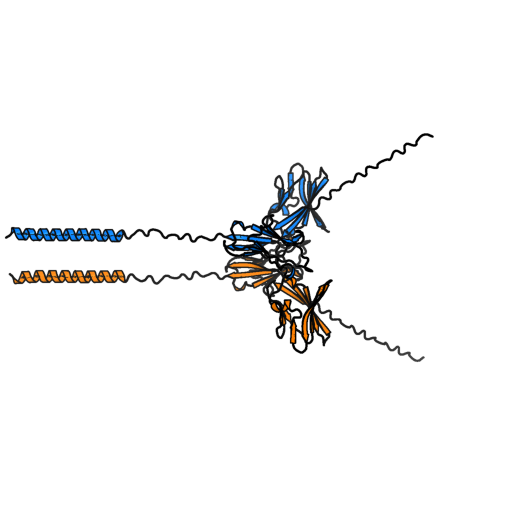 91.94 101 SER B O 1
ATOM 2742 N N . THR B 1 102 ? 8.516 -40.125 -5.762 1 91.12 102 THR B N 1
ATOM 2743 C CA . THR B 1 102 ? 9.531 -41.125 -6.117 1 91.12 102 THR B CA 1
ATOM 2744 C C . THR B 1 102 ? 10.883 -40.719 -5.527 1 91.12 102 THR B C 1
ATOM 2746 O O . THR B 1 102 ? 11.547 -41.562 -4.887 1 91.12 102 THR B O 1
ATOM 2749 N N . SER B 1 103 ? 11.305 -39.531 -5.738 1 89.12 103 SER B N 1
ATOM 2750 C CA . SER B 1 103 ? 12.633 -39.094 -5.316 1 89.12 103 SER B CA 1
ATOM 2751 C C . SER B 1 103 ? 12.633 -38.656 -3.857 1 89.12 103 SER B C 1
ATOM 2753 O O . SER B 1 103 ? 13.68 -38.625 -3.207 1 89.12 103 SER B O 1
ATOM 2755 N N . GLY B 1 104 ? 11.469 -38.219 -3.383 1 89.81 104 GLY B N 1
ATOM 2756 C CA . GLY B 1 104 ? 11.391 -37.688 -2.043 1 89.81 104 GLY B CA 1
ATOM 2757 C C . GLY B 1 104 ? 11.859 -36.25 -1.966 1 89.81 104 GLY B C 1
ATOM 2758 O O . GLY B 1 104 ? 11.906 -35.656 -0.882 1 89.81 104 GLY B O 1
ATOM 2759 N N . THR B 1 105 ? 12.188 -35.719 -3.105 1 90.81 105 THR B N 1
ATOM 2760 C CA . THR B 1 105 ? 12.664 -34.312 -3.158 1 90.81 105 THR B CA 1
ATOM 2761 C C . THR B 1 105 ? 11.523 -33.344 -2.891 1 90.81 105 THR B C 1
ATOM 2763 O O . THR B 1 105 ? 10.383 -33.594 -3.264 1 90.81 105 THR B O 1
ATOM 2766 N N . LYS B 1 106 ? 11.883 -32.25 -2.15 1 93.19 106 LYS B N 1
ATOM 2767 C CA . LYS B 1 106 ? 10.938 -31.172 -1.837 1 93.19 106 LYS B CA 1
ATOM 2768 C C . LYS B 1 106 ? 11.422 -29.828 -2.361 1 93.19 106 LYS B C 1
ATOM 2770 O O . LYS B 1 106 ? 12.609 -29.516 -2.266 1 93.19 106 LYS B O 1
ATOM 2775 N N . GLU B 1 107 ? 10.523 -29.172 -3.053 1 93.81 107 GLU B N 1
ATOM 2776 C CA . GLU B 1 107 ? 10.781 -27.797 -3.48 1 93.81 107 GLU B CA 1
ATOM 2777 C C . GLU B 1 107 ? 9.805 -26.828 -2.83 1 93.81 107 GLU B C 1
ATOM 2779 O O . GLU B 1 107 ? 8.594 -27.016 -2.914 1 93.81 107 GLU B O 1
ATOM 2784 N N . THR B 1 108 ? 10.344 -25.797 -2.15 1 95.56 108 THR B N 1
ATOM 2785 C CA . THR B 1 108 ? 9.516 -24.828 -1.426 1 95.56 108 THR B CA 1
ATOM 2786 C C . THR B 1 108 ? 9.531 -23.469 -2.117 1 95.56 108 THR B C 1
ATOM 2788 O O . THR B 1 108 ? 10.578 -23.016 -2.568 1 95.56 108 THR B O 1
ATOM 2791 N N . ILE B 1 109 ? 8.367 -22.875 -2.229 1 95.56 109 ILE B N 1
ATOM 2792 C CA . ILE B 1 109 ? 8.211 -21.531 -2.787 1 95.56 109 ILE B CA 1
ATOM 2793 C C . ILE B 1 109 ? 7.465 -20.656 -1.794 1 95.56 109 ILE B C 1
ATOM 2795 O O . ILE B 1 109 ? 6.418 -21.031 -1.271 1 95.56 109 ILE B O 1
ATOM 2799 N N . GLN B 1 110 ? 8.047 -19.547 -1.446 1 95.31 110 GLN B N 1
ATOM 2800 C CA . GLN B 1 110 ? 7.359 -18.516 -0.692 1 95.31 110 GLN B CA 1
ATOM 2801 C C . GLN B 1 110 ? 6.785 -17.438 -1.623 1 95.31 110 GLN B C 1
ATOM 2803 O O . GLN B 1 110 ? 7.535 -16.688 -2.252 1 95.31 110 GLN B O 1
ATOM 2808 N N . LEU B 1 111 ? 5.52 -17.391 -1.675 1 96.06 111 LEU B N 1
ATOM 2809 C CA . LEU B 1 111 ? 4.848 -16.469 -2.578 1 96.06 111 LEU B CA 1
ATOM 2810 C C . LEU B 1 111 ? 4.375 -15.227 -1.83 1 96.06 111 LEU B C 1
ATOM 2812 O O . LEU B 1 111 ? 3.635 -15.336 -0.849 1 96.06 111 LEU B O 1
ATOM 2816 N N . GLU B 1 112 ? 4.797 -14.086 -2.27 1 95.31 112 GLU B N 1
ATOM 2817 C CA . GLU B 1 112 ? 4.273 -12.812 -1.798 1 95.31 112 GLU B CA 1
ATOM 2818 C C . GLU B 1 112 ? 3.363 -12.164 -2.84 1 95.31 112 GLU B C 1
ATOM 2820 O O . GLU B 1 112 ? 3.793 -11.891 -3.963 1 95.31 112 GLU B O 1
ATOM 2825 N N . VAL B 1 113 ? 2.135 -12.016 -2.434 1 96.75 113 VAL B N 1
ATOM 2826 C CA . VAL B 1 113 ? 1.21 -11.312 -3.312 1 96.75 113 VAL B CA 1
ATOM 2827 C C . VAL B 1 113 ? 1.162 -9.836 -2.93 1 96.75 113 VAL B C 1
ATOM 2829 O O . VAL B 1 113 ? 0.897 -9.492 -1.773 1 96.75 113 VAL B O 1
ATOM 2832 N N . VAL B 1 114 ? 1.403 -8.961 -3.881 1 96.69 114 VAL B N 1
ATOM 2833 C CA . VAL B 1 114 ? 1.483 -7.531 -3.582 1 96.69 114 VAL B CA 1
ATOM 2834 C C . VAL B 1 114 ? 0.425 -6.777 -4.379 1 96.69 114 VAL B C 1
ATOM 2836 O O . VAL B 1 114 ? -0.15 -7.316 -5.328 1 96.69 114 VAL B O 1
ATOM 2839 N N . VAL B 1 115 ? 0.102 -5.586 -3.922 1 97.12 115 VAL B N 1
ATOM 2840 C CA . VAL B 1 115 ? -0.824 -4.691 -4.605 1 97.12 115 VAL B CA 1
ATOM 2841 C C . VAL B 1 115 ? -0.043 -3.609 -5.352 1 97.12 115 VAL B C 1
ATOM 2843 O O . VAL B 1 115 ? 0.896 -3.025 -4.805 1 97.12 115 VAL B O 1
ATOM 2846 N N . ALA B 1 116 ? -0.409 -3.414 -6.574 1 97.19 116 ALA B N 1
ATOM 2847 C CA . ALA B 1 116 ? 0.271 -2.398 -7.371 1 97.19 116 ALA B CA 1
ATOM 2848 C C . ALA B 1 116 ? -0.581 -1.138 -7.496 1 97.19 116 ALA B C 1
ATOM 2850 O O . ALA B 1 116 ? -1.799 -1.219 -7.668 1 97.19 116 ALA B O 1
ATOM 2851 N N . SER B 1 117 ? 0.067 -0.001 -7.309 1 96.38 117 SER B N 1
ATOM 2852 C CA . SER B 1 117 ? -0.572 1.243 -7.727 1 96.38 117 SER B CA 1
ATOM 2853 C C . SER B 1 117 ? -0.458 1.447 -9.234 1 96.38 117 SER B C 1
ATOM 2855 O O . SER B 1 117 ? 0.488 0.966 -9.859 1 96.38 117 SER B O 1
ATOM 2857 N N . GLU B 1 118 ? -1.494 2.064 -9.773 1 95.31 118 GLU B N 1
ATOM 2858 C CA . GLU B 1 118 ? -1.47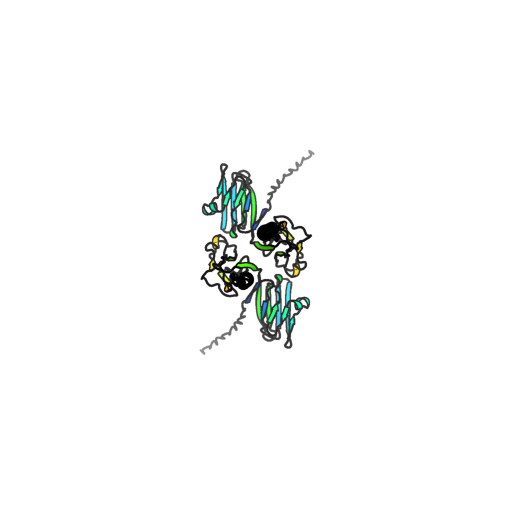5 2.332 -11.211 1 95.31 118 GLU B CA 1
ATOM 2859 C C . GLU B 1 118 ? -1.163 3.799 -11.492 1 95.31 118 GLU B C 1
ATOM 2861 O O . GLU B 1 118 ? -1.688 4.691 -10.82 1 95.31 118 GLU B O 1
ATOM 2866 N N . LYS B 1 119 ? -0.218 3.967 -12.477 1 96 119 LYS B N 1
ATOM 2867 C CA . LYS B 1 119 ? 0.122 5.316 -12.922 1 96 119 LYS B CA 1
ATOM 2868 C C . LYS B 1 119 ? 0.127 5.41 -14.445 1 96 119 LYS B C 1
ATOM 2870 O O . LYS B 1 119 ? 0.561 4.48 -15.125 1 96 119 LYS B O 1
ATOM 2875 N N . SER B 1 120 ? -0.416 6.441 -14.906 1 95 120 SER B N 1
ATOM 2876 C CA . SER B 1 120 ? -0.377 6.727 -16.344 1 95 120 SER B CA 1
ATOM 2877 C C . SER B 1 120 ? 0.285 8.078 -16.609 1 95 120 SER B C 1
ATOM 2879 O O . SER B 1 120 ? 0.105 9.031 -15.852 1 95 120 SER B O 1
ATOM 2881 N N . VAL B 1 121 ? 1.093 8.086 -17.719 1 96.69 121 VAL B N 1
ATOM 2882 C CA . VAL B 1 121 ? 1.776 9.32 -18.078 1 96.69 121 VAL B CA 1
ATOM 2883 C C . VAL B 1 121 ? 1.892 9.414 -19.594 1 96.69 121 VAL B C 1
ATOM 2885 O O . VAL B 1 121 ? 1.897 8.398 -20.297 1 96.69 121 VAL B O 1
ATOM 2888 N N . THR B 1 122 ? 1.843 10.625 -20.047 1 96.75 122 THR B N 1
ATOM 2889 C CA . THR B 1 122 ? 2.039 10.844 -21.484 1 96.75 122 THR B CA 1
ATOM 2890 C C . THR B 1 122 ? 3.525 10.891 -21.828 1 96.75 122 THR B C 1
ATOM 2892 O O . THR B 1 122 ? 4.328 11.406 -21.047 1 96.75 122 THR B O 1
ATOM 2895 N N . GLN B 1 123 ? 3.826 10.398 -22.969 1 96.69 123 GLN B N 1
ATOM 2896 C CA . GLN B 1 123 ? 5.207 10.406 -23.438 1 96.69 123 GLN B CA 1
ATOM 2897 C C . GLN B 1 123 ? 5.816 11.797 -23.328 1 96.69 123 GLN B C 1
ATOM 2899 O O . GLN B 1 123 ? 5.191 12.789 -23.719 1 96.69 123 GLN B O 1
ATOM 2904 N N . GLY B 1 124 ? 7.039 11.773 -22.812 1 95 124 GLY B N 1
ATOM 2905 C CA . GLY B 1 124 ? 7.762 13.031 -22.703 1 95 124 GLY B CA 1
ATOM 2906 C C . GLY B 1 124 ? 7.59 13.711 -21.359 1 95 124 GLY B C 1
ATOM 2907 O O . GLY B 1 124 ? 8.383 14.578 -20.984 1 95 124 GLY B O 1
ATOM 2908 N N . ASP B 1 125 ? 6.598 13.391 -20.625 1 96.62 125 ASP B N 1
ATOM 2909 C CA . ASP B 1 125 ? 6.309 14.031 -19.344 1 96.62 125 ASP B CA 1
ATOM 2910 C C . ASP B 1 125 ? 7.062 13.344 -18.203 1 96.62 125 ASP B C 1
ATOM 2912 O O . ASP B 1 125 ? 7.516 12.203 -18.359 1 96.62 125 ASP B O 1
ATOM 2916 N N . LYS B 1 126 ? 7.211 14.109 -17.188 1 96.56 126 LYS B N 1
ATOM 2917 C CA . LYS B 1 126 ? 7.824 13.594 -15.969 1 96.56 126 LYS B CA 1
ATOM 2918 C C . LYS B 1 126 ? 6.82 12.789 -15.141 1 96.56 126 LYS B C 1
ATOM 2920 O O . LYS B 1 126 ? 5.648 13.156 -15.055 1 96.56 126 LYS B O 1
ATOM 2925 N N . VAL B 1 127 ? 7.285 11.664 -14.594 1 95.94 127 VAL B N 1
ATOM 2926 C CA . VAL B 1 127 ? 6.41 10.875 -13.727 1 95.94 127 VAL B CA 1
ATOM 2927 C C . VAL B 1 127 ? 7.191 10.383 -12.516 1 95.94 127 VAL B C 1
ATOM 2929 O O . VAL B 1 127 ? 8.375 10.062 -12.625 1 95.94 127 VAL B O 1
ATOM 2932 N N . THR B 1 128 ? 6.527 10.375 -11.383 1 95.81 128 THR B N 1
ATOM 2933 C CA . THR B 1 128 ? 7.125 9.859 -10.156 1 95.81 128 THR B CA 1
ATOM 2934 C C . THR B 1 128 ? 6.359 8.641 -9.648 1 95.81 128 THR B C 1
ATOM 2936 O O . THR B 1 128 ? 5.137 8.688 -9.492 1 95.81 128 THR B O 1
ATOM 2939 N N . LEU B 1 129 ? 7.031 7.539 -9.445 1 95.81 129 LEU B N 1
ATOM 2940 C CA . LEU B 1 129 ? 6.477 6.309 -8.891 1 95.81 129 LEU B CA 1
ATOM 2941 C C . LEU B 1 129 ? 6.719 6.234 -7.387 1 95.81 129 LEU B C 1
ATOM 2943 O O . LEU B 1 129 ? 7.867 6.148 -6.941 1 95.81 129 LEU B O 1
ATOM 2947 N N . PRO B 1 130 ? 5.68 6.242 -6.641 1 96.12 130 PRO B N 1
ATOM 2948 C CA . PRO B 1 130 ? 5.855 6.324 -5.188 1 96.12 130 PRO B CA 1
ATOM 2949 C C . PRO B 1 130 ? 6.328 5.008 -4.574 1 96.12 130 PRO B C 1
ATOM 2951 O O . PRO B 1 130 ? 5.918 3.932 -5.02 1 96.12 130 PRO B O 1
ATOM 2954 N N . CYS B 1 131 ? 7.137 5.098 -3.564 1 95.19 131 CYS B N 1
ATOM 2955 C CA . CYS B 1 131 ? 7.586 3.979 -2.742 1 95.19 131 CYS B CA 1
ATOM 2956 C C . CYS B 1 131 ? 8.148 4.469 -1.413 1 95.19 131 CYS B C 1
ATOM 2958 O O . CYS B 1 131 ? 9.062 5.297 -1.39 1 95.19 131 CYS B O 1
ATOM 2960 N N . TYR B 1 132 ? 7.617 3.857 -0.307 1 94.19 132 TYR B N 1
ATOM 2961 C CA . TYR B 1 132 ? 7.988 4.344 1.018 1 94.19 132 TYR B CA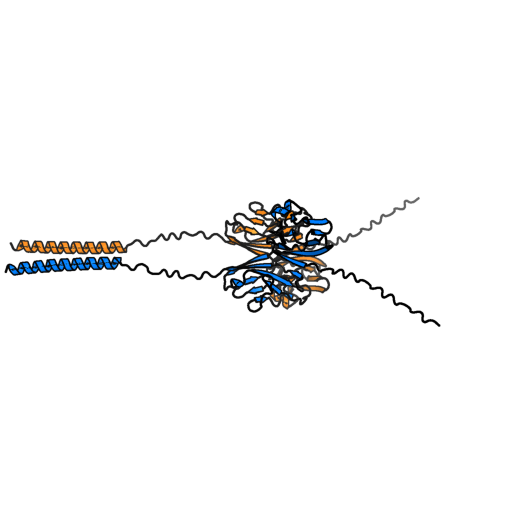 1
ATOM 2962 C C . TYR B 1 132 ? 8.398 3.191 1.926 1 94.19 132 TYR B C 1
ATOM 2964 O O . TYR B 1 132 ? 7.898 2.072 1.784 1 94.19 132 TYR B O 1
ATOM 2972 N N . PHE B 1 133 ? 9.328 3.502 2.834 1 91.12 133 PHE B N 1
ATOM 2973 C CA . PHE B 1 133 ? 9.781 2.566 3.857 1 91.12 133 PHE B CA 1
ATOM 2974 C C . PHE B 1 133 ? 9.852 3.248 5.219 1 91.12 133 PHE B C 1
ATOM 2976 O O . PHE B 1 133 ? 10.25 4.41 5.32 1 91.12 133 PHE B O 1
ATOM 2983 N N . LYS B 1 134 ? 9.414 2.506 6.172 1 86.25 134 LYS B N 1
ATOM 2984 C CA . LYS B 1 134 ? 9.719 2.971 7.523 1 86.25 134 LYS B CA 1
ATOM 2985 C C . LYS B 1 134 ? 11.188 2.732 7.863 1 86.25 134 LYS B C 1
ATOM 2987 O O . LYS B 1 134 ? 11.594 1.6 8.133 1 86.25 134 LYS B O 1
ATOM 2992 N N . THR B 1 135 ? 12.031 3.717 7.656 1 81.69 135 THR B N 1
ATOM 2993 C CA . THR B 1 135 ? 13.477 3.576 7.859 1 81.69 135 THR B CA 1
ATOM 2994 C C . THR B 1 135 ? 13.844 3.809 9.32 1 81.69 135 THR B C 1
ATOM 2996 O O . THR B 1 135 ? 13.336 4.734 9.953 1 81.69 135 THR B O 1
ATOM 2999 N N . ILE B 1 136 ? 13.781 2.812 10.039 1 61.69 136 ILE B N 1
ATOM 3000 C CA . ILE B 1 136 ? 14.227 2.982 11.422 1 61.69 136 ILE B CA 1
ATOM 3001 C C . ILE B 1 136 ? 15.727 3.252 11.453 1 61.69 136 ILE B C 1
ATOM 3003 O O . ILE B 1 136 ? 16.516 2.488 10.891 1 61.69 136 ILE B O 1
ATOM 3007 N N . ARG B 1 137 ? 16.203 4.129 12.211 1 55.84 137 ARG B N 1
ATOM 3008 C CA . ARG B 1 137 ? 17.562 4.438 12.625 1 55.84 137 ARG B CA 1
ATOM 3009 C C . ARG B 1 137 ? 18.469 4.664 11.414 1 55.84 137 ARG B C 1
ATOM 3011 O O . ARG B 1 137 ? 19.641 4.293 11.438 1 55.84 137 ARG B O 1
ATOM 3018 N N . GLY B 1 138 ? 17.797 5.113 10.383 1 57.09 138 GLY B N 1
ATOM 3019 C CA . GLY B 1 138 ? 18.719 5.5 9.336 1 57.09 138 GLY B CA 1
ATOM 3020 C C . GLY B 1 138 ? 19.484 4.328 8.758 1 57.09 138 GLY B C 1
ATOM 3021 O O . GLY B 1 138 ? 20.625 4.48 8.32 1 57.09 138 GLY B O 1
ATOM 3022 N N . THR B 1 139 ? 18.969 3.15 9.047 1 57.34 139 THR B N 1
ATOM 3023 C CA . THR B 1 139 ? 19.844 2.141 8.477 1 57.34 139 THR B CA 1
ATOM 3024 C C . THR B 1 139 ? 19.984 2.338 6.969 1 57.34 139 THR B C 1
ATOM 3026 O O . THR B 1 139 ? 19.031 2.742 6.297 1 57.34 139 THR B O 1
ATOM 3029 N N . GLY B 1 140 ? 21.047 2.908 6.57 1 62.06 140 GLY B N 1
ATOM 3030 C CA . GLY B 1 140 ? 21.672 3.127 5.273 1 62.06 140 GLY B CA 1
ATOM 3031 C C . GLY B 1 140 ? 21.453 1.979 4.305 1 62.06 140 GLY B C 1
ATOM 3032 O O . GLY B 1 140 ? 22.281 1.728 3.432 1 62.06 140 GLY B O 1
ATOM 3033 N N . LEU B 1 141 ? 20.359 1.233 4.574 1 69.12 141 LEU B N 1
ATOM 3034 C CA . LEU B 1 141 ? 20.297 0.134 3.617 1 69.12 141 LEU B CA 1
ATOM 3035 C C . LEU B 1 141 ? 19.875 0.633 2.238 1 69.12 141 LEU B C 1
ATOM 3037 O O . LEU B 1 141 ? 19.062 1.547 2.129 1 69.12 141 LEU B O 1
ATOM 3041 N N . PRO B 1 142 ? 20.547 0.055 1.303 1 76.25 142 PRO B N 1
ATOM 3042 C CA . PRO B 1 142 ? 20.266 0.514 -0.061 1 76.25 142 PRO B CA 1
ATOM 3043 C C . PRO B 1 142 ? 18.859 0.158 -0.529 1 76.25 142 PRO B C 1
ATOM 3045 O O . PRO B 1 142 ? 18.312 -0.877 -0.134 1 76.25 142 PRO B O 1
ATOM 3048 N N . GLY B 1 143 ? 18.188 1.08 -1.054 1 81.62 143 GLY B N 1
ATOM 3049 C CA . GLY B 1 143 ? 16.938 0.858 -1.776 1 81.62 143 GLY B CA 1
ATOM 3050 C C . GLY B 1 143 ? 17.125 0.8 -3.281 1 81.62 143 GLY B C 1
ATOM 3051 O O . GLY B 1 143 ? 18.016 1.46 -3.828 1 81.62 143 GLY B O 1
ATOM 3052 N N . TRP B 1 144 ? 16.375 -0.123 -3.963 1 85.81 144 TRP B N 1
ATOM 3053 C CA . TRP B 1 144 ? 16.5 -0.16 -5.418 1 85.81 144 TRP B CA 1
ATOM 3054 C C . TRP B 1 144 ? 15.172 -0.526 -6.066 1 85.81 144 TRP B C 1
ATOM 3056 O O . TRP B 1 144 ? 14.234 -0.934 -5.379 1 85.81 144 TRP B O 1
ATOM 3066 N N . TRP B 1 145 ? 15.156 -0.281 -7.309 1 89.94 145 TRP B N 1
ATOM 3067 C CA . TRP B 1 145 ? 13.992 -0.56 -8.141 1 89.94 145 TRP B CA 1
ATOM 3068 C C . TRP B 1 145 ? 14.305 -1.644 -9.164 1 89.94 145 TRP B C 1
ATOM 3070 O O . TRP B 1 145 ? 15.43 -1.745 -9.648 1 89.94 145 TRP B O 1
ATOM 3080 N N . GLU B 1 146 ? 13.25 -2.418 -9.414 1 89.88 146 GLU B N 1
ATOM 3081 C CA . GLU B 1 146 ? 13.289 -3.391 -10.5 1 89.88 146 GLU B CA 1
ATOM 3082 C C . GLU B 1 146 ? 12.102 -3.209 -11.438 1 89.88 146 GLU B C 1
ATOM 3084 O O . GLU B 1 146 ? 10.984 -2.947 -10.992 1 89.88 146 GLU B O 1
ATOM 3089 N N . ARG B 1 147 ? 12.461 -3.34 -12.672 1 89.38 147 ARG B N 1
ATOM 3090 C CA . ARG B 1 147 ? 11.406 -3.369 -13.672 1 89.38 147 ARG B CA 1
ATOM 3091 C C . ARG B 1 147 ? 11.367 -4.715 -14.391 1 89.38 147 ARG B C 1
ATOM 3093 O O . ARG B 1 147 ? 12.375 -5.148 -14.953 1 89.38 147 ARG B O 1
ATOM 3100 N N . ASN B 1 148 ? 10.219 -5.23 -14.383 1 78.44 148 ASN B N 1
ATOM 3101 C CA . ASN B 1 148 ? 10.023 -6.5 -15.07 1 78.44 148 ASN B CA 1
ATOM 3102 C C . ASN B 1 148 ? 11.133 -7.496 -14.727 1 78.44 148 ASN B C 1
ATOM 3104 O O . ASN B 1 148 ? 11.688 -8.141 -15.617 1 78.44 148 ASN B O 1
ATOM 3108 N N . GLY B 1 149 ? 11.531 -7.453 -13.469 1 69.56 149 GLY B N 1
ATOM 3109 C CA . GLY B 1 149 ? 12.508 -8.422 -12.992 1 69.56 149 GLY B CA 1
ATOM 3110 C C . GLY B 1 149 ? 13.945 -7.965 -13.172 1 69.56 149 GLY B C 1
ATOM 3111 O O . GLY B 1 149 ? 14.875 -8.641 -12.727 1 69.56 149 GLY B O 1
ATOM 3112 N N . ASN B 1 150 ? 14.094 -6.797 -13.812 1 73.31 150 ASN B N 1
ATOM 3113 C CA . ASN B 1 150 ? 15.43 -6.266 -14.047 1 73.31 150 ASN B CA 1
ATOM 3114 C C . ASN B 1 150 ? 15.656 -4.961 -13.289 1 73.31 150 ASN B C 1
ATOM 3116 O O . ASN B 1 150 ? 14.727 -4.18 -13.094 1 73.31 150 ASN B O 1
ATOM 3120 N N . GLU B 1 151 ? 16.906 -4.895 -12.898 1 71.44 151 GLU B N 1
ATOM 3121 C CA . GLU B 1 151 ? 17.234 -3.633 -12.242 1 71.44 151 GLU B CA 1
ATOM 3122 C C . GLU B 1 151 ? 17.094 -2.457 -13.203 1 71.44 151 GLU B C 1
ATOM 3124 O O . GLU B 1 151 ? 17.438 -2.574 -14.383 1 71.44 151 GLU B O 1
ATOM 3129 N N . THR B 1 152 ? 16.453 -1.413 -12.82 1 68.44 152 THR B N 1
ATOM 3130 C CA . THR B 1 152 ? 16.188 -0.274 -13.688 1 68.44 152 THR B CA 1
ATOM 3131 C C . THR B 1 152 ? 17.453 0.542 -13.914 1 68.44 152 THR B C 1
ATOM 3133 O O . THR B 1 152 ? 18.203 0.826 -12.961 1 68.44 152 THR B O 1
ATOM 3136 N N . PRO B 1 153 ? 17.812 0.737 -15.289 1 62.91 153 PRO B N 1
ATOM 3137 C CA . PRO B 1 153 ? 19.016 1.521 -15.57 1 62.91 153 PRO B CA 1
ATOM 3138 C C . PRO B 1 153 ? 18.922 2.957 -15.062 1 62.91 153 PRO B C 1
ATOM 3140 O O . PRO B 1 153 ? 17.812 3.477 -14.875 1 62.91 153 PRO B O 1
ATOM 3143 N N . ALA B 1 154 ? 20.047 3.57 -14.797 1 62.75 154 ALA B N 1
ATOM 3144 C CA . ALA B 1 154 ? 20.297 4.828 -14.094 1 62.75 154 ALA B CA 1
ATOM 3145 C C . ALA B 1 154 ? 20.125 6.02 -15.023 1 62.75 154 ALA B C 1
ATOM 3147 O O . ALA B 1 154 ? 19.719 7.102 -14.594 1 62.75 154 ALA B O 1
ATOM 3148 N N . ASP B 1 155 ? 20.016 5.789 -16.422 1 68.75 155 ASP B N 1
ATOM 3149 C CA . ASP B 1 155 ? 20 7.023 -17.188 1 68.75 155 ASP B CA 1
ATOM 3150 C C . ASP B 1 155 ? 18.594 7.637 -17.203 1 68.75 155 ASP B C 1
ATOM 3152 O O . ASP B 1 155 ? 17.609 6.926 -17.359 1 68.75 155 ASP B O 1
ATOM 3156 N N . ARG B 1 156 ? 17.953 8.328 -16.469 1 80.62 156 ARG B N 1
ATOM 3157 C CA . ARG B 1 156 ? 16.766 9.156 -16.406 1 80.62 156 ARG B CA 1
ATOM 3158 C C . ARG B 1 156 ? 15.945 8.852 -15.156 1 80.62 156 ARG B C 1
ATOM 3160 O O . ARG B 1 156 ? 14.898 9.461 -14.922 1 80.62 156 ARG B O 1
ATOM 3167 N N . LEU B 1 157 ? 16.5 7.824 -14.633 1 81.5 157 LEU B N 1
ATOM 3168 C CA . LEU B 1 157 ? 15.805 7.426 -13.414 1 81.5 157 LEU B CA 1
ATOM 3169 C C . LEU B 1 157 ? 16.531 7.949 -12.18 1 81.5 157 LEU B C 1
ATOM 3171 O O . LEU B 1 157 ? 17.734 7.762 -12.039 1 81.5 157 LEU B O 1
ATOM 3175 N N . THR B 1 158 ? 15.789 8.758 -11.461 1 87.06 158 THR B N 1
ATOM 3176 C CA . THR B 1 158 ? 16.391 9.305 -10.25 1 87.06 158 THR B CA 1
ATOM 3177 C C . THR B 1 158 ? 15.578 8.914 -9.016 1 87.06 158 THR B C 1
ATOM 3179 O O . THR B 1 158 ? 14.344 8.883 -9.062 1 87.06 158 THR B O 1
ATOM 3182 N N . VAL B 1 159 ? 16.281 8.5 -8 1 86.75 159 VAL B N 1
ATOM 3183 C CA . VAL B 1 159 ? 15.648 8.18 -6.723 1 86.75 159 VAL B CA 1
ATOM 3184 C C . VAL B 1 159 ? 15.984 9.266 -5.699 1 86.75 159 VAL B C 1
ATOM 3186 O O . VAL B 1 159 ? 17.047 9.875 -5.754 1 86.75 159 VAL B O 1
ATOM 3189 N N . SER B 1 160 ? 15.008 9.5 -4.848 1 79.12 160 SER B N 1
ATOM 3190 C CA . SER B 1 160 ? 15.227 10.508 -3.812 1 79.12 160 SER B CA 1
ATOM 3191 C C . SER B 1 160 ? 16.453 10.172 -2.969 1 79.12 160 SER B C 1
ATOM 3193 O O . SER B 1 160 ? 16.656 9.023 -2.582 1 79.12 160 SER B O 1
ATOM 3195 N N . THR B 1 161 ? 17.375 11.141 -2.686 1 80 161 THR B N 1
ATOM 3196 C CA . THR B 1 161 ? 18.641 10.938 -1.968 1 80 161 THR B CA 1
ATOM 3197 C C . THR B 1 161 ? 18.406 10.969 -0.46 1 80 161 THR B C 1
ATOM 3199 O O . THR B 1 161 ? 19.234 10.484 0.31 1 80 161 THR B O 1
ATOM 3202 N N . ASP B 1 162 ? 17.344 11.492 -0.044 1 83.5 162 ASP B N 1
ATOM 3203 C CA . ASP B 1 162 ? 17.125 11.625 1.393 1 83.5 162 ASP B CA 1
ATOM 3204 C C . ASP B 1 162 ? 16.109 10.594 1.892 1 83.5 162 ASP B C 1
ATOM 3206 O O . ASP B 1 162 ? 15.43 10.82 2.889 1 83.5 162 ASP B O 1
ATOM 3210 N N . TRP B 1 163 ? 16.062 9.445 1.271 1 86.75 163 TRP B N 1
ATOM 3211 C CA . TRP B 1 163 ? 14.992 8.492 1.574 1 86.75 163 TRP B CA 1
ATOM 3212 C C . TRP B 1 163 ? 15.211 7.852 2.939 1 86.75 163 TRP B C 1
ATOM 3214 O O . TRP B 1 163 ? 14.258 7.398 3.578 1 86.75 163 TRP B O 1
ATOM 3224 N N . ILE B 1 164 ? 16.438 7.902 3.445 1 84 164 ILE B N 1
ATOM 3225 C CA . ILE B 1 164 ? 16.719 7.293 4.742 1 84 164 ILE B CA 1
ATOM 3226 C C . ILE B 1 164 ? 16.047 8.102 5.848 1 84 164 ILE B C 1
ATOM 3228 O O . ILE B 1 164 ? 15.539 7.535 6.824 1 84 164 ILE B O 1
ATOM 3232 N N . THR B 1 165 ? 15.984 9.406 5.605 1 84.94 165 THR B N 1
ATOM 3233 C CA . THR B 1 165 ? 15.391 10.289 6.605 1 84.94 165 THR B CA 1
ATOM 3234 C C . THR B 1 165 ? 13.883 10.406 6.391 1 84.94 165 THR B C 1
ATOM 3236 O O . THR B 1 165 ? 13.117 10.43 7.355 1 84.94 165 THR B O 1
ATOM 3239 N N . THR B 1 166 ? 13.422 10.391 5.219 1 90.56 166 THR B N 1
ATOM 3240 C CA . THR B 1 166 ? 12.031 10.703 4.922 1 90.56 166 THR B CA 1
ATOM 3241 C C . THR B 1 166 ? 11.219 9.422 4.73 1 90.56 166 THR B C 1
ATOM 3243 O O . THR B 1 166 ? 9.992 9.43 4.855 1 90.56 166 THR B O 1
ATOM 3246 N N . GLY B 1 167 ? 11.906 8.352 4.332 1 91.25 167 GLY B N 1
ATOM 3247 C CA . GLY B 1 167 ? 11.242 7.109 3.969 1 91.25 167 GLY B CA 1
ATOM 3248 C C . GLY B 1 167 ? 10.75 7.09 2.533 1 91.25 167 GLY B C 1
ATOM 3249 O O . GLY B 1 167 ? 10.102 6.133 2.107 1 91.25 167 GLY B O 1
ATOM 3250 N N . ASP B 1 168 ? 11.062 8.164 1.785 1 93.38 168 ASP B N 1
ATOM 3251 C CA . ASP B 1 168 ? 10.562 8.305 0.421 1 93.38 168 ASP B CA 1
ATOM 3252 C C . ASP B 1 168 ? 11.594 7.82 -0.594 1 93.38 168 ASP B C 1
ATOM 3254 O O . ASP B 1 168 ? 12.508 8.562 -0.963 1 93.38 168 ASP B O 1
ATOM 3258 N N . LEU B 1 169 ? 11.453 6.648 -1.116 1 92.06 169 LEU B N 1
ATOM 3259 C CA . LEU B 1 169 ? 12.344 6.062 -2.115 1 92.06 169 LEU B CA 1
ATOM 3260 C C . LEU B 1 169 ? 11.703 6.109 -3.5 1 92.06 169 LEU B C 1
ATOM 3262 O O . LEU B 1 169 ? 11.945 5.23 -4.328 1 92.06 169 LEU B O 1
ATOM 3266 N N . SER B 1 170 ? 10.906 7.051 -3.777 1 94.12 170 SER B N 1
ATOM 3267 C CA . SER B 1 170 ? 10.18 7.141 -5.035 1 94.12 170 SER B CA 1
ATOM 3268 C C . SER B 1 170 ? 11.125 7.297 -6.219 1 94.12 170 SER B C 1
ATOM 3270 O O . SER B 1 170 ? 12.211 7.863 -6.078 1 94.12 170 SER B O 1
ATOM 3272 N N . LEU B 1 171 ? 10.727 6.785 -7.324 1 93.75 171 LEU B N 1
ATOM 3273 C CA . LEU B 1 171 ? 11.484 6.832 -8.57 1 93.75 171 LEU B CA 1
ATOM 3274 C C . LEU B 1 171 ? 10.883 7.859 -9.531 1 93.75 171 LEU B C 1
ATOM 3276 O O . LEU B 1 171 ? 9.695 7.812 -9.836 1 93.75 171 LEU B O 1
ATOM 3280 N N . THR B 1 172 ? 11.75 8.742 -9.969 1 94.62 172 THR B N 1
ATOM 3281 C CA . THR B 1 172 ? 11.305 9.742 -10.938 1 94.62 172 THR B CA 1
ATOM 3282 C C . THR B 1 172 ? 11.891 9.453 -12.312 1 94.62 172 THR B C 1
ATOM 3284 O O . THR B 1 172 ? 13.094 9.242 -12.453 1 94.62 172 THR B O 1
ATOM 3287 N N . ILE B 1 173 ? 10.992 9.445 -13.234 1 93.81 173 ILE B N 1
ATOM 3288 C CA . ILE B 1 173 ? 11.383 9.273 -14.625 1 93.81 173 ILE B CA 1
ATOM 3289 C C . ILE B 1 173 ? 11.172 10.578 -15.383 1 93.81 173 ILE B C 1
ATOM 3291 O O . ILE B 1 173 ? 10.039 11.07 -15.492 1 93.81 173 ILE B O 1
ATOM 3295 N N . ASP B 1 174 ? 12.273 11.016 -15.852 1 93.69 174 ASP B N 1
ATOM 3296 C CA . ASP B 1 174 ? 12.18 12.211 -16.688 1 93.69 174 ASP B CA 1
ATOM 3297 C C . ASP B 1 174 ? 12 11.836 -18.156 1 93.69 174 ASP B C 1
ATOM 3299 O O . ASP B 1 174 ? 12.703 10.969 -18.672 1 93.69 174 ASP B O 1
ATOM 3303 N N . GLY B 1 175 ? 10.992 12.453 -18.75 1 93 175 GLY B N 1
ATOM 3304 C CA . GLY B 1 175 ? 10.773 12.148 -20.156 1 93 175 GLY B CA 1
ATOM 3305 C C . GLY B 1 175 ? 10.359 10.703 -20.391 1 93 175 GLY B C 1
ATOM 3306 O O . GLY B 1 175 ? 11.047 9.961 -21.078 1 93 175 GLY B O 1
ATOM 3307 N N . ALA B 1 176 ? 9.266 10.383 -19.875 1 94.19 176 ALA B N 1
ATOM 3308 C CA . ALA B 1 176 ? 8.758 9.016 -19.969 1 94.19 176 ALA B CA 1
ATOM 3309 C C . ALA B 1 176 ? 8.633 8.57 -21.422 1 94.19 176 ALA B C 1
ATOM 3311 O O . ALA B 1 176 ? 8.234 9.344 -22.281 1 94.19 176 ALA B O 1
ATOM 3312 N N . GLN B 1 177 ? 9.086 7.348 -21.719 1 93.38 177 GLN B N 1
ATOM 3313 C CA . GLN B 1 177 ? 8.984 6.707 -23.031 1 93.38 177 GLN B CA 1
ATOM 3314 C C . GLN B 1 177 ? 8.109 5.461 -22.969 1 93.38 177 GLN B C 1
ATOM 3316 O O . GLN B 1 177 ? 7.984 4.836 -21.906 1 93.38 177 GLN B O 1
ATOM 3321 N N . PRO B 1 178 ? 7.457 5.113 -24.125 1 94.25 178 PRO B N 1
ATOM 3322 C CA . PRO B 1 178 ? 6.617 3.914 -24.141 1 94.25 178 PRO B CA 1
ATOM 3323 C C . PRO B 1 178 ? 7.348 2.678 -23.609 1 94.25 178 PRO B C 1
ATOM 3325 O O . PRO B 1 178 ? 6.73 1.804 -23 1 94.25 178 PRO B O 1
ATOM 3328 N N . GLU B 1 179 ? 8.664 2.658 -23.797 1 91.62 179 GLU B N 1
ATOM 3329 C CA . GLU B 1 179 ? 9.469 1.522 -23.344 1 91.62 179 GLU B CA 1
ATOM 3330 C C . GLU B 1 179 ? 9.547 1.468 -21.828 1 91.62 179 GLU B C 1
ATOM 3332 O O . GLU B 1 179 ? 9.922 0.441 -21.25 1 91.62 179 GLU B O 1
ATOM 3337 N N . ASP B 1 180 ? 9.203 2.584 -21.203 1 92.44 180 ASP B N 1
ATOM 3338 C CA . ASP B 1 180 ? 9.242 2.633 -19.75 1 92.44 180 ASP B CA 1
ATOM 3339 C C . ASP B 1 180 ? 8.023 1.938 -19.141 1 92.44 180 ASP B C 1
ATOM 3341 O O . ASP B 1 180 ? 7.988 1.676 -17.938 1 92.44 180 ASP B O 1
ATOM 3345 N N . SER B 1 181 ? 7.031 1.6 -19.938 1 94.62 181 SER B N 1
ATOM 3346 C CA . SER B 1 181 ? 5.859 0.91 -19.422 1 94.62 181 SER B CA 1
ATOM 3347 C C . SER B 1 181 ? 6.234 -0.434 -18.797 1 94.62 181 SER B C 1
ATOM 3349 O O . SER B 1 181 ? 7.145 -1.109 -19.281 1 94.62 181 SER B O 1
ATOM 3351 N N . GLY B 1 182 ? 5.535 -0.715 -17.781 1 94.81 182 GLY B N 1
ATOM 3352 C CA . GLY B 1 182 ? 5.789 -1.992 -17.125 1 94.81 182 GLY B CA 1
ATOM 3353 C C . GLY B 1 182 ? 5.52 -1.973 -15.641 1 94.81 182 GLY B C 1
ATOM 3354 O O . GLY B 1 182 ? 4.922 -1.025 -15.125 1 94.81 182 GLY B O 1
ATOM 3355 N N . ASP B 1 183 ? 5.844 -3.07 -15.031 1 95.69 183 ASP B N 1
ATOM 3356 C CA . ASP B 1 183 ? 5.68 -3.219 -13.586 1 95.69 183 ASP B CA 1
ATOM 3357 C C . ASP B 1 183 ? 6.984 -2.918 -12.852 1 95.69 183 ASP B C 1
ATOM 3359 O O . ASP B 1 183 ? 8.008 -3.551 -13.109 1 95.69 183 ASP B O 1
ATOM 3363 N N . TYR B 1 184 ? 6.91 -1.958 -11.992 1 94.69 184 TYR B N 1
ATOM 3364 C CA . TYR B 1 184 ? 8.062 -1.548 -11.195 1 94.69 184 TYR B CA 1
ATOM 3365 C C . TYR B 1 184 ? 7.922 -2.006 -9.75 1 94.69 184 TYR B C 1
ATOM 3367 O O . TYR B 1 184 ? 6.891 -1.772 -9.117 1 94.69 184 TYR B O 1
ATOM 3375 N N . PHE B 1 185 ? 8.992 -2.668 -9.234 1 94.5 185 PHE B N 1
ATOM 3376 C CA . PHE B 1 185 ? 9.039 -3.115 -7.852 1 94.5 185 PHE B CA 1
ATOM 3377 C C . PHE B 1 185 ? 10.148 -2.41 -7.09 1 94.5 185 PHE B C 1
ATOM 3379 O O . PHE B 1 185 ? 11.227 -2.17 -7.637 1 94.5 185 PHE B O 1
ATOM 3386 N N . CYS B 1 186 ? 9.875 -2.037 -5.859 1 92.31 186 CYS B N 1
ATOM 3387 C CA . CYS B 1 186 ? 10.922 -1.411 -5.062 1 92.31 186 CYS B CA 1
ATOM 3388 C C . CYS B 1 186 ? 11.227 -2.232 -3.812 1 92.31 186 CYS B C 1
ATOM 3390 O O . CYS B 1 186 ? 10.32 -2.812 -3.213 1 92.31 186 CYS B O 1
ATOM 3392 N N . TYR B 1 187 ? 12.531 -2.229 -3.436 1 88.81 187 TYR B N 1
ATOM 3393 C CA . TYR B 1 187 ? 13.008 -3.1 -2.367 1 88.81 187 TYR B CA 1
ATOM 3394 C C . TYR B 1 187 ? 14.031 -2.379 -1.497 1 88.81 187 TYR B C 1
ATOM 3396 O O . TYR B 1 187 ? 14.672 -1.424 -1.942 1 88.81 187 TYR B O 1
ATOM 3404 N N . THR B 1 188 ? 13.977 -2.861 -0.27 1 84.81 188 THR B N 1
ATOM 3405 C CA . THR B 1 188 ? 15.133 -2.566 0.576 1 84.81 188 THR B CA 1
ATOM 3406 C C . THR B 1 188 ? 15.672 -3.844 1.209 1 84.81 188 THR B C 1
ATOM 3408 O O . THR B 1 188 ? 15.133 -4.93 0.991 1 84.81 188 THR B O 1
ATOM 3411 N N . GLN B 1 189 ? 16.75 -3.73 2.012 1 75.94 189 GLN B N 1
ATOM 3412 C CA . GLN B 1 189 ? 17.344 -4.832 2.762 1 75.94 189 GLN B CA 1
ATOM 3413 C C . GLN B 1 189 ? 17.562 -6.051 1.871 1 75.94 189 GLN B C 1
ATOM 3415 O O . GLN B 1 189 ? 17.094 -7.145 2.176 1 75.94 189 GLN B O 1
ATOM 3420 N N . ASP B 1 190 ? 18.312 -5.848 0.878 1 66 190 ASP B N 1
ATOM 3421 C CA . ASP B 1 190 ? 18.734 -6.891 -0.055 1 66 190 ASP B CA 1
ATOM 3422 C C . ASP B 1 190 ? 17.516 -7.555 -0.708 1 66 190 ASP B C 1
ATOM 3424 O O . ASP B 1 190 ? 17.484 -8.781 -0.862 1 66 190 ASP B O 1
ATOM 3428 N N . GLY B 1 191 ? 16.516 -6.754 -0.815 1 65.06 191 GLY B N 1
ATOM 3429 C CA . GLY B 1 191 ? 15.375 -7.246 -1.576 1 65.06 191 GLY B CA 1
ATOM 3430 C C . GLY B 1 191 ? 14.344 -7.953 -0.719 1 65.06 191 GLY B C 1
ATOM 3431 O O . GLY B 1 191 ? 13.32 -8.406 -1.225 1 65.06 191 GLY B O 1
ATOM 3432 N N . LYS B 1 192 ? 14.477 -7.922 0.527 1 75.06 192 LYS B N 1
ATOM 3433 C CA . LYS B 1 192 ? 13.625 -8.727 1.404 1 75.06 192 LYS B CA 1
ATOM 3434 C C . LYS B 1 192 ? 12.391 -7.941 1.84 1 75.06 192 LYS B C 1
ATOM 3436 O O . LYS B 1 192 ? 11.367 -8.531 2.201 1 75.06 192 LYS B O 1
ATOM 3441 N N . ARG B 1 193 ? 12.578 -6.676 1.641 1 86 193 ARG B N 1
ATOM 3442 C CA . ARG B 1 193 ? 11.453 -5.883 2.111 1 86 193 ARG B CA 1
ATOM 3443 C C . ARG B 1 193 ? 10.867 -5.039 0.984 1 86 193 ARG B C 1
ATOM 3445 O O . ARG B 1 193 ? 11.578 -4.246 0.364 1 86 193 ARG B O 1
ATOM 3452 N N . SER B 1 194 ? 9.586 -5.332 0.768 1 91.81 194 SER B N 1
ATOM 3453 C CA . SER B 1 194 ? 8.875 -4.531 -0.225 1 91.81 194 SER B CA 1
ATOM 3454 C C . SER B 1 194 ? 8.469 -3.176 0.345 1 91.81 194 SER B C 1
ATOM 3456 O O . SER B 1 194 ? 8.203 -3.055 1.542 1 91.81 194 SER B O 1
ATOM 3458 N N . GLY B 1 195 ? 8.445 -2.234 -0.519 1 93.25 195 GLY B N 1
ATOM 3459 C CA . GLY B 1 195 ? 7.984 -0.917 -0.112 1 93.25 195 GLY B CA 1
ATOM 3460 C C . GLY B 1 195 ? 6.473 -0.796 -0.094 1 93.25 195 GLY B C 1
ATOM 3461 O O . GLY B 1 195 ? 5.762 -1.797 -0.218 1 93.25 195 GLY B O 1
ATOM 3462 N N . ASN B 1 196 ? 6.027 0.459 0.162 1 95.19 196 ASN B N 1
ATOM 3463 C CA . ASN B 1 196 ? 4.609 0.804 0.124 1 95.19 196 ASN B CA 1
ATOM 3464 C C . ASN B 1 196 ? 4.34 1.972 -0.821 1 95.19 196 ASN B C 1
ATOM 3466 O O . ASN B 1 196 ? 4.727 3.107 -0.535 1 95.19 196 ASN B O 1
ATOM 3470 N N . PRO B 1 197 ? 3.684 1.746 -1.858 1 96.94 197 PRO B N 1
ATOM 3471 C CA . PRO B 1 197 ? 3.26 0.443 -2.377 1 96.94 197 PRO B CA 1
ATOM 3472 C C . PRO B 1 197 ? 4.438 -0.432 -2.803 1 96.94 197 PRO B C 1
ATOM 3474 O O . PRO B 1 197 ? 5.523 0.081 -3.088 1 96.94 197 PRO B O 1
ATOM 3477 N N . ALA B 1 198 ? 4.18 -1.687 -2.842 1 96.06 198 ALA B N 1
ATOM 3478 C CA . ALA B 1 198 ? 5.219 -2.645 -3.209 1 96.06 198 ALA B CA 1
ATOM 3479 C C . ALA B 1 198 ? 5.516 -2.582 -4.703 1 96.06 198 ALA B C 1
ATOM 3481 O O . ALA B 1 198 ? 6.629 -2.904 -5.137 1 96.06 198 ALA B O 1
ATOM 3482 N N . ALA B 1 199 ? 4.531 -2.176 -5.477 1 96.62 199 ALA B N 1
ATOM 3483 C CA . ALA B 1 199 ? 4.664 -2.152 -6.93 1 96.62 199 ALA B CA 1
ATOM 3484 C C . ALA B 1 199 ? 3.881 -0.988 -7.531 1 96.62 199 ALA B C 1
ATOM 3486 O O . ALA B 1 199 ? 2.891 -0.532 -6.953 1 96.62 199 ALA B O 1
ATOM 3487 N N . VAL B 1 200 ? 4.379 -0.518 -8.641 1 96.94 200 VAL B N 1
ATOM 3488 C CA . VAL B 1 200 ? 3.67 0.47 -9.453 1 96.94 200 VAL B CA 1
ATOM 3489 C C . VAL B 1 200 ? 3.615 0.004 -10.906 1 96.94 200 VAL B C 1
ATOM 3491 O O . VAL B 1 200 ? 4.645 -0.328 -11.492 1 96.94 200 VAL B O 1
ATOM 3494 N N . ARG B 1 201 ? 2.457 -0.133 -11.438 1 97.38 201 ARG B N 1
ATOM 3495 C CA . ARG B 1 201 ? 2.277 -0.422 -12.852 1 97.38 201 ARG B CA 1
ATOM 3496 C C . ARG B 1 201 ? 2.164 0.865 -13.664 1 97.38 201 ARG B C 1
ATOM 3498 O O . ARG B 1 201 ? 1.183 1.602 -13.539 1 97.38 201 ARG B O 1
ATOM 3505 N N . LEU B 1 202 ? 3.186 1.112 -14.523 1 96.81 202 LEU B N 1
ATOM 3506 C CA . LEU B 1 202 ? 3.268 2.354 -15.281 1 96.81 202 LEU B CA 1
ATOM 3507 C C . LEU B 1 202 ? 2.828 2.135 -16.734 1 96.81 202 LEU B C 1
ATOM 3509 O O . LEU B 1 202 ? 3.279 1.192 -17.391 1 96.81 202 LEU B O 1
ATOM 3513 N N . THR B 1 203 ? 1.918 2.955 -17.156 1 97.12 203 THR B N 1
ATOM 3514 C CA . THR B 1 203 ? 1.516 2.986 -18.562 1 97.12 203 THR B CA 1
ATOM 3515 C C . THR B 1 203 ? 1.894 4.32 -19.203 1 97.12 203 THR B C 1
ATOM 3517 O O . THR B 1 203 ? 1.484 5.379 -18.734 1 97.12 203 THR B O 1
ATOM 3520 N N . VAL B 1 204 ? 2.684 4.238 -20.25 1 96.81 204 VAL B N 1
ATOM 3521 C CA . VAL B 1 204 ? 3.07 5.449 -20.969 1 96.81 204 VAL B CA 1
ATOM 3522 C C . VAL B 1 204 ? 2.316 5.531 -22.281 1 96.81 204 VAL B C 1
ATOM 3524 O O . VAL B 1 204 ? 2.447 4.648 -23.141 1 96.81 204 VAL B O 1
ATOM 3527 N N . THR B 1 205 ? 1.547 6.543 -22.391 1 96.12 205 THR B N 1
ATOM 3528 C CA . THR B 1 205 ? 0.781 6.734 -23.625 1 96.12 205 THR B CA 1
ATOM 3529 C C . THR B 1 205 ? 1.554 7.602 -24.609 1 96.12 205 THR B C 1
ATOM 3531 O O . THR B 1 205 ? 2.146 8.609 -24.234 1 96.12 205 THR B O 1
ATOM 3534 N N . GLU B 1 206 ? 1.532 7.234 -25.859 1 94.88 206 GLU B N 1
ATOM 3535 C CA . GLU B 1 206 ? 2.236 7.977 -26.906 1 94.88 206 GLU B CA 1
ATOM 3536 C C . GLU B 1 206 ? 1.561 9.32 -27.172 1 94.88 206 GLU B C 1
ATOM 3538 O O . GLU B 1 206 ? 0.332 9.414 -27.156 1 94.88 206 GLU B O 1
ATOM 3543 N N . LYS B 1 207 ? 2.426 10.289 -27.328 1 88.5 207 LYS B N 1
ATOM 3544 C CA . LYS B 1 207 ? 1.88 11.594 -27.672 1 88.5 207 LYS B CA 1
ATOM 3545 C C . LYS B 1 207 ? 1.274 11.578 -29.078 1 88.5 207 LYS B C 1
ATOM 3547 O O . LYS B 1 207 ? 1.89 11.078 -30.016 1 88.5 207 LYS B O 1
ATOM 3552 N N . LYS B 1 208 ? -0.052 11.82 -29.266 1 74.56 208 LYS B N 1
ATOM 3553 C CA . LYS B 1 208 ? -0.687 11.898 -30.578 1 74.56 208 LYS B CA 1
ATOM 3554 C C . LYS B 1 208 ? -0.101 13.039 -31.406 1 74.56 208 LYS B C 1
ATOM 3556 O O . LYS B 1 208 ? 0.057 14.156 -30.906 1 74.56 208 LYS B O 1
ATOM 3561 N N . SER B 1 209 ? 0.834 12.781 -32.094 1 64.12 209 SER B N 1
ATOM 3562 C CA . SER B 1 209 ? 1.251 13.797 -33.062 1 64.12 209 SER B CA 1
ATOM 3563 C C . SER B 1 209 ? 0.048 14.445 -33.75 1 64.12 209 SER B C 1
ATOM 3565 O O . SER B 1 209 ? -0.912 13.766 -34.094 1 64.12 209 SER B O 1
ATOM 3567 N N . HIS B 1 210 ? -0.397 15.523 -33.281 1 51.5 210 HIS B N 1
ATOM 3568 C CA . HIS B 1 210 ? -1.301 16.203 -34.188 1 51.5 210 HIS B CA 1
ATOM 3569 C C . HIS B 1 210 ? -0.959 15.898 -35.656 1 51.5 210 HIS B C 1
ATOM 3571 O O . HIS B 1 210 ? 0.119 16.25 -36.125 1 51.5 210 HIS B O 1
ATOM 3577 N N . GLN B 1 211 ? -1.223 14.82 -36.156 1 45 211 GLN B N 1
ATOM 3578 C CA . GLN B 1 211 ? -1.21 14.906 -37.625 1 45 211 GLN B CA 1
ATOM 3579 C C . GLN B 1 211 ? -1.896 16.172 -38.094 1 45 211 GLN B C 1
ATOM 3581 O O . GLN B 1 211 ? -3.072 16.406 -37.812 1 45 211 GLN B O 1
ATOM 3586 N N . ILE B 1 212 ? -1.262 17.359 -38.219 1 42.44 212 ILE B N 1
ATOM 3587 C CA . ILE B 1 212 ? -1.767 18.406 -39.094 1 42.44 212 ILE B CA 1
ATOM 3588 C C . ILE B 1 212 ? -2.605 17.797 -40.219 1 42.44 212 ILE B C 1
ATOM 3590 O O . ILE B 1 212 ? -2.082 17.078 -41.062 1 42.44 212 ILE B O 1
ATOM 3594 N N . ILE B 1 213 ? -3.723 17.328 -39.875 1 42.25 213 ILE B N 1
ATOM 3595 C CA . ILE B 1 213 ? -4.582 17.234 -41.031 1 42.25 213 ILE B CA 1
ATOM 3596 C C . ILE B 1 213 ? -4.387 18.453 -41.938 1 42.25 213 ILE B C 1
ATOM 3598 O O . ILE B 1 213 ? -4.742 19.562 -41.562 1 42.25 213 ILE B O 1
ATOM 3602 N N . SER B 1 214 ? -3.273 18.656 -42.562 1 39.66 214 SER B N 1
ATOM 3603 C CA . SER B 1 214 ? -3.26 19.562 -43.688 1 39.66 214 SER B CA 1
ATOM 3604 C C . SER B 1 214 ? -4.559 19.469 -44.5 1 39.66 214 SER B C 1
ATOM 3606 O O . SER B 1 214 ? -4.82 18.469 -45.156 1 39.66 214 SER B O 1
ATOM 3608 N N . SER B 1 215 ? -5.598 19.906 -43.844 1 44.69 215 SER B N 1
ATOM 3609 C CA . SER B 1 215 ? -6.75 20.219 -44.688 1 44.69 215 SER B CA 1
ATOM 3610 C C . SER B 1 215 ? -6.32 20.906 -46 1 44.69 215 SER B C 1
ATOM 3612 O O . SER B 1 215 ? -6.152 22.125 -46.031 1 44.69 215 SER B O 1
ATOM 3614 N N . THR B 1 216 ? -5.297 20.469 -46.562 1 40.84 216 THR B N 1
ATOM 3615 C CA . THR B 1 216 ? -4.91 21.062 -47.844 1 40.84 216 THR B CA 1
ATOM 3616 C C . THR B 1 216 ? -6.113 21.188 -48.75 1 40.84 216 THR B C 1
ATOM 3618 O O . THR B 1 216 ? -6.059 21.891 -49.781 1 40.84 216 THR B O 1
ATOM 3621 N N . ALA B 1 217 ? -6.945 20.125 -48.969 1 37.81 217 ALA B N 1
ATOM 3622 C CA . ALA B 1 217 ? -7.539 20.188 -50.312 1 37.81 217 ALA B CA 1
ATOM 3623 C C . ALA B 1 217 ? -8.672 21.219 -50.344 1 37.81 217 ALA B C 1
ATOM 3625 O O . ALA B 1 217 ? -9.758 20.969 -49.812 1 37.81 217 ALA B O 1
ATOM 3626 N N . ALA B 1 218 ? -8.406 22.516 -49.969 1 39.19 218 ALA B N 1
ATOM 3627 C CA . ALA B 1 218 ? -9.492 23.453 -50.281 1 39.19 218 ALA B CA 1
ATOM 3628 C C . ALA B 1 218 ? -10.008 23.266 -51.688 1 39.19 218 ALA B C 1
ATOM 3630 O O . ALA B 1 218 ? -9.227 23.234 -52.656 1 39.19 218 ALA B O 1
ATOM 3631 N N . PRO B 1 219 ? -11.125 22.547 -51.844 1 43.81 219 PRO B N 1
ATOM 3632 C CA . PRO B 1 219 ? -11.656 22.453 -53.188 1 43.81 219 PRO B CA 1
ATOM 3633 C C . PRO B 1 219 ? -11.688 23.797 -53.906 1 43.81 219 PRO B C 1
ATOM 3635 O O . PRO B 1 219 ? -12.141 24.797 -53.344 1 43.81 219 PRO B O 1
ATOM 3638 N N . GLY B 1 220 ? -10.602 24.172 -54.688 1 41.69 220 GLY B N 1
ATOM 3639 C CA . GLY B 1 220 ? -10.516 25.328 -55.562 1 41.69 220 GLY B CA 1
ATOM 3640 C C . GLY B 1 220 ? -11.844 25.688 -56.188 1 41.69 220 GLY B C 1
ATOM 3641 O O . GLY B 1 220 ? -12.703 24.828 -56.375 1 41.69 220 GLY B O 1
ATOM 3642 N N . ASN B 1 221 ? -12.273 26.906 -55.906 1 46.53 221 ASN B N 1
ATOM 3643 C CA . ASN B 1 221 ? -13.445 27.656 -56.375 1 46.53 221 ASN B CA 1
ATOM 3644 C C . ASN B 1 221 ? -13.672 27.469 -57.875 1 46.53 221 ASN B C 1
ATOM 3646 O O . ASN B 1 221 ? -13.211 28.266 -58.688 1 46.53 221 ASN B O 1
ATOM 3650 N N . ILE B 1 222 ? -13.789 26.219 -58.375 1 52.62 222 ILE B N 1
ATOM 3651 C CA . ILE B 1 222 ? -14.141 25.938 -59.75 1 52.62 222 ILE B CA 1
ATOM 3652 C C . ILE B 1 222 ? -15.453 26.656 -60.094 1 52.62 222 ILE B C 1
ATOM 3654 O O . ILE B 1 222 ? -15.641 27.094 -61.25 1 52.62 222 ILE B O 1
ATOM 3658 N N . PHE B 1 223 ? -16.25 27.016 -59.062 1 55.16 223 PHE B N 1
ATOM 3659 C CA . PHE B 1 223 ? -17.562 27.609 -59.344 1 55.16 223 PHE B CA 1
ATOM 3660 C C . PHE B 1 223 ? -17.406 29.047 -59.812 1 55.16 223 PHE B C 1
ATOM 3662 O O . PHE B 1 223 ? -18.141 29.5 -60.688 1 55.16 223 PHE B O 1
ATOM 3669 N N . THR B 1 224 ? -16.391 29.781 -59.406 1 58.59 224 THR B N 1
ATOM 3670 C CA . THR B 1 224 ? -16.219 31.172 -59.781 1 58.59 224 THR B CA 1
ATOM 3671 C C . THR B 1 224 ? -15.758 31.266 -61.25 1 58.59 224 THR B C 1
ATOM 3673 O O . THR B 1 224 ? -16.156 32.188 -61.969 1 58.59 224 THR B O 1
ATOM 3676 N N . TRP B 1 225 ? -15.156 30.156 -61.781 1 61.94 225 TRP B N 1
ATOM 3677 C CA . TRP B 1 225 ? -14.672 30.172 -63.156 1 61.94 225 TRP B CA 1
ATOM 3678 C C . TRP B 1 225 ? -15.789 29.844 -64.125 1 61.94 225 TRP B C 1
ATOM 3680 O O . TRP B 1 225 ? -15.836 30.406 -65.25 1 61.94 225 TRP B O 1
ATOM 3690 N N . VAL B 1 226 ? -16.844 29.156 -63.781 1 67.25 226 VAL B N 1
ATOM 3691 C CA . VAL B 1 226 ? -17.969 28.812 -64.625 1 67.25 226 VAL B CA 1
ATOM 3692 C C . VAL B 1 226 ? -18.859 30.031 -64.812 1 67.25 226 VAL B C 1
ATOM 3694 O O . VAL B 1 226 ? -19.297 30.328 -65.938 1 67.25 226 VAL B O 1
ATOM 3697 N N . LEU B 1 227 ? -18.984 30.922 -63.844 1 66.62 227 LEU B N 1
ATOM 3698 C CA . LEU B 1 227 ? -19.828 32.125 -63.938 1 66.62 227 LEU B CA 1
ATOM 3699 C C . LEU B 1 227 ? -19.172 33.188 -64.812 1 66.62 227 LEU B C 1
ATOM 3701 O O . LEU B 1 227 ? -19.844 33.844 -65.625 1 66.62 227 LEU B O 1
ATOM 3705 N N . ALA B 1 228 ? -17.875 33.25 -64.875 1 73.56 228 ALA B N 1
ATOM 3706 C CA . ALA B 1 228 ? -17.141 34.188 -65.688 1 73.56 228 ALA B CA 1
ATOM 3707 C C . ALA B 1 228 ? -17.234 33.781 -67.188 1 73.56 228 ALA B C 1
ATOM 3709 O O . ALA B 1 228 ? -17.359 34.656 -68.062 1 73.56 228 ALA B O 1
ATOM 3710 N N . ALA B 1 229 ? -17.375 32.469 -67.438 1 75.88 229 ALA B N 1
ATOM 3711 C CA . ALA B 1 229 ? -17.484 32 -68.812 1 75.88 229 ALA B CA 1
ATOM 3712 C C . ALA B 1 229 ? -18.891 32.281 -69.375 1 75.88 229 ALA B C 1
ATOM 3714 O O . ALA B 1 229 ? -19.031 32.688 -70.5 1 75.88 229 ALA B O 1
ATOM 3715 N N . ILE B 1 230 ? -19.906 32.219 -68.562 1 74.88 230 ILE B N 1
ATOM 3716 C CA . ILE B 1 230 ? -21.281 32.469 -69 1 74.88 230 ILE B CA 1
ATOM 3717 C C . ILE B 1 230 ? -21.484 33.969 -69.25 1 74.88 230 ILE B C 1
ATOM 3719 O O . ILE B 1 230 ? -22.078 34.344 -70.25 1 74.88 230 ILE B O 1
ATOM 3723 N N . LEU B 1 231 ? -20.797 34.844 -68.5 1 74.31 231 LEU B N 1
ATOM 3724 C CA . LEU B 1 231 ? -20.891 36.281 -68.688 1 74.31 231 LEU B CA 1
ATOM 3725 C C . LEU B 1 231 ? -20.188 36.688 -70 1 74.31 231 LEU B C 1
ATOM 3727 O O . LEU B 1 231 ? -20.688 37.531 -70.688 1 74.31 231 LEU B O 1
ATOM 3731 N N . LEU B 1 232 ? -19.109 35.938 -70.312 1 75.75 232 LEU B N 1
ATOM 3732 C CA . LEU B 1 232 ? -18.391 36.219 -71.562 1 75.75 232 LEU B CA 1
ATOM 3733 C C . LEU B 1 232 ? -19.219 35.812 -72.812 1 75.75 232 LEU B C 1
ATOM 3735 O O . LEU B 1 232 ? -19.281 36.531 -73.75 1 75.75 232 LEU B O 1
ATOM 3739 N N . VAL B 1 233 ? -19.969 34.719 -72.688 1 77.19 233 VAL B N 1
ATOM 3740 C CA . VAL B 1 233 ? -20.797 34.25 -73.812 1 77.19 233 VAL B CA 1
ATOM 3741 C C . VAL B 1 233 ? -21.984 35.219 -74 1 77.19 233 VAL B C 1
ATOM 3743 O O . VAL B 1 233 ? -22.328 35.531 -75.125 1 77.19 233 VAL B O 1
ATOM 3746 N N . LEU B 1 234 ? -22.469 35.844 -73 1 76.19 234 LEU B N 1
ATOM 3747 C CA . LEU B 1 234 ? -23.594 36.781 -73.062 1 76.19 234 LEU B CA 1
ATOM 3748 C C . LEU B 1 234 ? -23.156 38.094 -73.625 1 76.19 234 LEU B C 1
ATOM 3750 O O . LEU B 1 234 ? -23.859 38.688 -74.5 1 76.19 234 LEU B O 1
ATOM 3754 N N . ILE B 1 235 ? -21.938 38.531 -73.375 1 77 235 ILE B N 1
ATOM 3755 C CA . ILE B 1 235 ? -21.406 39.781 -73.938 1 77 235 ILE B CA 1
ATOM 3756 C C . ILE B 1 235 ? -21.156 39.594 -75.438 1 77 235 ILE B C 1
ATOM 3758 O O . ILE B 1 235 ? -21.5 40.5 -76.188 1 77 235 ILE B O 1
ATOM 3762 N N . VAL B 1 236 ? -20.688 38.406 -75.812 1 77.06 236 VAL B N 1
ATOM 3763 C CA . VAL B 1 236 ? -20.406 38.156 -77.25 1 77.06 236 VAL B CA 1
ATOM 3764 C C . VAL B 1 236 ? -21.703 38.094 -78.062 1 77.06 236 VAL B C 1
ATOM 3766 O O . VAL B 1 236 ? -21.812 38.656 -79.125 1 77.06 236 VAL B O 1
ATOM 3769 N N . ALA B 1 237 ? -22.734 37.594 -77.438 1 77.44 237 ALA B N 1
ATOM 3770 C CA . ALA B 1 237 ? -24.047 37.5 -78.062 1 77.44 237 ALA B CA 1
ATOM 3771 C C . ALA B 1 237 ? -24.672 38.875 -78.188 1 77.44 237 ALA B C 1
ATOM 3773 O O . ALA B 1 237 ? -25.219 39.219 -79.25 1 77.44 237 ALA B O 1
ATOM 3774 N N . LEU B 1 238 ? -24.453 39.75 -77.25 1 76.5 238 LEU B N 1
ATOM 3775 C CA . LEU B 1 238 ? -24.984 41.125 -77.312 1 76.5 238 LEU B CA 1
ATOM 3776 C C . LEU B 1 238 ? -24.25 41.969 -78.312 1 76.5 238 LEU B C 1
ATOM 3778 O O . LEU B 1 238 ? -24.859 42.719 -79.062 1 76.5 238 LEU B O 1
ATOM 3782 N N . LEU B 1 239 ? -22.969 41.719 -78.5 1 75.19 239 LEU B N 1
ATOM 3783 C CA . LEU B 1 239 ? -22.188 42.406 -79.5 1 75.19 239 LEU B CA 1
ATOM 3784 C C . LEU B 1 239 ? -22.578 41.969 -80.938 1 75.19 239 LEU B C 1
ATOM 3786 O O . LEU B 1 239 ? -22.688 42.781 -81.812 1 75.19 239 LEU B O 1
ATOM 3790 N N . TYR B 1 240 ? -22.906 40.688 -81.062 1 73.75 240 TYR B N 1
ATOM 3791 C CA . TYR B 1 240 ? -23.344 40.156 -82.375 1 73.75 240 TYR B CA 1
ATOM 3792 C C . TYR B 1 240 ? -24.688 40.75 -82.75 1 73.75 240 TYR B C 1
ATOM 3794 O O . TYR B 1 240 ? -24.859 41.188 -83.938 1 73.75 240 TYR B O 1
ATOM 3802 N N . LEU B 1 241 ? -25.578 40.906 -81.875 1 73.62 241 LEU B N 1
ATOM 3803 C CA . LEU B 1 241 ? -26.891 41.469 -82.188 1 73.62 241 LEU B CA 1
ATOM 3804 C C . LEU B 1 241 ? -26.781 42.969 -82.438 1 73.62 241 LEU B C 1
ATOM 3806 O O . LEU B 1 241 ? -27.484 43.469 -83.312 1 73.62 241 LEU B O 1
ATOM 3810 N N . TRP B 1 242 ? -25.797 43.656 -81.875 1 71.62 242 TRP B N 1
ATOM 3811 C CA . TRP B 1 242 ? -25.547 45.094 -82.125 1 71.62 242 TRP B CA 1
ATOM 3812 C C . TRP B 1 242 ? -24.953 45.281 -83.5 1 71.62 242 TRP B C 1
ATOM 3814 O O . TRP B 1 242 ? -25.359 46.188 -84.25 1 71.62 242 TRP B O 1
ATOM 3824 N N . CYS B 1 243 ? -24.109 44.312 -83.875 1 70.62 243 CYS B N 1
ATOM 3825 C CA . CYS B 1 243 ? -23.5 44.406 -85.188 1 70.62 243 CYS B CA 1
ATOM 3826 C C . CYS B 1 243 ? -24.531 44.125 -86.25 1 70.62 243 CYS B C 1
ATOM 3828 O O . CYS B 1 243 ? -24.531 44.781 -87.312 1 70.62 243 CYS B O 1
ATOM 3830 N N . CYS B 1 244 ? -25.422 43.156 -86.062 1 66.38 244 CYS B N 1
ATOM 3831 C CA . CYS B 1 244 ? -26.438 42.812 -87 1 66.38 244 CYS B CA 1
ATOM 3832 C C . CYS B 1 244 ? -27.422 43.969 -87.188 1 66.38 244 CYS B C 1
ATOM 3834 O O . CYS B 1 244 ? -27.891 44.25 -88.312 1 66.38 244 CYS B O 1
ATOM 3836 N N . LYS B 1 245 ? -27.672 44.75 -86.125 1 70.38 245 LYS B N 1
ATOM 3837 C CA . LYS B 1 245 ? -28.594 45.875 -86.188 1 70.38 245 LYS B CA 1
ATOM 3838 C C . LYS B 1 245 ? -27.969 47.062 -86.938 1 70.38 245 LYS B C 1
ATOM 3840 O O . LYS B 1 245 ? -28.641 47.719 -87.75 1 70.38 245 LYS B O 1
ATOM 3845 N N . LEU B 1 246 ? -26.688 47.281 -86.938 1 65.19 246 LEU B N 1
ATOM 3846 C CA . LEU B 1 246 ? -26 48.344 -87.688 1 65.19 246 LEU B CA 1
ATOM 3847 C C . LEU B 1 246 ? -25.922 48.031 -89.125 1 65.19 246 LEU B C 1
ATOM 3849 O O . LEU B 1 246 ? -26 48.938 -90 1 65.19 246 LEU B O 1
ATOM 3853 N N . ARG B 1 247 ? -25.812 46.719 -89.5 1 61.16 247 ARG B N 1
ATOM 3854 C CA . ARG B 1 247 ? -25.719 46.344 -90.875 1 61.16 247 ARG B CA 1
ATOM 3855 C C . ARG B 1 247 ? -27.062 46.5 -91.625 1 61.16 247 ARG B C 1
ATOM 3857 O O . ARG B 1 247 ? -27.094 46.906 -92.812 1 61.16 247 ARG B O 1
ATOM 3864 N N . ASN B 1 248 ? -28.109 46.281 -91 1 64.62 248 ASN B N 1
ATOM 3865 C CA . ASN B 1 248 ? -29.422 46.406 -91.625 1 64.62 248 ASN B CA 1
ATOM 3866 C C . ASN B 1 248 ? -29.766 47.875 -91.875 1 64.62 248 ASN B C 1
ATOM 3868 O O . ASN B 1 248 ? -30.469 48.188 -92.875 1 64.62 248 ASN B O 1
ATOM 3872 N N . ASP B 1 249 ? -29.234 48.781 -91.25 1 62.66 249 ASP B N 1
ATOM 3873 C CA . ASP B 1 249 ? -29.547 50.188 -91.438 1 62.66 249 ASP B CA 1
ATOM 3874 C C . ASP B 1 249 ? -28.719 50.75 -92.625 1 62.66 249 ASP B C 1
ATOM 3876 O O . ASP B 1 249 ? -29.109 51.75 -93.25 1 62.66 249 ASP B O 1
ATOM 3880 N N . ARG B 1 250 ? -27.625 50.094 -93 1 58.53 250 ARG B N 1
ATOM 3881 C CA . ARG B 1 250 ? -26.828 50.625 -94.125 1 58.53 250 ARG B CA 1
ATOM 3882 C C . ARG B 1 250 ? -27.422 50.188 -95.438 1 58.53 250 ARG B C 1
ATOM 3884 O O . ARG B 1 250 ? -27.109 50.781 -96.5 1 58.53 250 ARG B O 1
ATOM 3891 N N . VAL B 1 251 ? -28.094 49.094 -95.562 1 53.78 251 VAL B N 1
ATOM 3892 C CA . VAL B 1 251 ? -28.578 48.688 -96.875 1 53.78 251 VAL B CA 1
ATOM 3893 C C . VAL B 1 251 ? -29.781 49.562 -97.25 1 53.78 251 VAL B C 1
ATOM 3895 O O . VAL B 1 251 ? -30.234 49.531 -98.438 1 53.78 251 VAL B O 1
ATOM 3898 N N . LYS B 1 252 ? -30.406 50.25 -96.375 1 52.16 252 LYS B N 1
ATOM 3899 C CA . LYS B 1 252 ? -31.562 51.031 -96.812 1 52.16 252 LYS B CA 1
ATOM 3900 C C . LYS B 1 252 ? -31.156 52.438 -97.25 1 52.16 252 LYS B C 1
ATOM 3902 O O . LYS B 1 252 ? -32 53.219 -97.625 1 52.16 252 LYS B O 1
ATOM 3907 N N . LEU B 1 253 ? -29.953 52.812 -97.188 1 43.25 253 LEU B N 1
ATOM 3908 C CA . LEU B 1 253 ? -29.641 54.031 -97.938 1 43.25 253 LEU B CA 1
ATOM 3909 C C . LEU B 1 253 ? -29.109 53.688 -99.312 1 43.25 253 LEU B C 1
ATOM 3911 O O . LEU B 1 253 ? -28.281 52.781 -99.438 1 43.25 253 LEU B O 1
#

Foldseek 3Di:
DDPPPPPPPPPPPPPPPPPPPDAAEDEDEAFAKDKDWDDEPQKWKWFQPDPVGIDTQWGHYPQDIDGDDPVCPVQWDDDSTITMRRGHHQVNFGKMWIAYPPVRDIHIHGYHYAHAAEDEEEAQAKDKAWWFDPQPPLPVWDKFKDFPNHGDDPDQWDFDPCCNPVRTGIIMGGRDDQVNFGKMAMATDVRPDATVRRIYGYGYHYDPPPPPPVPPDPPPPVVVVVVVVVVVVVVVVVVVVVVVVVVVVVVVD/DDDPPPPPPPPPPPPPPPPPPDAAEDEDEAFAKDKDWDDEPQKWKWFQPDPVGIDTQWGHYPQDIDGDDPVCPVQWDDDNTITMRRGHHQVNFGKMWIAYPPVRDIHIHGYHYAHAAEDEEEAQAKDKAWWFDPQPPLPVWDKFKDFPNHGDDDDQWDFDPCCNPVRTGIIMGGRDDQVNFGKMAMATDVRPDATVRRIYGYGYHYDPPPPPPCPVPPPPPPVVVVVVVVVVVVVVVVVVVVVVVVVVVVVVD

Radius of gyration: 42.57 Å; Cα contacts (8 Å, |Δi|>4): 896; chains: 2; bounding box: 101×120×179 Å

InterPro domains:
  IPR003599 Immunoglobulin domain subtype [SM00409] (23-114)
  IPR003599 Immunoglobulin domain subtype [SM00409] (116-205)
  IPR007110 Immunoglobulin-like domain [PS50835] (107-203)
  IPR013151 Immunoglobulin-like beta-sandwich domain [PF00047] (120-190)
  IPR013783 Immunoglobulin-like fold [G3DSA:2.60.40.10] (105-214)
  IPR036179 Immunoglobulin-like domain superfamily [SSF48726] (116-206)

Sequence (506 aa):
MEPVRSGCFCAFILFLAVRLRAADCAKVIVGDPFKIPISCEPGRLLRDLGDDGTREIATGQSGQWKVSREEDRDRIKIDSSNIVFTHTLYTDGGIYELTCSTSGTKETIQLEVVVASEKSVTQGDKVTLPCYFKTIRGTGLPGWWERNGNETPADRLTVSTDWITTGDLSLTIDGAQPEDSGDYFCYTQDGKRSGNPAAVRLTVTEKKSHQIISSTAAPGNIFTWVLAAILLVLIVALLYLWCCKLRNDRVKLMEPVRSGCFCAFILFLAVRLRAADCAKVIVGDPFKIPISCEPGRLLRDLGDDGTREIATGQSGQWKVSREEDRDRIKIDSSNIVFTHTLYTDGGIYELTCSTSGTKETIQLEVVVASEKSVTQGDKVTLPCYFKTIRGTGLPGWWERNGNETPADRLTVSTDWITTGDLSLTIDGAQPEDSGDYFCYTQDGKRSGNPAAVRLTVTEKKSHQIISSTAAPGNIFTWVLAAILLVLIVALLYLWCCKLRNDRVKL

pLDDT: mean 81.01, std 18.86, range [33.81, 98.06]

Solvent-accessible surface area (backbone atoms only — not comparable to full-atom values): 28477 Å² total; per-residue (Å²): 134,79,81,79,77,75,74,80,78,76,75,77,75,77,74,76,73,72,71,73,72,72,62,45,76,44,78,41,49,52,57,39,61,45,74,45,75,57,87,63,77,38,26,36,35,32,33,58,54,66,95,77,39,70,44,67,53,29,40,26,50,96,92,44,71,45,64,61,45,76,90,44,49,85,44,41,44,70,56,102,52,30,44,28,33,58,50,32,40,46,45,66,40,40,42,34,36,40,38,26,67,82,81,64,48,74,48,44,35,36,39,45,48,38,56,59,40,70,46,75,44,49,41,59,37,72,47,73,46,72,23,33,43,78,45,64,87,48,57,80,57,63,68,50,50,28,38,79,88,32,72,61,73,58,90,54,41,45,60,51,87,59,20,50,73,35,10,41,54,26,39,32,32,57,48,35,41,61,84,66,37,44,47,35,35,36,26,26,67,90,62,73,37,67,30,48,46,31,25,36,38,38,43,38,41,76,66,75,65,74,66,71,70,66,77,65,80,67,81,69,70,58,67,62,54,55,54,54,51,54,53,50,54,51,51,53,52,53,51,51,55,51,52,55,54,54,52,59,60,56,70,74,103,136,79,82,80,80,76,77,78,78,78,74,78,75,75,73,76,72,73,73,74,71,73,62,44,76,45,78,43,49,52,56,41,63,45,75,44,76,58,87,62,75,39,26,38,34,32,34,56,55,66,95,78,40,71,43,67,52,29,40,26,50,94,93,42,72,44,65,61,45,75,88,44,50,86,44,40,46,72,55,102,51,29,43,28,31,60,50,32,39,46,44,68,42,39,42,33,37,40,37,25,67,82,82,64,48,73,46,44,37,37,38,44,50,38,54,58,40,69,45,76,45,49,40,58,38,72,46,72,47,73,25,31,43,80,45,63,87,50,55,80,58,65,67,51,52,26,39,79,89,32,74,61,69,64,85,50,46,45,60,52,87,59,20,46,73,35,9,42,54,27,40,32,33,58,48,35,41,62,84,66,38,43,47,34,36,37,26,26,65,92,63,74,35,68,30,47,46,32,25,36,38,38,43,40,41,76,66,76,65,76,68,73,72,70,78,60,80,64,79,70,71,61,66,64,56,55,55,56,52,55,53,50,54,52,52,54,52,51,52,50,54,53,52,56,56,57,54,61,60,55,72,75,105